Protein AF-A0A7S0D0U4-F1 (afdb_monomer)

Solvent-accessible surface area (backbone atoms only — not comparable to full-atom values): 23416 Å² total; per-residue (Å²): 140,88,83,85,82,88,85,86,78,88,84,83,85,91,86,90,84,88,87,88,87,84,87,89,84,88,89,82,88,86,84,89,89,68,92,71,74,74,78,77,33,57,39,25,65,33,44,42,63,62,54,44,52,50,44,50,58,40,49,66,52,92,46,70,68,70,68,24,52,50,54,42,49,50,53,55,52,50,51,42,49,74,70,50,69,54,56,76,85,41,68,42,65,50,43,37,59,44,47,42,62,77,40,33,72,57,36,67,85,64,65,74,55,84,44,52,70,68,54,38,26,54,24,51,28,50,32,73,67,45,49,79,92,73,32,70,63,35,47,36,42,67,36,20,73,79,67,58,93,59,43,59,44,59,46,49,22,59,48,40,42,73,81,51,66,84,79,65,67,45,81,41,24,32,43,56,51,49,53,51,52,52,53,38,37,75,41,86,52,63,69,66,33,16,58,56,44,25,55,48,57,65,33,36,48,29,69,46,46,26,51,48,51,21,38,66,61,38,55,67,82,39,83,70,53,68,66,60,54,33,42,64,67,21,84,53,33,47,62,50,28,40,57,45,51,37,54,56,58,35,33,67,73,42,24,27,61,82,61,72,82,72,93,72,81,89,55,51,75,57,41,63,59,66,88,79,86,81,89,60,89,49,67,69,50,42,48,52,68,59,43,75,72,82,49,87,83,87,87,77,86,83,78,70,50,49,51,36,33,41,19,28,56,52,97,85,47,69,42,34,27,35,72,86,65,48,73,35,23,95,75,46,53,52,70,49,48,63,59,52,48,71,74,39,68,90,53,93,64,67,39,73,46,80,49,66,46,50,41,44,33,68,85,76,73,40,74,50,67,71,77,52,56,64,61,49,40,50,30,47,73,71,63,67,41,81,47,98,57,59,56,85,107

Structure (mmCIF, N/CA/C/O backbone):
data_AF-A0A7S0D0U4-F1
#
_entry.id   AF-A0A7S0D0U4-F1
#
loop_
_atom_site.group_PDB
_atom_site.id
_atom_site.type_symbol
_atom_site.label_atom_id
_atom_site.label_alt_id
_atom_site.label_comp_id
_atom_site.label_asym_id
_atom_site.label_entity_id
_atom_site.label_seq_id
_atom_site.pdbx_PDB_ins_code
_atom_site.Cartn_x
_atom_site.Cartn_y
_atom_site.Cartn_z
_atom_site.occupancy
_atom_site.B_iso_or_equiv
_atom_site.auth_seq_id
_atom_site.auth_comp_id
_atom_site.auth_asym_id
_atom_site.auth_atom_id
_atom_site.pdbx_PDB_model_num
ATOM 1 N N . ARG A 1 1 ? 61.589 0.164 5.137 1.00 36.38 1 ARG A N 1
ATOM 2 C CA . ARG A 1 1 ? 61.537 -0.157 3.688 1.00 36.38 1 ARG A CA 1
ATOM 3 C C . ARG A 1 1 ? 60.738 -1.458 3.573 1.00 36.38 1 ARG A C 1
ATOM 5 O O . ARG A 1 1 ? 61.287 -2.483 3.917 1.00 36.38 1 ARG A O 1
ATOM 12 N N . GLY A 1 2 ? 59.427 -1.521 3.351 1.00 31.67 2 GLY A N 1
ATOM 13 C CA . GLY A 1 2 ? 58.543 -0.717 2.511 1.00 31.67 2 GLY A CA 1
ATOM 14 C C . GLY A 1 2 ? 58.108 -1.590 1.327 1.00 31.67 2 GLY A C 1
ATOM 15 O O . GLY A 1 2 ? 58.717 -1.487 0.273 1.00 31.67 2 GLY A O 1
ATOM 16 N N . LEU A 1 3 ? 57.124 -2.478 1.521 1.00 32.22 3 LEU A N 1
ATOM 17 C CA . LEU A 1 3 ? 56.504 -3.282 0.457 1.00 32.22 3 LEU A CA 1
ATOM 18 C C . LEU A 1 3 ? 54.999 -2.996 0.447 1.00 32.22 3 LEU A C 1
ATOM 20 O O . LEU A 1 3 ? 54.277 -3.332 1.385 1.00 32.22 3 LEU A O 1
ATOM 24 N N . ALA A 1 4 ? 54.580 -2.292 -0.601 1.00 31.98 4 ALA A N 1
ATOM 25 C CA . ALA A 1 4 ? 53.226 -1.828 -0.848 1.00 31.98 4 ALA A CA 1
ATOM 26 C C . ALA A 1 4 ? 52.358 -2.946 -1.443 1.00 31.98 4 ALA A C 1
ATOM 28 O O . ALA A 1 4 ? 52.788 -3.674 -2.336 1.00 31.98 4 ALA A O 1
ATOM 29 N N . ARG A 1 5 ? 51.119 -3.044 -0.952 1.00 30.80 5 ARG A N 1
ATOM 30 C CA . ARG A 1 5 ? 50.029 -3.821 -1.552 1.00 30.80 5 ARG A CA 1
ATOM 31 C C . ARG A 1 5 ? 49.297 -2.936 -2.563 1.00 30.80 5 ARG A C 1
ATOM 33 O O . ARG A 1 5 ? 48.940 -1.807 -2.234 1.00 30.80 5 ARG A O 1
ATOM 40 N N . SER A 1 6 ? 49.088 -3.443 -3.773 1.00 30.42 6 SER A N 1
ATOM 41 C CA . SER A 1 6 ? 48.310 -2.800 -4.831 1.00 30.42 6 SER A CA 1
ATOM 42 C C . SER A 1 6 ? 46.822 -3.130 -4.684 1.00 30.42 6 SER A C 1
ATOM 44 O O . SER A 1 6 ? 46.397 -4.253 -4.942 1.00 30.42 6 SER A O 1
ATOM 46 N N . ASP A 1 7 ? 46.032 -2.127 -4.300 1.00 28.17 7 ASP A N 1
ATOM 47 C CA . ASP A 1 7 ? 44.571 -2.124 -4.409 1.00 28.17 7 ASP A CA 1
ATOM 48 C C . ASP A 1 7 ? 44.169 -1.566 -5.783 1.00 28.17 7 ASP A C 1
ATOM 50 O O . ASP A 1 7 ? 44.409 -0.396 -6.087 1.00 28.17 7 ASP A O 1
ATOM 54 N N . ALA A 1 8 ? 43.521 -2.387 -6.610 1.00 29.02 8 ALA A N 1
ATOM 55 C CA . ALA A 1 8 ? 42.878 -1.959 -7.848 1.00 29.02 8 ALA A CA 1
ATOM 56 C C . ALA A 1 8 ? 41.352 -1.945 -7.653 1.00 29.02 8 ALA A C 1
ATOM 58 O O . ALA A 1 8 ? 40.722 -2.992 -7.516 1.00 29.02 8 ALA A O 1
ATOM 59 N N . ARG A 1 9 ? 40.752 -0.748 -7.651 1.00 28.88 9 ARG A N 1
ATOM 60 C CA . ARG A 1 9 ? 39.299 -0.531 -7.777 1.00 28.88 9 ARG A CA 1
ATOM 61 C C . ARG A 1 9 ? 38.968 -0.063 -9.202 1.00 28.88 9 ARG A C 1
ATOM 63 O O . ARG A 1 9 ? 39.729 0.742 -9.743 1.00 28.88 9 ARG A O 1
ATOM 70 N N . PRO A 1 10 ? 37.844 -0.489 -9.805 1.00 31.11 10 PRO A N 1
ATOM 71 C CA . PRO A 1 10 ? 37.427 0.003 -11.113 1.00 31.11 10 PRO A CA 1
ATOM 72 C C . PRO A 1 10 ? 36.781 1.397 -11.023 1.00 31.11 10 PRO A C 1
ATOM 74 O O . PRO A 1 10 ? 36.089 1.734 -10.062 1.00 31.11 10 PRO A O 1
ATOM 77 N N . ARG A 1 11 ? 37.056 2.209 -12.051 1.00 29.06 11 ARG A N 1
ATOM 78 C CA . ARG A 1 11 ? 36.649 3.611 -12.236 1.00 29.06 11 ARG A CA 1
ATOM 79 C C . ARG A 1 11 ? 35.170 3.733 -12.626 1.00 29.06 11 ARG A C 1
ATOM 81 O O . ARG A 1 11 ? 34.715 3.034 -13.525 1.00 29.06 11 ARG A O 1
ATOM 88 N N . ALA A 1 12 ? 34.462 4.682 -12.013 1.00 27.52 12 ALA A N 1
ATOM 89 C CA . ALA A 1 12 ? 33.159 5.168 -12.471 1.00 27.52 12 ALA A CA 1
ATOM 90 C C . ALA A 1 12 ? 33.329 6.187 -13.619 1.00 27.52 12 ALA A C 1
ATOM 92 O O . ALA A 1 12 ? 34.280 6.971 -13.620 1.00 27.52 12 ALA A O 1
ATOM 93 N N . SER A 1 13 ? 32.419 6.147 -14.599 1.00 28.47 13 SER A N 1
ATOM 94 C CA . SER A 1 13 ? 32.431 6.979 -15.815 1.00 28.47 13 SER A CA 1
ATOM 95 C C . SER A 1 13 ? 32.011 8.442 -15.568 1.00 28.47 13 SER A C 1
ATOM 97 O O . SER A 1 13 ? 31.210 8.695 -14.668 1.00 28.47 13 SER A O 1
ATOM 99 N N . PRO A 1 14 ? 32.486 9.409 -16.383 1.00 29.56 14 PRO A N 1
ATOM 100 C CA . PRO A 1 14 ? 32.227 10.833 -16.197 1.00 29.56 14 PRO A CA 1
ATOM 101 C C . PRO A 1 14 ? 31.082 11.327 -17.097 1.00 29.56 14 PRO A C 1
ATOM 103 O O . PRO A 1 14 ? 31.200 11.279 -18.316 1.00 29.56 14 PRO A O 1
ATOM 106 N N . ARG A 1 15 ? 29.996 11.855 -16.519 1.00 27.58 15 ARG A N 1
ATOM 107 C CA . ARG A 1 15 ? 29.037 12.747 -17.208 1.00 27.58 15 ARG A CA 1
ATOM 108 C C . ARG A 1 15 ? 28.318 13.653 -16.196 1.00 27.58 15 ARG A C 1
ATOM 110 O O . ARG A 1 15 ? 27.131 13.519 -15.941 1.00 27.58 15 ARG A O 1
ATOM 117 N N . VAL A 1 16 ? 29.070 14.586 -15.617 1.00 28.30 16 VAL A N 1
ATOM 118 C CA . VAL A 1 16 ? 28.547 15.806 -14.978 1.00 28.30 16 VAL A CA 1
ATOM 119 C C . VAL A 1 16 ? 29.428 16.953 -15.461 1.00 28.30 16 VAL A C 1
ATOM 121 O O . VAL A 1 16 ? 30.414 17.285 -14.817 1.00 28.30 16 VAL A O 1
ATOM 124 N N . ALA A 1 17 ? 29.143 17.458 -16.660 1.00 25.20 17 ALA A N 1
ATOM 125 C CA . ALA A 1 17 ? 29.590 18.759 -17.162 1.00 25.20 17 ALA A CA 1
ATOM 126 C C . ALA A 1 17 ? 29.071 18.935 -18.594 1.00 25.20 17 ALA A C 1
ATOM 128 O O . ALA A 1 17 ? 29.582 18.286 -19.502 1.00 25.20 17 ALA A O 1
ATOM 129 N N . ALA A 1 18 ? 28.044 19.772 -18.765 1.00 25.27 18 ALA A N 1
ATOM 130 C CA . ALA A 1 18 ? 27.854 20.701 -19.887 1.00 25.27 18 ALA A CA 1
ATOM 131 C C . ALA A 1 18 ? 26.377 21.116 -19.975 1.00 25.27 18 ALA A C 1
ATOM 133 O O . ALA A 1 18 ? 25.529 20.322 -20.371 1.00 25.27 18 ALA A O 1
ATOM 134 N N . SER A 1 19 ? 26.088 22.372 -19.633 1.00 25.14 19 SER A N 1
ATOM 135 C CA . SER A 1 19 ? 25.610 23.384 -20.593 1.00 25.14 19 SER A CA 1
ATOM 136 C C . SER A 1 19 ? 24.684 24.395 -19.906 1.00 25.14 19 SER A C 1
ATOM 138 O O . SER A 1 19 ? 23.550 24.091 -19.546 1.00 25.14 19 SER A O 1
ATOM 140 N N . LEU A 1 20 ? 25.218 25.604 -19.727 1.00 23.31 20 LEU A N 1
ATOM 141 C CA . LEU A 1 20 ? 24.512 26.861 -19.500 1.00 23.31 20 LEU A CA 1
ATOM 142 C C . LEU A 1 20 ? 24.542 27.610 -20.836 1.00 23.31 20 LEU A C 1
ATOM 144 O O . LEU A 1 20 ? 25.639 27.839 -21.341 1.00 23.31 20 LEU A O 1
ATOM 148 N N . ALA A 1 21 ? 23.370 27.971 -21.362 1.00 24.81 21 ALA A N 1
ATOM 149 C CA . ALA A 1 21 ? 23.049 29.198 -22.109 1.00 24.81 21 ALA A CA 1
ATOM 150 C C . ALA A 1 21 ? 21.811 28.949 -22.989 1.00 24.81 21 ALA A C 1
ATOM 152 O O . ALA A 1 21 ? 21.813 28.006 -23.774 1.00 24.81 21 ALA A O 1
ATOM 153 N N . MET A 1 22 ? 20.770 29.778 -22.861 1.00 27.36 22 MET A N 1
ATOM 154 C CA . MET A 1 22 ? 20.289 30.687 -23.919 1.00 27.36 22 MET A CA 1
ATOM 155 C C . MET A 1 22 ? 18.938 31.331 -23.539 1.00 27.36 22 MET A C 1
ATOM 157 O O . MET A 1 22 ? 17.977 30.654 -23.189 1.00 27.36 22 MET A O 1
ATOM 161 N N . ASP A 1 23 ? 18.985 32.662 -23.588 1.00 25.91 23 ASP A N 1
ATOM 162 C CA . ASP A 1 23 ? 18.016 33.751 -23.770 1.00 25.91 23 ASP A CA 1
ATOM 163 C C . ASP A 1 23 ? 16.485 33.583 -23.770 1.00 25.91 23 ASP A C 1
ATOM 165 O O . ASP A 1 23 ? 15.879 32.619 -24.229 1.00 25.91 23 ASP A O 1
ATOM 169 N N . ALA A 1 24 ? 15.878 34.681 -23.308 1.00 27.80 24 ALA A N 1
ATOM 170 C CA . ALA A 1 24 ? 14.461 34.997 -23.247 1.00 27.80 24 ALA A CA 1
ATOM 171 C C . ALA A 1 24 ? 13.883 35.507 -24.583 1.00 27.80 24 ALA A C 1
ATOM 173 O O . ALA A 1 24 ? 14.498 36.337 -25.250 1.00 27.80 24 ALA A O 1
ATOM 174 N N . ALA A 1 25 ? 12.639 35.119 -24.893 1.00 26.75 25 ALA A N 1
ATOM 175 C CA . ALA A 1 25 ? 11.713 35.877 -25.744 1.00 26.75 25 ALA A CA 1
ATOM 176 C C . ALA A 1 25 ? 10.239 35.511 -25.443 1.00 26.75 25 ALA A C 1
ATOM 178 O O . ALA A 1 25 ? 9.926 34.398 -25.030 1.00 26.75 25 ALA A O 1
ATOM 179 N N . THR A 1 26 ? 9.360 36.499 -25.614 1.00 27.64 26 THR A N 1
ATOM 180 C CA . THR A 1 26 ? 7.961 36.670 -25.161 1.00 27.64 26 THR A CA 1
ATOM 181 C C . THR A 1 26 ? 6.872 35.946 -25.996 1.00 27.64 26 THR A C 1
ATOM 183 O O . THR A 1 26 ? 7.179 35.410 -27.060 1.00 27.64 26 THR A O 1
ATOM 186 N N . PRO A 1 27 ? 5.591 35.904 -25.536 1.00 31.39 27 PRO A N 1
ATOM 187 C CA . PRO A 1 27 ? 4.590 34.915 -25.959 1.00 31.39 27 PRO A CA 1
ATOM 188 C C . PRO A 1 27 ? 3.686 35.383 -27.114 1.00 31.39 27 PRO A C 1
ATOM 190 O O . PRO A 1 27 ? 3.429 36.578 -27.266 1.00 31.39 27 PRO A O 1
ATOM 193 N N . ARG A 1 28 ? 3.128 34.432 -27.881 1.00 28.47 28 ARG A N 1
ATOM 194 C CA . ARG A 1 28 ? 1.991 34.662 -28.792 1.00 28.47 28 ARG A CA 1
ATOM 195 C C . ARG A 1 28 ? 0.956 33.532 -28.712 1.00 28.47 28 ARG A C 1
ATOM 197 O O . ARG A 1 28 ? 1.309 32.368 -28.849 1.00 28.47 28 ARG A O 1
ATOM 204 N N . ASP A 1 29 ? -0.281 33.966 -28.476 1.00 29.11 29 ASP A N 1
ATOM 205 C CA . ASP A 1 29 ? -1.613 33.426 -28.788 1.00 29.11 29 ASP A CA 1
ATOM 206 C C . ASP A 1 29 ? -1.909 31.920 -28.675 1.00 29.11 29 ASP A C 1
ATOM 208 O O . ASP A 1 29 ? -1.426 31.078 -29.428 1.00 29.11 29 ASP A O 1
ATOM 212 N N . ALA A 1 30 ? -2.840 31.617 -27.767 1.00 29.56 30 ALA A N 1
ATOM 213 C CA . ALA A 1 30 ? -3.484 30.321 -27.590 1.00 29.56 30 ALA A CA 1
ATOM 214 C C . ALA A 1 30 ? -4.801 30.224 -28.385 1.00 29.56 30 ALA A C 1
ATOM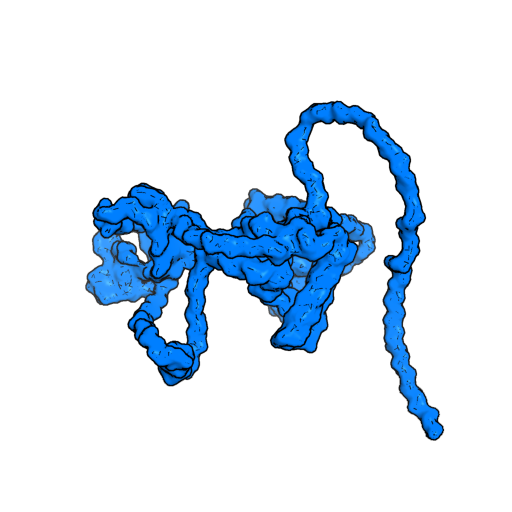 216 O O . ALA A 1 30 ? -5.553 31.200 -28.432 1.00 29.56 30 ALA A O 1
ATOM 217 N N . PRO A 1 31 ? -5.178 29.023 -28.858 1.00 28.39 31 PRO A N 1
ATOM 218 C CA . PRO A 1 31 ? -6.570 28.637 -28.999 1.00 28.39 31 PRO A CA 1
ATOM 219 C C . PRO A 1 31 ? -6.999 27.647 -27.905 1.00 28.39 31 PRO A C 1
ATOM 221 O O . PRO A 1 31 ? -6.243 26.811 -27.414 1.00 28.39 31 PRO A O 1
ATOM 224 N N . VAL A 1 32 ? -8.263 27.800 -27.532 1.00 33.84 32 VAL A N 1
ATOM 225 C CA . VAL A 1 32 ? -9.002 27.145 -26.452 1.00 33.84 32 VAL A CA 1
ATOM 226 C C . VAL A 1 32 ? -9.381 25.699 -26.802 1.00 33.84 32 VAL A C 1
ATOM 228 O O . VAL A 1 32 ? -9.861 25.441 -27.901 1.00 33.84 32 VAL A O 1
ATOM 231 N N . GLY A 1 33 ? -9.312 24.799 -25.809 1.00 32.41 33 GLY A N 1
ATOM 232 C CA . GLY A 1 33 ? -10.343 23.767 -25.628 1.00 32.41 33 GLY A CA 1
ATOM 233 C C . GLY A 1 33 ? -9.972 22.301 -25.874 1.00 32.41 33 GLY A C 1
ATOM 234 O O . GLY A 1 33 ? -10.492 21.683 -26.793 1.00 32.41 33 GLY A O 1
ATOM 235 N N . THR A 1 34 ? -9.224 21.698 -24.951 1.00 29.48 34 THR A N 1
ATOM 236 C CA . THR A 1 34 ? -9.362 20.281 -24.559 1.00 29.48 34 THR A CA 1
ATOM 237 C C . THR A 1 34 ? -9.175 20.228 -23.048 1.00 29.48 34 THR A C 1
ATOM 239 O O . THR A 1 34 ? -8.349 20.984 -22.544 1.00 29.48 34 THR A O 1
ATOM 242 N N . SER A 1 35 ? -9.941 19.409 -22.318 1.00 37.84 35 SER A N 1
ATOM 243 C CA . SER A 1 35 ? -9.812 19.231 -20.861 1.00 37.84 35 SER A CA 1
ATOM 244 C C . SER A 1 35 ? -8.340 19.068 -20.482 1.00 37.84 35 SER A C 1
ATOM 246 O O . SER A 1 35 ? -7.754 18.016 -20.739 1.00 37.84 35 SER A O 1
ATOM 248 N N . ALA A 1 36 ? -7.730 20.137 -19.972 1.00 31.08 36 ALA A N 1
ATOM 249 C CA . ALA A 1 36 ? -6.294 20.190 -19.790 1.00 31.08 36 ALA A CA 1
ATOM 250 C C . ALA A 1 36 ? -5.934 19.242 -18.649 1.00 31.08 36 ALA A C 1
ATOM 252 O O . ALA A 1 36 ? -6.248 19.518 -17.490 1.00 31.08 36 ALA A O 1
ATOM 253 N N . GLU A 1 37 ? -5.300 18.113 -18.978 1.00 45.41 37 GLU A N 1
ATOM 254 C CA . GLU A 1 37 ? -4.476 17.411 -18.001 1.00 45.41 37 GLU A CA 1
ATOM 255 C C . GLU A 1 37 ? -3.571 18.465 -17.363 1.00 45.41 37 GLU A C 1
ATOM 257 O O . GLU A 1 37 ? -2.890 19.218 -18.066 1.00 45.41 37 GLU A O 1
ATOM 262 N N . ALA A 1 38 ? -3.647 18.593 -16.036 1.00 48.62 38 ALA A N 1
ATOM 263 C CA . ALA A 1 38 ? -2.795 19.521 -15.313 1.00 48.62 38 ALA A CA 1
ATOM 264 C C . ALA A 1 38 ? -1.337 19.263 -15.732 1.00 48.62 38 ALA A C 1
ATOM 266 O O . ALA A 1 38 ? -0.951 18.095 -15.864 1.00 48.62 38 ALA A O 1
ATOM 267 N N . PRO A 1 39 ? -0.531 20.313 -15.971 1.00 58.38 39 PRO A N 1
ATOM 268 C CA . PRO A 1 39 ? 0.841 20.131 -16.418 1.00 58.38 39 PRO A CA 1
ATOM 269 C C . PRO A 1 39 ? 1.581 19.193 -15.453 1.00 58.38 39 PRO A C 1
ATOM 271 O O . PRO A 1 39 ? 1.379 19.290 -14.236 1.00 58.38 39 PRO A O 1
ATOM 274 N N . PRO A 1 40 ? 2.416 18.272 -15.969 1.00 73.62 40 PRO A N 1
ATOM 275 C CA . PRO A 1 40 ? 3.074 17.282 -15.137 1.00 73.62 40 PRO A CA 1
ATOM 276 C C . PRO A 1 40 ? 3.908 17.985 -14.064 1.00 73.62 40 PRO A C 1
ATOM 278 O O . PRO A 1 40 ? 4.764 18.823 -14.350 1.00 73.62 40 PRO A O 1
ATOM 281 N N . SER A 1 41 ? 3.645 17.632 -12.808 1.00 85.81 41 SER A N 1
ATOM 282 C CA . SER A 1 41 ? 4.448 18.063 -11.667 1.00 85.81 41 SER A CA 1
ATOM 283 C C . SER A 1 41 ? 5.923 17.676 -11.837 1.00 85.81 41 SER A C 1
ATOM 285 O O . SER A 1 41 ? 6.259 16.718 -12.542 1.00 85.81 41 SER A O 1
ATOM 287 N N . ALA A 1 42 ? 6.811 18.353 -11.102 1.00 87.38 42 ALA A N 1
ATOM 288 C CA . ALA A 1 42 ? 8.225 17.979 -11.042 1.00 87.38 42 ALA A CA 1
ATOM 289 C C . ALA A 1 42 ? 8.418 16.494 -10.675 1.00 87.38 42 ALA A C 1
ATOM 291 O O . ALA A 1 42 ? 9.324 15.852 -11.192 1.00 87.38 42 ALA A O 1
ATOM 292 N N . PHE A 1 43 ? 7.533 15.930 -9.842 1.00 92.50 43 PHE A N 1
ATOM 293 C CA . PHE A 1 43 ? 7.581 14.526 -9.425 1.00 92.50 43 PHE A CA 1
ATOM 294 C C . PHE A 1 43 ? 7.134 1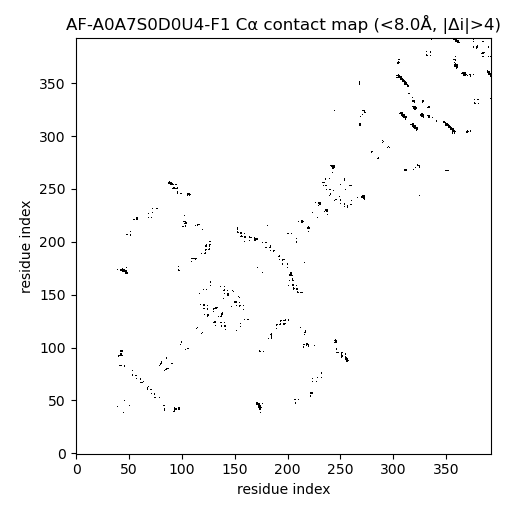3.552 -10.513 1.00 92.50 43 PHE A C 1
ATOM 296 O O . PHE A 1 43 ? 7.760 12.509 -10.673 1.00 92.50 43 PHE A O 1
ATOM 303 N N . SER A 1 44 ? 6.082 13.874 -11.270 1.00 93.94 44 SER A N 1
ATOM 304 C CA . SER A 1 44 ? 5.627 13.025 -12.380 1.00 93.94 44 SER A CA 1
ATOM 305 C C . SER A 1 44 ? 6.628 13.000 -13.530 1.00 93.94 44 SER A C 1
ATOM 307 O O . SER A 1 44 ? 6.710 11.987 -14.215 1.00 93.94 44 SER A O 1
ATOM 309 N N . SER A 1 45 ? 7.404 14.073 -13.706 1.00 93.19 45 SER A N 1
ATOM 310 C CA . SER A 1 45 ? 8.446 14.189 -14.733 1.00 93.19 45 SER A CA 1
ATOM 311 C C . SER A 1 45 ? 9.764 13.495 -14.365 1.00 93.19 45 SER A C 1
ATOM 313 O O . SER A 1 45 ? 10.631 13.360 -15.227 1.00 93.19 45 SER A O 1
ATOM 315 N N . LEU A 1 46 ? 9.935 13.043 -13.113 1.00 93.69 46 LEU A N 1
ATOM 316 C CA . LEU A 1 46 ? 11.112 12.272 -12.698 1.00 93.69 46 LEU A CA 1
ATOM 317 C C . LEU A 1 46 ? 11.228 10.995 -13.523 1.00 93.69 46 LEU A C 1
ATOM 319 O O . LEU A 1 46 ? 10.224 10.334 -13.796 1.00 93.69 46 LEU A O 1
ATOM 323 N N . LEU A 1 47 ? 12.453 10.595 -13.859 1.00 94.25 47 LEU A N 1
ATOM 324 C CA . LEU A 1 47 ? 12.666 9.310 -14.507 1.00 94.25 47 LEU A CA 1
ATOM 325 C C . LEU A 1 47 ? 12.495 8.184 -13.492 1.00 94.25 47 LEU A C 1
ATOM 327 O O . LEU A 1 47 ? 13.015 8.233 -12.376 1.00 94.25 47 LEU A O 1
ATOM 331 N N . PHE A 1 48 ? 11.829 7.108 -13.901 1.00 95.38 48 PHE A N 1
ATOM 332 C CA . PHE A 1 48 ? 11.690 5.930 -13.049 1.00 95.38 48 PHE A CA 1
ATOM 333 C C . PHE A 1 48 ? 13.040 5.253 -12.763 1.00 95.38 48 PHE A C 1
ATOM 335 O O . PHE A 1 48 ? 13.204 4.615 -11.722 1.00 95.38 48 PHE A O 1
ATOM 342 N N . ALA A 1 49 ? 14.019 5.413 -13.659 1.00 93.62 49 ALA A N 1
ATOM 343 C CA . ALA A 1 49 ? 15.391 4.961 -13.442 1.00 93.62 49 ALA A CA 1
ATOM 344 C C . ALA A 1 49 ? 16.006 5.606 -12.187 1.00 93.62 49 ALA A C 1
ATOM 346 O O . ALA A 1 49 ? 16.480 4.883 -11.314 1.00 93.62 49 ALA A O 1
ATOM 347 N N . ASP A 1 50 ? 15.880 6.928 -12.029 1.00 94.19 50 ASP A N 1
ATOM 348 C CA . ASP A 1 50 ? 16.419 7.654 -10.871 1.00 94.19 50 ASP A CA 1
ATOM 349 C C . ASP A 1 50 ? 15.763 7.178 -9.560 1.00 94.19 50 ASP A C 1
ATOM 351 O O . ASP A 1 50 ? 16.417 7.019 -8.527 1.00 94.19 50 ASP A O 1
ATOM 355 N N . VAL A 1 51 ? 14.456 6.886 -9.600 1.00 95.62 51 VAL A N 1
ATOM 356 C CA . VAL A 1 51 ? 13.721 6.314 -8.457 1.00 95.62 51 VAL A CA 1
ATOM 357 C C . VAL A 1 51 ? 14.248 4.920 -8.098 1.00 95.62 51 VAL A C 1
ATOM 359 O O . VAL A 1 51 ? 14.419 4.597 -6.921 1.00 95.62 51 VAL A O 1
ATOM 362 N N . CYS A 1 52 ? 14.535 4.086 -9.098 1.00 95.56 52 CYS A N 1
ATOM 363 C CA . CYS A 1 52 ? 15.104 2.758 -8.886 1.00 95.56 52 CYS A CA 1
ATOM 364 C C . CYS A 1 52 ? 16.534 2.823 -8.331 1.00 95.56 52 CYS A C 1
ATOM 366 O O . CYS A 1 52 ? 16.871 2.041 -7.443 1.00 95.56 52 CYS A O 1
ATOM 368 N N . GLU A 1 53 ? 17.355 3.771 -8.789 1.00 94.69 53 GLU A N 1
ATOM 369 C CA . GLU A 1 53 ? 18.692 4.027 -8.235 1.00 94.69 53 GLU A CA 1
ATOM 370 C C . GLU A 1 53 ? 18.621 4.447 -6.763 1.00 94.69 53 GLU A C 1
ATOM 372 O O . GLU A 1 53 ? 19.374 3.938 -5.928 1.00 94.69 53 GLU A O 1
ATOM 377 N N . LEU A 1 54 ? 17.661 5.305 -6.405 1.00 95.50 54 LEU A N 1
ATOM 378 C CA . LEU A 1 54 ? 17.388 5.647 -5.011 1.00 95.50 54 LEU A CA 1
ATOM 379 C C . LEU A 1 54 ? 17.015 4.404 -4.185 1.00 95.50 54 LEU A C 1
ATOM 381 O O . LEU A 1 54 ? 17.495 4.247 -3.059 1.00 95.50 54 LEU A O 1
ATOM 385 N N . PHE A 1 55 ? 16.174 3.512 -4.715 1.00 96.50 55 PHE A N 1
ATOM 386 C CA . PHE A 1 55 ? 15.796 2.276 -4.023 1.00 96.50 55 PHE A CA 1
ATOM 387 C C . PHE A 1 55 ? 16.988 1.353 -3.776 1.00 96.50 55 PHE A C 1
ATOM 389 O O . PHE A 1 55 ? 17.112 0.808 -2.676 1.00 96.50 55 PHE A O 1
ATOM 396 N N . GLU A 1 56 ? 17.880 1.205 -4.757 1.00 95.50 56 GLU A N 1
ATOM 397 C CA . GLU A 1 56 ? 19.140 0.474 -4.595 1.00 95.50 56 GLU A CA 1
ATOM 398 C C . GLU A 1 56 ? 20.015 1.119 -3.515 1.00 95.50 56 GLU A C 1
ATOM 400 O O . GLU A 1 56 ? 20.386 0.449 -2.550 1.00 95.50 56 GLU A O 1
ATOM 405 N N . ALA A 1 57 ? 20.240 2.434 -3.594 1.00 95.31 57 ALA A N 1
ATOM 406 C CA . ALA A 1 57 ? 21.068 3.162 -2.637 1.00 95.31 57 ALA A CA 1
ATOM 407 C C . ALA A 1 57 ? 20.546 3.043 -1.195 1.00 95.31 57 ALA A C 1
ATOM 409 O O . ALA A 1 57 ? 21.326 2.859 -0.260 1.00 95.31 57 ALA A O 1
ATOM 410 N N . ILE A 1 58 ? 19.225 3.113 -0.990 1.00 95.38 58 ILE A N 1
ATOM 411 C CA . ILE A 1 58 ? 18.598 2.918 0.327 1.00 95.38 58 ILE A CA 1
ATOM 412 C C . ILE A 1 58 ? 18.790 1.475 0.814 1.00 95.38 58 ILE A C 1
ATOM 414 O O . ILE A 1 58 ? 19.083 1.267 2.000 1.00 95.38 58 ILE A O 1
ATOM 418 N N . ARG A 1 59 ? 18.627 0.487 -0.077 1.00 92.94 59 ARG A N 1
ATOM 419 C CA . ARG A 1 59 ? 18.763 -0.940 0.248 1.00 92.94 59 ARG A CA 1
ATOM 420 C C . ARG A 1 59 ? 20.193 -1.302 0.650 1.00 92.94 59 ARG A C 1
ATOM 422 O O . ARG A 1 59 ? 20.371 -2.109 1.557 1.00 92.94 59 ARG A O 1
ATOM 429 N N . GLU A 1 60 ? 21.193 -0.687 0.025 1.00 93.75 60 GLU A N 1
ATOM 430 C CA . GLU A 1 60 ? 22.623 -0.920 0.280 1.00 93.75 60 GLU A CA 1
ATOM 431 C C . GLU A 1 60 ? 23.148 -0.285 1.578 1.00 93.75 60 GLU A C 1
ATOM 433 O O . GLU A 1 60 ? 24.296 -0.512 1.974 1.00 93.75 60 GLU A O 1
ATOM 438 N N . VAL A 1 61 ? 22.330 0.499 2.291 1.00 93.50 61 VAL A N 1
ATOM 439 C CA . VAL A 1 61 ? 22.722 1.044 3.596 1.00 93.50 61 VAL A CA 1
ATOM 440 C C . VAL A 1 61 ? 22.862 -0.090 4.621 1.00 93.50 61 VAL A C 1
ATOM 442 O O . VAL A 1 61 ? 21.912 -0.464 5.312 1.00 93.50 61 VAL A O 1
ATOM 445 N N . ASN A 1 62 ? 24.101 -0.557 4.788 1.00 80.88 62 ASN A N 1
ATOM 446 C CA . ASN A 1 62 ? 24.527 -1.614 5.714 1.00 80.88 62 ASN A CA 1
ATOM 447 C C . ASN A 1 62 ? 24.636 -1.138 7.177 1.00 80.88 62 ASN A C 1
ATOM 449 O O . ASN A 1 62 ? 25.597 -1.433 7.886 1.00 80.88 62 ASN A O 1
ATOM 453 N N . HIS A 1 63 ? 23.657 -0.364 7.646 1.00 82.38 63 HIS A N 1
ATOM 454 C CA . HIS A 1 63 ? 23.530 0.025 9.048 1.00 82.38 63 HIS A CA 1
ATOM 455 C C . HIS A 1 63 ? 22.076 -0.104 9.496 1.00 82.38 63 HIS A C 1
ATOM 457 O O . HIS A 1 63 ? 21.154 0.295 8.782 1.00 82.38 63 HIS A O 1
ATOM 463 N N . SER A 1 64 ? 21.871 -0.614 10.708 1.00 79.81 64 SER A N 1
ATOM 464 C CA . SER A 1 64 ? 20.564 -0.687 11.360 1.00 79.81 64 SER A CA 1
ATOM 465 C C . SER A 1 64 ? 20.381 0.447 12.380 1.00 79.81 64 SER A C 1
ATOM 467 O O . SER A 1 64 ? 21.290 1.245 12.643 1.00 79.81 64 SER A O 1
ATOM 469 N N . GLY A 1 65 ? 19.171 0.556 12.931 1.00 84.25 65 GLY A N 1
ATOM 470 C CA . GLY A 1 65 ? 18.842 1.534 13.966 1.00 84.25 65 GLY A CA 1
ATOM 471 C C . GLY A 1 65 ? 18.952 2.989 13.501 1.00 84.25 65 GLY A C 1
ATOM 472 O O . GLY A 1 65 ? 18.748 3.316 12.330 1.00 84.25 65 GLY A O 1
ATOM 473 N N . TYR A 1 66 ? 19.275 3.878 14.442 1.00 86.69 66 TYR A N 1
ATOM 474 C CA . TYR A 1 66 ? 19.307 5.326 14.214 1.00 86.69 66 TYR A CA 1
ATOM 475 C C . TYR A 1 66 ? 20.266 5.736 13.086 1.00 86.69 66 TYR A C 1
ATOM 477 O O . TYR A 1 66 ? 19.877 6.476 12.184 1.00 86.69 66 TYR A O 1
ATOM 485 N N . LYS A 1 67 ? 21.500 5.208 13.088 1.00 88.50 67 LYS A N 1
ATOM 486 C CA . LYS A 1 67 ? 22.522 5.538 12.077 1.00 88.50 67 LYS A CA 1
ATOM 487 C C . LYS A 1 67 ? 22.087 5.128 10.667 1.00 88.50 67 LYS A C 1
ATOM 489 O O . LYS A 1 67 ? 22.290 5.887 9.721 1.00 88.50 67 LYS A O 1
ATOM 494 N N . GLY A 1 68 ? 21.469 3.953 10.529 1.00 90.81 68 GLY A N 1
ATOM 495 C CA . GLY A 1 68 ? 20.911 3.489 9.258 1.00 90.81 68 GLY A CA 1
ATOM 496 C C . GLY A 1 68 ? 19.789 4.386 8.752 1.00 90.81 68 GLY A C 1
ATOM 497 O O . GLY A 1 68 ? 19.825 4.840 7.610 1.00 90.81 68 GLY A O 1
ATOM 498 N N . ASN A 1 69 ? 18.828 4.702 9.622 1.00 89.69 69 ASN A N 1
ATOM 499 C CA . ASN A 1 69 ? 17.708 5.574 9.273 1.00 89.69 69 ASN A CA 1
ATOM 500 C C . ASN A 1 69 ? 18.163 6.990 8.906 1.00 89.69 69 ASN A C 1
ATOM 502 O O . ASN A 1 69 ? 17.628 7.560 7.961 1.00 89.69 69 ASN A O 1
ATOM 506 N N . TYR A 1 70 ? 19.171 7.537 9.591 1.00 92.12 70 TYR A N 1
ATOM 507 C CA . TYR A 1 70 ? 19.747 8.836 9.250 1.00 92.12 70 TYR A CA 1
ATOM 508 C C . TYR A 1 70 ? 20.329 8.845 7.830 1.00 92.12 70 TYR A C 1
ATOM 510 O O . TYR A 1 70 ? 19.999 9.728 7.046 1.00 92.12 70 TYR A O 1
ATOM 518 N N . LYS A 1 71 ? 21.136 7.837 7.462 1.00 93.62 71 LYS A N 1
ATOM 519 C CA . LYS A 1 71 ? 21.716 7.740 6.110 1.00 93.62 71 LYS A CA 1
ATOM 520 C C . LYS A 1 71 ? 20.639 7.617 5.028 1.00 93.62 71 LYS A C 1
ATOM 522 O O . LYS A 1 71 ? 20.701 8.323 4.027 1.00 93.62 71 LYS A O 1
ATOM 527 N N . LYS A 1 72 ? 19.630 6.769 5.252 1.00 94.88 72 LYS A N 1
ATOM 528 C CA . LYS A 1 72 ? 18.487 6.591 4.334 1.00 94.88 72 LYS A CA 1
ATOM 529 C C . LYS A 1 72 ? 17.694 7.887 4.162 1.00 94.88 72 LYS A C 1
ATOM 531 O O . LYS A 1 72 ? 17.362 8.259 3.041 1.00 94.88 72 LYS A O 1
ATOM 536 N N . ARG A 1 73 ? 17.476 8.615 5.262 1.00 92.44 73 ARG A N 1
ATOM 537 C CA . ARG A 1 73 ? 16.862 9.947 5.260 1.00 92.44 73 ARG A CA 1
ATOM 538 C C . ARG A 1 73 ? 17.656 10.927 4.397 1.00 92.44 73 ARG A C 1
ATOM 540 O O . ARG A 1 73 ? 17.064 11.618 3.581 1.00 92.44 73 ARG A O 1
ATOM 547 N N . THR A 1 74 ? 18.979 10.969 4.560 1.00 92.88 74 THR A N 1
ATOM 548 C CA . THR A 1 74 ? 19.859 11.854 3.783 1.00 92.88 74 THR A CA 1
ATOM 549 C C . THR A 1 74 ? 19.824 11.538 2.289 1.00 92.88 74 THR A C 1
ATOM 551 O O . THR A 1 74 ? 19.757 12.467 1.492 1.00 92.88 74 THR A O 1
ATOM 554 N N . LEU A 1 75 ? 19.823 10.256 1.902 1.00 94.50 75 LEU A N 1
ATOM 555 C CA . LEU A 1 75 ? 19.690 9.854 0.496 1.00 94.50 75 LEU A CA 1
ATOM 556 C C . LEU A 1 75 ? 18.383 10.373 -0.114 1.00 94.50 75 LEU A C 1
ATOM 558 O O . LEU A 1 75 ? 18.402 10.974 -1.183 1.00 94.50 75 LEU A O 1
ATOM 562 N N . LEU A 1 76 ? 17.267 10.196 0.598 1.00 91.88 76 LEU A N 1
ATOM 563 C CA . LEU A 1 76 ? 15.956 10.650 0.141 1.00 91.88 76 LEU A CA 1
ATOM 564 C C . LEU A 1 76 ? 15.852 12.185 0.079 1.00 91.88 76 LEU A C 1
ATOM 566 O O . LEU A 1 76 ? 15.317 12.720 -0.885 1.00 91.88 76 LEU A O 1
ATOM 570 N N . SER A 1 77 ? 16.391 12.911 1.065 1.00 88.88 77 SER A N 1
ATOM 571 C CA . SER A 1 77 ? 16.435 14.382 1.026 1.00 88.88 77 SER A CA 1
ATOM 572 C C . SER A 1 77 ? 17.256 14.897 -0.157 1.00 88.88 77 SER A C 1
ATOM 574 O O . SER A 1 77 ? 16.763 15.717 -0.925 1.00 88.88 77 SER A O 1
ATOM 576 N N . ARG A 1 78 ? 18.454 14.339 -0.369 1.00 89.81 78 ARG A N 1
ATOM 577 C CA . ARG A 1 78 ? 19.319 14.707 -1.493 1.00 89.81 78 ARG A CA 1
ATOM 578 C C . ARG A 1 78 ? 18.664 14.410 -2.843 1.00 89.81 78 ARG A C 1
ATOM 580 O O . ARG A 1 78 ? 18.777 15.220 -3.754 1.00 89.81 78 ARG A O 1
ATOM 587 N N . PHE A 1 79 ? 17.974 13.278 -2.970 1.00 90.19 79 PHE A N 1
ATOM 588 C CA . PHE A 1 79 ? 17.216 12.945 -4.178 1.00 90.19 79 PHE A CA 1
ATOM 589 C C . PHE A 1 79 ? 16.188 14.033 -4.517 1.00 90.19 79 PHE A C 1
ATOM 591 O O . PHE A 1 79 ? 16.114 14.475 -5.662 1.00 90.19 79 PHE A O 1
ATOM 598 N N . PHE A 1 80 ? 15.442 14.519 -3.518 1.00 83.69 80 PHE A N 1
ATOM 599 C CA . PHE A 1 80 ? 14.484 15.603 -3.727 1.00 83.69 80 PHE A CA 1
ATOM 600 C C . PHE A 1 80 ? 15.155 16.903 -4.153 1.00 83.69 80 PHE A C 1
ATOM 602 O O . PHE A 1 80 ? 14.755 17.479 -5.163 1.00 83.69 80 PHE A O 1
ATOM 609 N N . GLU A 1 81 ? 16.169 17.345 -3.414 1.00 82.12 81 GLU A N 1
ATOM 610 C CA . GLU A 1 81 ? 16.882 18.591 -3.706 1.00 82.12 81 GLU A CA 1
ATOM 611 C C . GLU A 1 81 ? 17.457 18.589 -5.127 1.00 82.12 81 GLU A C 1
ATOM 613 O O . GLU A 1 81 ? 17.297 19.565 -5.853 1.00 82.12 81 GLU A O 1
ATOM 618 N N . GLN A 1 82 ? 18.076 17.479 -5.544 1.00 85.94 82 GLN A N 1
ATOM 619 C CA . GLN A 1 82 ? 18.785 17.393 -6.821 1.00 85.94 82 GLN A CA 1
ATOM 620 C C . GLN A 1 82 ? 17.868 17.255 -8.036 1.00 85.94 82 GLN A C 1
ATOM 622 O O . GLN A 1 82 ? 18.196 17.792 -9.090 1.00 85.94 82 GLN A O 1
ATOM 627 N N . LEU A 1 83 ? 16.763 16.513 -7.923 1.00 85.19 83 LEU A N 1
ATOM 628 C CA . LEU A 1 83 ? 15.953 16.162 -9.096 1.00 85.19 83 LEU A CA 1
ATOM 629 C C . LEU A 1 83 ? 14.643 16.935 -9.203 1.00 85.19 83 LEU A C 1
ATOM 631 O O . LEU A 1 83 ? 14.093 17.038 -10.294 1.00 85.19 83 LEU A O 1
ATOM 635 N N . THR A 1 84 ? 14.135 17.486 -8.100 1.00 81.31 84 THR A N 1
ATOM 636 C CA . THR A 1 84 ? 12.902 18.288 -8.142 1.00 81.31 84 THR A CA 1
ATOM 637 C C . THR A 1 84 ? 13.177 19.786 -8.178 1.00 81.31 84 THR A C 1
ATOM 639 O O . THR A 1 84 ? 12.297 20.540 -8.580 1.00 81.31 84 THR A O 1
ATOM 642 N N . ASN A 1 85 ? 14.379 20.227 -7.777 1.00 80.19 85 ASN A N 1
ATOM 643 C CA . ASN A 1 85 ? 14.719 21.638 -7.559 1.00 80.19 85 ASN A CA 1
ATOM 644 C C . ASN A 1 85 ? 13.722 22.372 -6.637 1.00 80.19 85 ASN A C 1
ATOM 646 O O . ASN A 1 85 ? 13.599 23.592 -6.716 1.00 80.19 85 ASN A O 1
ATOM 650 N N . ILE A 1 86 ? 12.994 21.646 -5.776 1.00 79.06 86 ILE A N 1
ATOM 651 C CA . ILE A 1 86 ? 12.044 22.217 -4.814 1.00 79.06 86 ILE A CA 1
ATOM 652 C C . ILE A 1 86 ? 12.781 22.437 -3.486 1.00 79.06 86 ILE A C 1
ATOM 654 O O . ILE A 1 86 ? 13.172 21.453 -2.848 1.00 79.06 86 ILE A O 1
ATOM 658 N N . PRO A 1 87 ? 12.968 23.695 -3.045 1.00 78.81 87 PRO A N 1
ATOM 659 C CA . PRO A 1 87 ? 13.515 23.997 -1.727 1.00 78.81 87 PRO A CA 1
ATOM 660 C C . PRO A 1 87 ? 12.644 23.437 -0.597 1.00 78.81 87 PRO A C 1
ATOM 662 O O . PRO A 1 87 ? 11.435 23.261 -0.748 1.00 78.81 87 PRO A O 1
ATOM 665 N N . ASP A 1 88 ? 13.243 23.189 0.567 1.00 74.88 88 ASP A N 1
ATOM 666 C CA . ASP A 1 88 ? 12.549 22.567 1.703 1.00 74.88 88 ASP A CA 1
ATOM 667 C C . ASP A 1 88 ? 11.380 23.399 2.270 1.00 74.88 88 ASP A C 1
ATOM 669 O O . ASP A 1 88 ? 10.459 22.830 2.861 1.00 74.88 88 ASP A O 1
ATOM 673 N N . ASP A 1 89 ? 11.401 24.721 2.084 1.00 80.56 89 ASP A N 1
ATOM 674 C CA . ASP A 1 89 ? 10.361 25.668 2.502 1.00 80.56 89 ASP A CA 1
ATOM 675 C C . ASP A 1 89 ? 9.229 25.831 1.474 1.00 80.56 89 ASP A C 1
ATOM 677 O O . ASP A 1 89 ? 8.264 26.552 1.734 1.00 80.56 89 ASP A O 1
ATOM 681 N N . LYS A 1 90 ? 9.324 25.179 0.307 1.00 86.12 90 LYS A N 1
ATOM 682 C CA . LYS A 1 90 ? 8.321 25.274 -0.758 1.00 86.12 90 LYS A CA 1
ATOM 683 C C . LYS A 1 90 ? 7.370 24.071 -0.777 1.00 86.12 90 LYS A C 1
ATOM 685 O O . LYS A 1 90 ? 7.771 22.959 -0.423 1.00 86.12 90 LYS A O 1
ATOM 690 N N . PRO A 1 91 ? 6.115 24.267 -1.229 1.00 87.94 91 PRO A N 1
ATOM 691 C CA . PRO A 1 91 ? 5.155 23.179 -1.360 1.00 87.94 91 PRO A CA 1
ATOM 692 C C . PRO A 1 91 ? 5.637 22.102 -2.342 1.00 87.94 91 PRO A C 1
ATOM 694 O O . PRO A 1 91 ? 5.922 22.376 -3.508 1.00 87.94 91 PRO A O 1
ATOM 697 N N . ARG A 1 92 ? 5.663 20.846 -1.897 1.00 89.69 92 ARG A N 1
ATOM 698 C CA . ARG A 1 92 ? 6.005 19.662 -2.699 1.00 89.69 92 ARG A CA 1
ATOM 699 C C . ARG A 1 92 ? 4.781 19.148 -3.472 1.00 89.69 92 ARG A C 1
ATOM 701 O O . ARG A 1 92 ? 4.387 17.990 -3.332 1.00 89.69 92 ARG A O 1
ATOM 708 N N . VAL A 1 93 ? 4.160 20.019 -4.269 1.00 89.62 93 VAL A N 1
ATOM 709 C CA . VAL A 1 93 ? 2.946 19.704 -5.049 1.00 89.62 93 VAL A CA 1
ATOM 710 C C . VAL A 1 93 ? 3.218 18.561 -6.029 1.00 89.62 93 VAL A C 1
ATOM 712 O O . VAL A 1 93 ? 4.218 18.570 -6.743 1.00 89.62 93 VAL A O 1
ATOM 715 N N . GLY A 1 94 ? 2.327 17.569 -6.059 1.00 91.94 94 GLY A N 1
ATOM 716 C CA . GLY A 1 94 ? 2.469 16.372 -6.895 1.00 91.94 94 GLY A CA 1
ATOM 717 C C . GLY A 1 94 ? 3.365 15.278 -6.303 1.00 91.94 94 GLY A C 1
ATOM 718 O O . GLY A 1 94 ? 3.532 14.233 -6.925 1.00 91.94 94 GLY A O 1
ATOM 719 N N . SER A 1 95 ? 3.901 15.456 -5.088 1.00 94.12 95 SER A N 1
ATOM 720 C CA . SER A 1 95 ? 4.749 14.452 -4.423 1.00 94.12 95 SER A CA 1
ATOM 721 C C . SER A 1 95 ? 4.078 13.083 -4.267 1.00 94.12 95 SER A C 1
ATOM 723 O O . SER A 1 95 ? 4.772 12.063 -4.273 1.00 94.12 95 SER A O 1
ATOM 725 N N . PHE A 1 96 ? 2.742 13.042 -4.203 1.00 96.38 96 PHE A N 1
ATOM 726 C CA . PHE A 1 96 ? 1.953 11.810 -4.179 1.00 96.38 96 PHE A CA 1
ATOM 727 C C . PHE A 1 96 ? 2.349 10.825 -5.291 1.00 96.38 96 PHE A C 1
ATOM 729 O O . PHE A 1 96 ? 2.466 9.628 -5.027 1.00 96.38 96 PHE A O 1
ATOM 736 N N . GLU A 1 97 ? 2.638 11.322 -6.499 1.00 95.50 97 GLU A N 1
ATOM 737 C CA . GLU A 1 97 ? 3.009 10.504 -7.660 1.00 95.50 97 GLU A CA 1
ATOM 738 C C . GLU A 1 97 ? 4.257 9.648 -7.404 1.00 95.50 97 GLU A C 1
ATOM 740 O O . GLU A 1 97 ? 4.316 8.488 -7.814 1.00 95.50 97 GLU A O 1
ATOM 745 N N . LEU A 1 98 ? 5.233 10.179 -6.663 1.00 95.75 98 LEU A N 1
ATOM 746 C CA . LEU A 1 98 ? 6.407 9.419 -6.241 1.00 95.75 98 LEU A CA 1
ATOM 747 C C . LEU A 1 98 ? 6.104 8.566 -5.005 1.00 95.75 98 LEU A C 1
ATOM 749 O O . LEU A 1 98 ? 6.446 7.382 -4.958 1.00 95.75 98 LEU A O 1
ATOM 753 N N . TYR A 1 99 ? 5.473 9.154 -3.984 1.00 96.12 99 TYR A N 1
ATOM 754 C CA . TYR A 1 99 ? 5.276 8.485 -2.696 1.00 96.12 99 TYR A CA 1
ATOM 755 C C . TYR A 1 99 ? 4.392 7.245 -2.806 1.00 96.12 99 TYR A C 1
ATOM 757 O O . TYR A 1 99 ? 4.646 6.272 -2.099 1.00 96.12 99 TYR A O 1
ATOM 765 N N . ARG A 1 100 ? 3.433 7.206 -3.735 1.00 96.94 100 ARG A N 1
ATOM 766 C CA . ARG A 1 100 ? 2.638 5.999 -4.003 1.00 96.94 100 ARG A CA 1
ATOM 767 C C . ARG A 1 100 ? 3.457 4.833 -4.572 1.00 96.94 100 ARG A C 1
ATOM 769 O O . ARG A 1 100 ? 3.101 3.678 -4.351 1.00 96.94 100 ARG A O 1
ATOM 776 N N . LEU A 1 101 ? 4.577 5.108 -5.252 1.00 97.31 101 LEU A N 1
ATOM 777 C CA . LEU A 1 101 ? 5.529 4.082 -5.703 1.00 97.31 101 LEU A CA 1
ATOM 778 C C . LEU A 1 101 ? 6.480 3.650 -4.579 1.00 97.31 101 LEU A C 1
ATOM 780 O O . LEU A 1 101 ? 6.842 2.478 -4.501 1.00 97.31 101 LEU A O 1
ATOM 784 N N . MET A 1 102 ? 6.870 4.577 -3.697 1.00 96.25 102 MET A N 1
ATOM 785 C CA . MET A 1 102 ? 7.719 4.282 -2.532 1.00 96.25 102 MET A CA 1
ATOM 786 C C . MET A 1 102 ? 6.976 3.529 -1.423 1.00 96.25 102 MET A C 1
ATOM 788 O O . MET A 1 102 ? 7.571 2.736 -0.693 1.00 96.25 102 MET A O 1
ATOM 792 N N . LEU A 1 103 ? 5.677 3.791 -1.288 1.00 96.31 103 LEU A N 1
ATOM 793 C CA . LEU A 1 103 ? 4.807 3.281 -0.235 1.00 96.31 103 LEU A CA 1
ATOM 794 C C . LEU A 1 103 ? 3.563 2.570 -0.819 1.00 96.31 103 LEU A C 1
ATOM 796 O O . LEU A 1 103 ? 2.424 2.896 -0.474 1.00 96.31 103 LEU A O 1
ATOM 800 N N . PRO A 1 104 ? 3.737 1.563 -1.697 1.00 95.69 104 PRO A N 1
ATOM 801 C CA . PRO A 1 104 ? 2.629 0.976 -2.453 1.00 95.69 104 PRO A CA 1
ATOM 802 C C . PRO A 1 104 ? 1.626 0.210 -1.575 1.00 95.69 104 PRO A C 1
ATOM 804 O O . PRO A 1 104 ? 0.483 -0.005 -1.975 1.00 95.69 104 PRO A O 1
ATOM 807 N N . ASN A 1 105 ? 2.030 -0.209 -0.370 1.00 91.12 105 ASN A N 1
ATOM 808 C CA . ASN A 1 105 ? 1.184 -0.907 0.602 1.00 91.12 105 ASN A CA 1
ATOM 809 C C . ASN A 1 105 ? 0.169 0.011 1.307 1.00 91.12 105 ASN A C 1
ATOM 811 O O . ASN A 1 105 ? -0.850 -0.485 1.796 1.00 91.12 105 ASN A O 1
ATOM 815 N N . VAL A 1 106 ? 0.436 1.319 1.352 1.00 91.12 106 VAL A N 1
ATOM 816 C CA . VAL A 1 106 ? -0.450 2.337 1.944 1.00 91.12 106 VAL A CA 1
ATOM 817 C C . VAL A 1 106 ? -1.185 3.184 0.912 1.00 91.12 106 VAL A C 1
ATOM 819 O O . VAL A 1 106 ? -2.102 3.907 1.283 1.00 91.12 106 VAL A O 1
ATOM 822 N N . ASP A 1 107 ? -0.869 3.050 -0.378 1.00 93.06 107 ASP A N 1
ATOM 823 C CA . ASP A 1 107 ? -1.727 3.573 -1.444 1.00 93.06 107 ASP A CA 1
ATOM 824 C C . ASP A 1 107 ? -3.052 2.780 -1.487 1.00 93.06 107 ASP A C 1
ATOM 826 O O . ASP A 1 107 ? -3.091 1.596 -1.869 1.00 93.06 107 ASP A O 1
ATOM 830 N N . LYS A 1 108 ? -4.127 3.450 -1.048 1.00 88.00 108 LYS A N 1
ATOM 831 C CA . LYS A 1 108 ? -5.520 2.976 -1.078 1.00 88.00 108 LYS A CA 1
ATOM 832 C C . LYS A 1 108 ? -6.283 3.424 -2.322 1.00 88.00 108 LYS A C 1
ATOM 834 O O . LYS A 1 108 ? -7.278 2.788 -2.653 1.00 88.00 108 LYS A O 1
ATOM 839 N N . GLU A 1 109 ? -5.811 4.458 -3.013 1.00 90.31 109 GLU A N 1
ATOM 840 C CA . GLU A 1 109 ? -6.421 4.958 -4.246 1.00 90.31 109 GLU A CA 1
ATOM 841 C C . GLU A 1 109 ? -6.207 3.953 -5.380 1.00 90.31 109 GLU A C 1
ATOM 843 O O . GLU A 1 109 ? -7.130 3.631 -6.132 1.00 90.31 109 GLU A O 1
ATOM 848 N N . ARG A 1 110 ? -5.006 3.363 -5.460 1.00 91.50 110 ARG A N 1
ATOM 849 C CA . ARG A 1 110 ? -4.754 2.276 -6.407 1.00 91.50 110 ARG A CA 1
ATOM 850 C C . ARG A 1 110 ? -5.313 0.948 -5.906 1.00 91.50 110 ARG A C 1
ATOM 852 O O . ARG A 1 110 ? -4.772 0.314 -4.986 1.00 91.50 110 ARG A O 1
ATOM 859 N N . GLY A 1 111 ? -6.358 0.492 -6.594 1.00 87.25 111 GLY A N 1
ATOM 860 C CA . GLY A 1 111 ? -7.007 -0.798 -6.368 1.00 87.25 111 GLY A CA 1
ATOM 861 C C . GLY A 1 111 ? -6.085 -2.015 -6.534 1.00 87.25 111 GLY A C 1
ATOM 862 O O . GLY A 1 111 ? -4.906 -1.922 -6.877 1.00 87.25 111 GLY A O 1
ATOM 863 N N . SER A 1 112 ? -6.627 -3.207 -6.284 1.00 88.31 112 SER A N 1
ATOM 864 C CA . SER A 1 112 ? -5.871 -4.458 -6.428 1.00 88.31 112 SER A CA 1
ATOM 865 C C . SER A 1 112 ? -5.502 -4.723 -7.888 1.00 88.31 112 SER A C 1
ATOM 867 O O . SER A 1 112 ? -6.374 -4.806 -8.749 1.00 88.31 112 SER A O 1
ATOM 869 N N . TYR A 1 113 ? -4.220 -4.982 -8.154 1.00 92.19 113 TYR A N 1
ATOM 870 C CA . TYR A 1 113 ? -3.777 -5.461 -9.464 1.00 92.19 113 TYR A CA 1
ATOM 871 C C . TYR A 1 113 ? -4.276 -6.877 -9.776 1.00 92.19 113 TYR A C 1
ATOM 873 O O . TYR A 1 113 ? -4.257 -7.284 -10.932 1.00 92.19 113 TYR A O 1
ATOM 881 N N . ASN A 1 114 ? -4.677 -7.663 -8.767 1.00 90.50 114 ASN A N 1
ATOM 882 C CA . ASN A 1 114 ? -4.972 -9.099 -8.897 1.00 90.50 114 ASN A CA 1
ATOM 883 C C . ASN A 1 114 ? -3.818 -9.896 -9.549 1.00 90.50 114 ASN A C 1
ATOM 885 O O . ASN A 1 114 ? -4.037 -10.882 -10.247 1.00 90.50 114 ASN A O 1
ATOM 889 N N . LEU A 1 115 ? -2.576 -9.455 -9.316 1.00 92.12 115 LEU A N 1
ATOM 890 C CA . LEU A 1 115 ? -1.341 -10.047 -9.834 1.00 92.12 115 LEU A CA 1
ATOM 891 C C . LEU A 1 115 ? -0.452 -10.504 -8.672 1.00 92.12 115 LEU A C 1
ATOM 893 O O . LEU A 1 115 ? 0.501 -9.829 -8.293 1.00 92.12 115 LEU A O 1
ATOM 897 N N . LYS A 1 116 ? -0.781 -11.657 -8.083 1.00 92.94 116 LYS A N 1
ATOM 898 C CA . LYS A 1 116 ? 0.152 -12.386 -7.204 1.00 92.94 116 LYS A CA 1
ATOM 899 C C . LYS A 1 116 ? 1.225 -13.082 -8.036 1.00 92.94 116 LYS A C 1
ATOM 901 O O . LYS A 1 116 ? 1.086 -13.183 -9.250 1.00 92.94 116 LYS A O 1
ATOM 906 N N . GLU A 1 117 ? 2.265 -13.597 -7.396 1.00 94.94 117 GLU A N 1
ATOM 907 C CA . GLU A 1 117 ? 3.492 -14.100 -8.023 1.00 94.94 117 GLU A CA 1
ATOM 908 C C . GLU A 1 117 ? 3.216 -15.074 -9.174 1.00 94.94 117 GLU A C 1
ATOM 910 O O . GLU A 1 117 ? 3.765 -14.907 -10.253 1.00 94.94 117 GLU A O 1
ATOM 915 N N . ALA A 1 118 ? 2.295 -16.029 -9.007 1.00 92.50 118 ALA A N 1
ATOM 916 C CA . ALA A 1 118 ? 1.945 -16.972 -10.074 1.00 92.50 118 ALA A CA 1
ATOM 917 C C . ALA A 1 118 ? 1.278 -16.297 -11.291 1.00 92.50 118 ALA A C 1
ATOM 919 O O . ALA A 1 118 ? 1.560 -16.647 -12.435 1.00 92.50 118 ALA A O 1
ATOM 920 N N . ALA A 1 119 ? 0.382 -15.332 -11.066 1.00 92.81 119 ALA A N 1
ATOM 921 C CA . ALA A 1 119 ? -0.259 -14.584 -12.149 1.00 92.81 119 ALA A CA 1
ATOM 922 C C . ALA A 1 119 ? 0.717 -13.597 -12.804 1.00 92.81 119 ALA A C 1
ATOM 924 O O . ALA A 1 119 ? 0.705 -13.430 -14.021 1.00 92.81 119 ALA A O 1
ATOM 925 N N . LEU A 1 120 ? 1.590 -12.986 -12.003 1.00 94.38 120 LEU A N 1
ATOM 926 C CA . LEU A 1 120 ? 2.617 -12.063 -12.458 1.00 94.38 120 LEU A CA 1
ATOM 927 C C . LEU A 1 120 ? 3.696 -12.790 -13.272 1.00 94.38 120 LEU A C 1
ATOM 929 O O . LEU A 1 120 ? 4.074 -12.290 -14.323 1.00 94.38 120 LEU A O 1
ATOM 933 N N . ALA A 1 121 ? 4.100 -14.001 -12.872 1.00 94.44 121 ALA A N 1
ATOM 934 C CA . ALA A 1 121 ? 4.983 -14.883 -13.639 1.00 94.44 121 ALA A CA 1
ATOM 935 C C . ALA A 1 121 ? 4.439 -15.143 -15.049 1.00 94.44 121 ALA A C 1
ATOM 937 O O . ALA A 1 121 ? 5.142 -14.926 -16.033 1.00 94.44 121 ALA A O 1
ATOM 938 N N . ARG A 1 122 ? 3.158 -15.530 -15.154 1.00 93.06 122 ARG A N 1
ATOM 939 C CA . ARG A 1 122 ? 2.493 -15.738 -16.451 1.00 93.06 122 ARG A CA 1
ATOM 940 C C . ARG A 1 122 ? 2.431 -14.458 -17.279 1.00 93.06 122 ARG A C 1
ATOM 942 O O . ARG A 1 122 ? 2.702 -14.495 -18.476 1.00 93.06 122 ARG A O 1
ATOM 949 N N . CYS A 1 123 ? 2.099 -13.335 -16.643 1.00 94.06 123 CYS A N 1
ATOM 950 C CA . CYS A 1 123 ? 2.006 -12.032 -17.297 1.00 94.06 123 CYS A CA 1
ATOM 951 C C . CYS A 1 123 ? 3.366 -11.586 -17.866 1.00 94.06 123 CYS A C 1
ATOM 953 O O . CYS A 1 123 ? 3.450 -11.229 -19.037 1.00 94.06 123 CYS A O 1
ATOM 955 N N . VAL A 1 124 ? 4.439 -11.684 -17.073 1.00 94.50 124 VAL A N 1
ATOM 956 C CA . VAL A 1 124 ? 5.811 -11.333 -17.480 1.00 94.50 124 VAL A CA 1
ATOM 957 C C . VAL A 1 124 ? 6.339 -12.288 -18.551 1.00 94.50 124 VAL A C 1
ATOM 959 O O . VAL A 1 124 ? 6.863 -11.829 -19.562 1.00 94.50 124 VAL A O 1
ATOM 962 N N . GLY A 1 125 ? 6.158 -13.603 -18.388 1.00 94.69 125 GLY A N 1
ATOM 963 C CA . GLY A 1 125 ? 6.580 -14.587 -19.390 1.00 94.69 125 GLY A CA 1
ATOM 964 C C . GLY A 1 125 ? 5.907 -14.357 -20.747 1.00 94.69 125 GLY A C 1
ATOM 965 O O . GLY A 1 125 ? 6.575 -14.330 -21.779 1.00 94.69 125 GLY A O 1
ATOM 966 N N . THR A 1 126 ? 4.600 -14.081 -20.740 1.00 93.56 126 THR A N 1
ATOM 967 C CA . THR A 1 126 ? 3.835 -13.750 -21.956 1.00 93.56 126 THR A CA 1
ATOM 968 C C . THR A 1 126 ? 4.260 -12.403 -22.548 1.00 93.56 126 THR A C 1
ATOM 970 O O . THR A 1 126 ? 4.392 -12.268 -23.768 1.00 93.56 126 THR A O 1
ATOM 973 N N . ALA A 1 127 ? 4.517 -11.397 -21.707 1.00 93.06 127 ALA A N 1
ATOM 974 C CA . ALA A 1 127 ? 5.008 -10.090 -22.138 1.00 93.06 127 ALA A CA 1
ATOM 975 C C . ALA A 1 127 ? 6.352 -10.200 -22.875 1.00 93.06 127 ALA A C 1
ATOM 977 O O . ALA A 1 127 ? 6.505 -9.595 -23.935 1.00 93.06 127 ALA A O 1
ATOM 978 N N . LEU A 1 128 ? 7.257 -11.051 -22.382 1.00 92.94 128 LEU A N 1
ATOM 979 C CA . LEU A 1 128 ? 8.550 -11.364 -23.001 1.00 92.94 128 LEU A CA 1
ATOM 980 C C . LEU A 1 128 ? 8.448 -12.227 -24.273 1.00 92.94 128 LEU A C 1
ATOM 982 O O . LEU A 1 128 ? 9.451 -12.415 -24.956 1.00 92.94 128 LEU A O 1
ATOM 986 N N . GLY A 1 129 ? 7.259 -12.738 -24.609 1.00 92.75 129 GLY A N 1
ATOM 987 C CA . GLY A 1 129 ? 7.053 -13.621 -25.762 1.00 92.75 129 GLY A CA 1
ATOM 988 C C . GLY A 1 129 ? 7.535 -15.056 -25.532 1.00 92.75 129 GLY A C 1
ATOM 989 O O . GLY A 1 129 ? 7.754 -15.792 -26.491 1.00 92.75 129 GLY A O 1
ATOM 990 N N . LEU A 1 130 ? 7.711 -15.467 -24.274 1.00 94.44 130 LEU A N 1
ATOM 991 C CA . LEU A 1 130 ? 8.137 -16.818 -23.929 1.00 94.44 130 LEU A CA 1
ATOM 992 C C . LEU A 1 130 ? 6.967 -17.794 -24.057 1.00 94.44 130 LEU A C 1
ATOM 994 O O . LEU A 1 130 ? 5.868 -17.545 -23.556 1.00 94.44 130 LEU A O 1
ATOM 998 N N . LYS A 1 131 ? 7.219 -18.947 -24.676 1.00 93.25 131 LYS A N 1
ATOM 999 C CA . LYS A 1 131 ? 6.238 -20.028 -24.740 1.00 93.25 131 LYS A CA 1
ATOM 1000 C C . LYS A 1 131 ? 6.100 -20.713 -23.385 1.00 93.25 131 LYS A C 1
ATOM 1002 O O . LYS A 1 131 ? 7.075 -21.226 -22.828 1.00 93.25 131 LYS A O 1
ATOM 1007 N N . ARG A 1 132 ? 4.869 -20.748 -22.879 1.00 90.94 132 ARG A N 1
ATOM 1008 C CA . ARG A 1 132 ? 4.517 -21.460 -21.650 1.00 90.94 132 ARG A CA 1
ATOM 1009 C C . ARG A 1 132 ? 4.799 -22.958 -21.817 1.00 90.94 132 ARG A C 1
ATOM 1011 O O . ARG A 1 132 ? 4.518 -23.512 -22.870 1.00 90.94 132 ARG A O 1
ATOM 1018 N N . HIS A 1 133 ? 5.352 -23.596 -20.788 1.00 90.38 133 HIS A N 1
ATOM 1019 C CA . HIS A 1 133 ? 5.747 -25.018 -20.748 1.00 90.38 133 HIS A CA 1
ATOM 1020 C C . HIS A 1 133 ? 6.948 -25.442 -21.615 1.00 90.38 133 HIS A C 1
ATOM 1022 O O . HIS A 1 133 ? 7.572 -26.444 -21.285 1.00 90.38 133 HIS A O 1
ATOM 1028 N N . GLU A 1 134 ? 7.322 -24.689 -22.652 1.00 92.94 134 GLU A N 1
ATOM 1029 C CA . GLU A 1 134 ? 8.510 -24.984 -23.475 1.00 92.94 134 GLU A CA 1
ATOM 1030 C C . GLU A 1 134 ? 9.759 -24.224 -23.001 1.00 92.94 134 GLU A C 1
ATOM 1032 O O . GLU A 1 134 ? 10.859 -24.771 -22.974 1.00 92.94 134 GLU A O 1
ATOM 1037 N N . SER A 1 135 ? 9.611 -22.947 -22.633 1.00 95.25 135 SER A N 1
ATOM 1038 C CA . SER A 1 135 ? 10.752 -22.096 -22.284 1.00 95.25 135 SER A CA 1
ATOM 1039 C C . SER A 1 135 ? 11.281 -22.401 -20.872 1.00 95.25 135 SER A C 1
ATOM 1041 O O . SER A 1 135 ? 10.520 -22.265 -19.906 1.00 95.25 135 SER A O 1
ATOM 1043 N N . PRO A 1 136 ? 12.588 -22.703 -20.706 1.00 94.19 136 PRO A N 1
ATOM 1044 C CA . PRO A 1 136 ? 13.200 -22.878 -19.387 1.00 94.19 136 PRO A CA 1
ATOM 1045 C C . PRO A 1 136 ? 13.043 -21.646 -18.488 1.00 94.19 136 PRO A C 1
ATOM 1047 O O . PRO A 1 136 ? 12.805 -21.780 -17.291 1.00 94.19 136 PRO A O 1
ATOM 1050 N N . ASP A 1 137 ? 13.112 -20.442 -19.063 1.00 94.81 137 ASP A N 1
ATOM 1051 C CA . ASP A 1 137 ? 12.943 -19.196 -18.313 1.00 94.81 137 ASP A CA 1
ATOM 1052 C C . ASP A 1 137 ? 11.479 -18.972 -17.891 1.00 94.81 137 ASP A C 1
ATOM 1054 O O . ASP A 1 137 ? 11.229 -18.470 -16.796 1.00 94.81 137 ASP A O 1
ATOM 1058 N N . PHE A 1 138 ? 10.493 -19.402 -18.694 1.00 95.38 138 PHE A N 1
ATOM 1059 C CA . PHE A 1 138 ? 9.085 -19.385 -18.267 1.00 95.38 138 PHE A CA 1
ATOM 1060 C C . PHE A 1 138 ? 8.869 -20.341 -17.088 1.00 95.38 138 PHE A C 1
ATOM 1062 O O . PHE A 1 138 ? 8.255 -19.971 -16.084 1.00 95.38 138 PHE A O 1
ATOM 1069 N N . LEU A 1 139 ? 9.408 -21.560 -17.183 1.00 93.81 139 LEU A N 1
ATOM 1070 C CA . LEU A 1 139 ? 9.345 -22.546 -16.103 1.00 93.81 139 LEU A CA 1
ATOM 1071 C C . LEU A 1 139 ? 10.046 -22.041 -14.834 1.00 93.81 139 LEU A C 1
ATOM 1073 O O . LEU A 1 139 ? 9.539 -22.263 -13.736 1.00 93.81 139 LEU A O 1
ATOM 1077 N N . ALA A 1 140 ? 11.153 -21.304 -14.966 1.00 94.00 140 ALA A N 1
ATOM 1078 C CA . ALA A 1 140 ? 11.824 -20.658 -13.841 1.00 94.00 140 ALA A CA 1
ATOM 1079 C C . ALA A 1 140 ? 10.952 -19.573 -13.185 1.00 94.00 140 ALA A C 1
ATOM 1081 O O . ALA A 1 140 ? 10.901 -19.508 -11.957 1.00 94.00 140 ALA A O 1
ATOM 1082 N N . LEU A 1 141 ? 10.220 -18.765 -13.967 1.00 94.00 141 LEU A N 1
ATOM 1083 C CA . LEU A 1 141 ? 9.284 -17.763 -13.437 1.00 94.00 141 LEU A CA 1
ATOM 1084 C C . LEU A 1 141 ? 8.132 -18.400 -12.648 1.00 94.00 141 LEU A C 1
ATOM 1086 O O . LEU A 1 141 ? 7.818 -17.931 -11.556 1.00 94.00 141 LEU A O 1
ATOM 1090 N N . GLU A 1 142 ? 7.492 -19.456 -13.163 1.00 93.19 142 GLU A N 1
ATOM 1091 C CA . GLU A 1 142 ? 6.422 -20.163 -12.431 1.00 93.19 142 GLU A CA 1
ATOM 1092 C C . GLU A 1 142 ? 6.988 -20.955 -11.237 1.00 93.19 142 GLU A C 1
ATOM 1094 O O . GLU A 1 142 ? 6.391 -20.995 -10.158 1.00 93.19 142 GLU A O 1
ATOM 1099 N N . GLY A 1 143 ? 8.173 -21.540 -11.409 1.00 92.06 143 GLY A N 1
ATOM 1100 C CA . GLY A 1 143 ? 8.899 -22.348 -10.435 1.00 92.06 143 GLY A CA 1
ATOM 1101 C C . GLY A 1 143 ? 9.895 -21.573 -9.571 1.00 92.06 143 GLY A C 1
ATOM 1102 O O . GLY A 1 143 ? 10.829 -22.186 -9.052 1.00 92.06 143 GLY A O 1
ATOM 1103 N N . TRP A 1 144 ? 9.721 -20.260 -9.390 1.00 92.50 144 TRP A N 1
ATOM 1104 C CA . TRP A 1 144 ? 10.694 -19.366 -8.736 1.00 92.50 144 TRP A CA 1
ATOM 1105 C C . TRP A 1 144 ? 11.079 -19.782 -7.308 1.00 92.50 144 TRP A C 1
ATOM 1107 O O . TRP A 1 144 ? 12.177 -19.492 -6.840 1.00 92.50 144 TRP A O 1
ATOM 1117 N N . ARG A 1 145 ? 10.194 -20.506 -6.608 1.00 90.50 145 ARG A N 1
ATOM 1118 C CA . ARG A 1 145 ? 10.470 -21.062 -5.270 1.00 90.50 145 ARG A CA 1
ATOM 1119 C C . ARG A 1 145 ? 11.467 -22.221 -5.291 1.00 90.50 145 ARG A C 1
ATOM 1121 O O . ARG A 1 145 ? 12.136 -22.448 -4.294 1.00 90.50 145 ARG A O 1
ATOM 1128 N N . LYS A 1 146 ? 11.513 -22.977 -6.391 1.00 83.12 146 LYS A N 1
ATOM 1129 C CA . LYS A 1 146 ? 12.369 -24.161 -6.568 1.00 83.12 146 LYS A CA 1
ATOM 1130 C C . LYS A 1 146 ? 13.650 -23.840 -7.339 1.00 83.12 146 LYS A C 1
ATOM 1132 O O . LYS A 1 146 ? 14.655 -24.505 -7.142 1.00 83.12 146 LYS A O 1
ATOM 1137 N N . SER A 1 147 ? 13.597 -22.837 -8.213 1.00 62.47 147 SER A N 1
ATOM 1138 C CA . SER A 1 147 ? 14.626 -22.577 -9.229 1.00 62.47 147 SER A CA 1
ATOM 1139 C C . SER A 1 147 ? 15.602 -21.446 -8.858 1.00 62.47 147 SER A C 1
ATOM 1141 O O . SER A 1 147 ? 16.287 -20.937 -9.739 1.00 62.47 147 SER A O 1
ATOM 1143 N N . GLY A 1 148 ? 15.676 -21.012 -7.590 1.00 60.00 148 GLY A N 1
ATOM 1144 C CA . GLY A 1 148 ? 16.516 -19.870 -7.200 1.00 60.00 148 GLY A CA 1
ATOM 1145 C C . GLY A 1 148 ? 16.575 -19.574 -5.696 1.00 60.00 148 GLY A C 1
ATOM 1146 O O . GLY A 1 148 ? 16.311 -20.439 -4.867 1.00 60.00 148 GLY A O 1
ATOM 1147 N N . SER A 1 149 ? 16.897 -18.321 -5.348 1.00 62.84 149 SER A N 1
ATOM 1148 C CA . SER A 1 149 ? 17.076 -17.808 -3.972 1.00 62.84 149 SER A CA 1
ATOM 1149 C C . SER A 1 149 ? 15.800 -17.751 -3.116 1.00 62.84 149 SER A C 1
ATOM 1151 O O . SER A 1 149 ? 15.839 -17.274 -1.982 1.00 62.84 149 SER A O 1
ATOM 1153 N N . GLY A 1 150 ? 14.652 -18.170 -3.659 1.00 82.06 150 GLY A N 1
ATOM 1154 C CA . GLY A 1 150 ? 13.348 -17.947 -3.038 1.00 82.06 150 GLY A CA 1
ATOM 1155 C C . GLY A 1 150 ? 12.881 -16.485 -3.093 1.00 82.06 150 GLY A C 1
ATOM 1156 O O . GLY A 1 150 ? 12.013 -16.109 -2.308 1.00 82.06 150 GLY A O 1
ATOM 1157 N N . ASP A 1 151 ? 13.422 -15.660 -4.003 1.00 89.69 151 ASP A N 1
ATOM 1158 C CA . ASP A 1 151 ? 12.934 -14.303 -4.305 1.00 89.69 151 ASP A CA 1
ATOM 1159 C C . ASP A 1 151 ? 12.401 -14.224 -5.748 1.00 89.69 151 ASP A C 1
ATOM 1161 O O . ASP A 1 151 ? 13.149 -14.285 -6.732 1.00 89.69 151 ASP A O 1
ATOM 1165 N N . PHE A 1 152 ? 11.083 -14.054 -5.873 1.00 94.94 152 PHE A N 1
ATOM 1166 C CA . PHE A 1 152 ? 10.405 -13.893 -7.159 1.00 94.94 152 PHE A CA 1
ATOM 1167 C C . PHE A 1 152 ? 10.940 -12.695 -7.959 1.00 94.94 152 PHE A C 1
ATOM 1169 O O . PHE A 1 152 ? 11.167 -12.810 -9.162 1.00 94.94 152 PHE A O 1
ATOM 1176 N N . ALA A 1 153 ? 11.192 -11.556 -7.308 1.00 95.12 153 ALA A N 1
ATOM 1177 C CA . ALA A 1 153 ? 11.636 -10.346 -7.995 1.00 95.12 153 ALA A CA 1
ATOM 1178 C C . ALA A 1 153 ? 13.053 -10.502 -8.568 1.00 95.12 153 ALA A C 1
ATOM 1180 O O . ALA A 1 153 ? 13.353 -9.971 -9.636 1.00 95.12 153 ALA A O 1
ATOM 1181 N N . HIS A 1 154 ? 13.916 -11.264 -7.890 1.00 93.94 154 HIS A N 1
ATOM 1182 C CA . HIS A 1 154 ? 15.234 -11.610 -8.421 1.00 93.94 154 HIS A CA 1
ATOM 1183 C C . HIS A 1 154 ? 15.138 -12.567 -9.618 1.00 93.94 154 HIS A C 1
ATOM 1185 O O . HIS A 1 154 ? 15.847 -12.388 -10.602 1.00 93.94 154 HIS A O 1
ATOM 1191 N N . THR A 1 155 ? 14.210 -13.525 -9.583 1.00 95.62 155 THR A N 1
ATOM 1192 C CA . THR A 1 155 ? 13.959 -14.415 -10.730 1.00 95.62 155 THR A CA 1
ATOM 1193 C C . THR A 1 155 ? 13.501 -13.618 -11.958 1.00 95.62 155 THR A C 1
ATOM 1195 O O . THR A 1 155 ? 14.004 -13.833 -13.058 1.00 95.62 155 THR A O 1
ATOM 1198 N N . VAL A 1 156 ? 12.601 -12.643 -11.769 1.00 95.50 156 VAL A N 1
ATOM 1199 C CA . VAL A 1 156 ? 12.177 -11.720 -12.837 1.00 95.50 156 VAL A CA 1
ATOM 1200 C C . VAL A 1 156 ? 13.362 -10.931 -13.392 1.00 95.50 156 VAL A C 1
ATOM 1202 O O . VAL A 1 156 ? 13.506 -10.857 -14.607 1.00 95.50 156 VAL A O 1
ATOM 1205 N N . PHE A 1 157 ? 14.225 -10.386 -12.528 1.00 94.62 157 PHE A N 1
ATOM 1206 C CA . PHE A 1 157 ? 15.437 -9.676 -12.949 1.00 94.62 157 PHE A CA 1
ATOM 1207 C C . PHE A 1 157 ? 16.309 -10.530 -13.880 1.00 94.62 157 PHE A C 1
ATOM 1209 O O . PHE A 1 157 ? 16.652 -10.088 -14.974 1.00 94.62 157 PHE A O 1
ATOM 1216 N N . GLU A 1 158 ? 16.633 -11.762 -13.472 1.00 94.00 158 GLU A N 1
ATOM 1217 C CA . GLU A 1 158 ? 17.500 -12.648 -14.256 1.00 94.00 158 GLU A CA 1
ATOM 1218 C C . GLU A 1 158 ? 16.896 -12.991 -15.617 1.00 94.00 158 GLU A C 1
ATOM 1220 O O . GLU A 1 158 ? 17.594 -12.962 -16.630 1.00 94.00 158 GLU A O 1
ATOM 1225 N N . VAL A 1 159 ? 15.594 -13.278 -15.660 1.00 94.25 159 VAL A N 1
ATOM 1226 C CA . VAL A 1 159 ? 14.903 -13.603 -16.911 1.00 94.25 159 VAL A CA 1
ATOM 1227 C C . VAL A 1 159 ? 14.830 -12.381 -17.828 1.00 94.25 159 VAL A C 1
ATOM 1229 O O . VAL A 1 159 ? 15.206 -12.471 -18.994 1.00 94.25 159 VAL A O 1
ATOM 1232 N N . VAL A 1 160 ? 14.418 -11.216 -17.322 1.00 93.00 160 VAL A N 1
ATOM 1233 C CA . VAL A 1 160 ? 14.310 -9.993 -18.137 1.00 93.00 160 VAL A CA 1
ATOM 1234 C C . VAL A 1 160 ? 15.673 -9.594 -18.702 1.00 93.00 160 VAL A C 1
ATOM 1236 O O . VAL A 1 160 ? 15.774 -9.317 -19.895 1.00 93.00 160 VAL A O 1
ATOM 1239 N N . ARG A 1 161 ? 16.740 -9.666 -17.896 1.00 92.19 161 ARG A N 1
ATOM 1240 C CA . ARG A 1 161 ? 18.112 -9.348 -18.325 1.00 92.19 161 ARG A CA 1
ATOM 1241 C C . ARG A 1 161 ? 18.581 -10.188 -19.518 1.00 92.19 161 ARG A C 1
ATOM 1243 O O . ARG A 1 161 ? 19.284 -9.667 -20.379 1.00 92.19 161 ARG A O 1
ATOM 1250 N N . LYS A 1 162 ? 18.196 -11.469 -19.595 1.00 91.88 162 LYS A N 1
ATOM 1251 C CA . LYS A 1 162 ? 18.543 -12.356 -20.724 1.00 91.88 162 LYS A CA 1
ATOM 1252 C C . LYS A 1 162 ? 17.811 -11.989 -22.017 1.00 91.88 162 LYS A C 1
ATOM 1254 O O . LYS A 1 162 ? 18.389 -12.089 -23.094 1.00 91.88 162 LYS A O 1
ATOM 1259 N N . HIS A 1 163 ? 16.543 -11.592 -21.912 1.00 89.81 163 HIS A N 1
ATOM 1260 C CA . HIS A 1 163 ? 15.643 -11.395 -23.061 1.00 89.81 163 HIS A CA 1
ATOM 1261 C C . HIS A 1 163 ? 15.540 -9.938 -23.532 1.00 89.81 163 HIS A C 1
ATOM 1263 O O . HIS A 1 163 ? 15.003 -9.669 -24.611 1.00 89.81 163 HIS A O 1
ATOM 1269 N N . ARG A 1 164 ? 16.035 -8.989 -22.732 1.00 81.38 164 ARG A N 1
ATOM 1270 C CA . ARG A 1 164 ? 16.052 -7.546 -23.017 1.00 81.38 164 ARG A CA 1
ATOM 1271 C C . ARG A 1 164 ? 17.389 -6.908 -22.596 1.00 81.38 164 ARG A C 1
ATOM 1273 O O . ARG A 1 164 ? 17.418 -6.113 -21.662 1.00 81.38 164 ARG A O 1
ATOM 1280 N N . PRO A 1 165 ? 18.511 -7.243 -23.257 1.00 67.00 165 PRO A N 1
ATOM 1281 C CA . PRO A 1 165 ? 19.797 -6.619 -22.956 1.00 67.00 165 PRO A CA 1
ATOM 1282 C C . PRO A 1 165 ? 19.830 -5.172 -23.477 1.00 67.00 165 PRO A C 1
ATOM 1284 O O . PRO A 1 165 ? 19.825 -5.001 -24.692 1.00 67.00 165 PRO A O 1
ATOM 1287 N N . ASP A 1 166 ? 19.834 -4.180 -22.571 1.00 65.56 166 ASP A N 1
ATOM 1288 C CA . ASP A 1 166 ? 20.137 -2.721 -22.630 1.00 65.56 166 ASP A CA 1
ATOM 1289 C C . ASP A 1 166 ? 20.061 -1.936 -23.966 1.00 65.56 166 ASP A C 1
ATOM 1291 O O . ASP A 1 166 ? 20.581 -0.824 -24.090 1.00 65.56 166 ASP A O 1
ATOM 1295 N N . ARG A 1 167 ? 19.385 -2.445 -24.995 1.00 53.03 167 ARG A N 1
ATOM 1296 C CA . ARG A 1 167 ? 19.154 -1.745 -26.256 1.00 53.03 167 ARG A CA 1
ATOM 1297 C C . ARG A 1 167 ? 17.912 -0.881 -26.114 1.00 53.03 167 ARG A C 1
ATOM 1299 O O . ARG A 1 167 ? 16.806 -1.316 -26.405 1.00 53.03 167 ARG A O 1
ATOM 1306 N N . GLY A 1 168 ? 18.136 0.367 -25.713 1.00 52.78 168 GLY A N 1
ATOM 1307 C CA . GLY A 1 168 ? 17.154 1.438 -25.867 1.00 52.78 168 GLY A CA 1
ATOM 1308 C C . GLY A 1 168 ? 16.153 1.550 -24.726 1.00 52.78 168 GLY A C 1
ATOM 1309 O O . GLY A 1 168 ? 14.954 1.585 -24.984 1.00 52.78 168 GLY A O 1
ATOM 1310 N N . VAL A 1 169 ? 16.641 1.672 -23.484 1.00 58.72 169 VAL A N 1
ATOM 1311 C CA . VAL A 1 169 ? 15.812 2.085 -22.341 1.00 58.72 169 VAL A CA 1
ATOM 1312 C C . VAL A 1 169 ? 15.128 3.408 -22.694 1.00 58.72 169 VAL A C 1
ATOM 1314 O O . VAL A 1 169 ? 15.741 4.479 -22.650 1.00 58.72 169 VAL A O 1
ATOM 1317 N N . ARG A 1 170 ? 13.847 3.343 -23.072 1.00 57.88 170 ARG A N 1
ATOM 1318 C CA . ARG A 1 170 ? 12.974 4.513 -23.023 1.00 57.88 170 ARG A CA 1
ATOM 1319 C C . ARG A 1 170 ? 12.944 4.932 -21.563 1.00 57.88 170 ARG A C 1
ATOM 1321 O O . ARG A 1 170 ? 12.553 4.157 -20.701 1.00 57.88 170 ARG A O 1
ATOM 1328 N N . ARG A 1 171 ? 13.423 6.139 -21.278 1.00 73.44 171 ARG A N 1
ATOM 1329 C CA . ARG A 1 171 ? 13.431 6.702 -19.929 1.00 73.44 171 ARG A CA 1
ATOM 1330 C C . ARG A 1 171 ? 11.994 7.052 -19.560 1.00 73.44 171 ARG A C 1
ATOM 1332 O O . ARG A 1 171 ? 11.580 8.189 -19.748 1.00 73.44 171 ARG A O 1
ATOM 1339 N N . CYS A 1 172 ? 11.233 6.051 -19.126 1.00 90.69 172 CYS A N 1
ATOM 1340 C CA . CYS A 1 172 ? 9.870 6.270 -18.684 1.00 90.69 172 CYS A CA 1
ATOM 1341 C C . CYS A 1 172 ? 9.862 7.136 -17.426 1.00 90.69 172 CYS A C 1
ATOM 1343 O O . CYS A 1 172 ? 10.727 7.018 -16.547 1.00 90.69 172 CYS A O 1
ATOM 1345 N N . THR A 1 173 ? 8.887 8.026 -17.360 1.00 95.56 173 THR A N 1
ATOM 1346 C CA . THR A 1 173 ? 8.690 8.915 -16.223 1.00 95.56 173 THR A CA 1
ATOM 1347 C C . THR A 1 173 ? 7.860 8.237 -15.136 1.00 95.56 173 THR A C 1
ATOM 1349 O O . THR A 1 173 ? 7.173 7.237 -15.366 1.00 95.56 173 THR A O 1
ATOM 1352 N N . VAL A 1 174 ? 7.893 8.787 -13.924 1.00 96.69 174 VAL A N 1
ATOM 1353 C CA . VAL A 1 174 ? 7.022 8.369 -12.818 1.00 96.69 174 VAL A CA 1
ATOM 1354 C C . VAL A 1 174 ? 5.547 8.456 -13.220 1.00 96.69 174 VAL A C 1
ATOM 1356 O O . VAL A 1 174 ? 4.786 7.538 -12.916 1.00 96.69 174 VAL A O 1
ATOM 1359 N N . GLY A 1 175 ? 5.153 9.505 -13.951 1.00 96.50 175 GLY A N 1
ATOM 1360 C CA . GLY A 1 175 ? 3.790 9.665 -14.460 1.00 96.50 175 GLY A CA 1
ATOM 1361 C C . GLY A 1 175 ? 3.381 8.545 -15.420 1.00 96.50 175 GLY A C 1
ATOM 1362 O O . GLY A 1 175 ? 2.322 7.944 -15.251 1.00 96.50 175 GLY A O 1
ATOM 1363 N N . GLU A 1 176 ? 4.245 8.190 -16.375 1.00 95.81 176 GLU A N 1
ATOM 1364 C CA . GLU A 1 176 ? 3.989 7.089 -17.316 1.00 95.81 176 GLU A CA 1
ATOM 1365 C C . GLU A 1 176 ? 3.892 5.732 -16.604 1.00 95.81 176 GLU A C 1
ATOM 1367 O O . GLU A 1 176 ? 3.009 4.926 -16.912 1.00 95.81 176 GLU A O 1
ATOM 1372 N N . ILE A 1 177 ? 4.750 5.487 -15.606 1.00 97.00 177 ILE A N 1
ATOM 1373 C CA . ILE A 1 177 ? 4.669 4.288 -14.764 1.00 97.00 177 ILE A CA 1
ATOM 1374 C C . ILE A 1 177 ? 3.354 4.260 -13.984 1.00 97.00 177 ILE A C 1
ATOM 1376 O O . ILE A 1 177 ? 2.689 3.223 -13.954 1.00 97.00 177 ILE A O 1
ATOM 1380 N N . ASN A 1 178 ? 2.938 5.375 -13.382 1.00 97.69 178 ASN A N 1
ATOM 1381 C CA . ASN A 1 178 ? 1.665 5.447 -12.669 1.00 97.69 178 ASN A CA 1
ATOM 1382 C C . ASN A 1 178 ? 0.475 5.190 -13.598 1.00 97.69 178 ASN A C 1
ATOM 1384 O O . ASN A 1 178 ? -0.367 4.357 -13.262 1.00 97.69 178 ASN A O 1
ATOM 1388 N N . ALA A 1 179 ? 0.455 5.794 -14.787 1.00 96.44 179 ALA A N 1
ATOM 1389 C CA . ALA A 1 179 ? -0.585 5.564 -15.785 1.00 96.44 179 ALA A CA 1
ATOM 1390 C C . ALA A 1 179 ? -0.654 4.088 -16.221 1.00 96.44 179 ALA A C 1
ATOM 1392 O O . ALA A 1 179 ? -1.737 3.501 -16.302 1.00 96.44 179 ALA A O 1
ATOM 1393 N N . ALA A 1 180 ? 0.496 3.446 -16.445 1.00 95.81 180 ALA A N 1
ATOM 1394 C CA . ALA A 1 180 ? 0.559 2.029 -16.792 1.00 95.81 180 ALA A CA 1
ATOM 1395 C C . ALA A 1 180 ? 0.088 1.119 -15.641 1.00 95.81 180 ALA A C 1
ATOM 1397 O O . ALA A 1 180 ? -0.629 0.141 -15.873 1.00 95.81 180 ALA A O 1
ATOM 1398 N N . LEU A 1 181 ? 0.442 1.443 -14.394 1.00 97.00 181 LEU A N 1
ATOM 1399 C CA . LEU A 1 181 ? -0.017 0.719 -13.206 1.00 97.00 181 LEU A CA 1
ATOM 1400 C C . LEU A 1 181 ? -1.532 0.888 -12.989 1.00 97.00 181 LEU A C 1
ATOM 1402 O O . LEU A 1 181 ? -2.215 -0.094 -12.692 1.00 97.00 181 LEU A O 1
ATOM 1406 N N . ASP A 1 182 ? -2.082 2.079 -13.218 1.00 96.06 182 ASP A N 1
ATOM 1407 C CA . ASP A 1 182 ? -3.528 2.321 -13.167 1.00 96.06 182 ASP A CA 1
ATOM 1408 C C . ASP A 1 182 ? -4.261 1.541 -14.274 1.00 96.06 182 ASP A C 1
ATOM 1410 O O . ASP A 1 182 ? -5.299 0.917 -14.026 1.00 96.06 182 ASP A O 1
ATOM 1414 N N . ALA A 1 183 ? -3.689 1.475 -15.482 1.00 94.81 183 ALA A N 1
ATOM 1415 C CA . ALA A 1 183 ? -4.210 0.650 -16.570 1.00 94.81 183 ALA A CA 1
ATOM 1416 C C . ALA A 1 183 ? -4.199 -0.853 -16.228 1.00 94.81 183 ALA A C 1
ATOM 1418 O O . ALA A 1 183 ? -5.149 -1.565 -16.564 1.00 94.81 183 ALA A O 1
ATOM 1419 N N . LEU A 1 184 ? -3.175 -1.349 -15.519 1.00 94.75 184 LEU A N 1
ATOM 1420 C CA . LEU A 1 184 ? -3.145 -2.733 -15.027 1.00 94.75 184 LEU A CA 1
ATOM 1421 C C . LEU A 1 184 ? -4.270 -3.021 -14.023 1.00 94.75 184 LEU A C 1
ATOM 1423 O O . LEU A 1 184 ? -4.835 -4.114 -14.061 1.00 94.75 184 LEU A O 1
ATOM 1427 N N . CYS A 1 185 ? -4.616 -2.074 -13.145 1.00 92.19 185 CYS A N 1
ATOM 1428 C CA . CYS A 1 185 ? -5.715 -2.233 -12.184 1.00 92.19 185 CYS A CA 1
ATOM 1429 C C . CYS A 1 185 ? -7.093 -2.289 -12.856 1.00 92.19 185 CYS A C 1
ATOM 1431 O O . CYS A 1 185 ? -7.963 -3.028 -12.398 1.00 92.19 185 CYS A O 1
ATOM 1433 N N . ARG A 1 186 ? -7.296 -1.533 -13.944 1.00 91.31 186 ARG A N 1
ATOM 1434 C CA . ARG A 1 186 ? -8.577 -1.484 -14.676 1.00 91.31 186 ARG A CA 1
ATOM 1435 C C . ARG A 1 186 ? -8.876 -2.770 -15.454 1.00 91.31 186 ARG A C 1
ATOM 1437 O O . ARG A 1 186 ? -10.039 -3.097 -15.678 1.00 91.31 186 ARG A O 1
ATOM 1444 N N . LYS A 1 187 ? -7.839 -3.504 -15.861 1.00 90.38 187 LYS A N 1
ATOM 1445 C CA . LYS A 1 187 ? -7.956 -4.738 -16.652 1.00 90.38 187 LYS A CA 1
ATOM 1446 C C . LYS A 1 187 ? -8.338 -5.937 -15.785 1.00 90.38 187 LYS A C 1
ATOM 1448 O O . LYS A 1 187 ? -7.879 -6.069 -14.646 1.00 90.38 187 LYS A O 1
ATOM 1453 N N . LYS A 1 188 ? -9.153 -6.850 -16.322 1.00 82.56 188 LYS A N 1
ATOM 1454 C CA . LYS A 1 188 ? -9.673 -8.000 -15.555 1.00 82.56 188 LYS A CA 1
ATOM 1455 C C . LYS A 1 188 ? -8.877 -9.275 -15.816 1.00 82.56 188 LYS A C 1
ATOM 1457 O O . LYS A 1 188 ? -8.473 -9.933 -14.855 1.00 82.56 188 LYS A O 1
ATOM 1462 N N . SER A 1 189 ? -8.608 -9.596 -17.081 1.00 78.88 189 SER A N 1
ATOM 1463 C CA . SER A 1 189 ? -7.910 -10.827 -17.470 1.00 78.88 189 SER A CA 1
ATOM 1464 C C . SER A 1 189 ? -6.382 -10.683 -17.423 1.00 78.88 189 SER A C 1
ATOM 1466 O O . SER A 1 189 ? -5.829 -9.582 -17.481 1.00 78.88 189 SER A O 1
ATOM 1468 N N . ALA A 1 190 ? -5.677 -11.811 -17.285 1.00 73.62 190 ALA A N 1
ATOM 1469 C CA . ALA A 1 190 ? -4.214 -11.834 -17.348 1.00 73.62 190 ALA A CA 1
ATOM 1470 C C . ALA A 1 190 ? -3.701 -11.481 -18.756 1.00 73.62 190 ALA A C 1
ATOM 1472 O O . ALA A 1 190 ? -2.678 -10.810 -18.875 1.00 73.62 190 ALA A O 1
ATOM 1473 N N . ASP A 1 191 ? -4.443 -11.861 -19.797 1.00 75.38 191 ASP A N 1
ATOM 1474 C CA . ASP A 1 191 ? -4.073 -11.627 -21.195 1.00 75.38 191 ASP A CA 1
ATOM 1475 C C . ASP A 1 191 ? -4.190 -10.145 -21.571 1.00 75.38 191 ASP A C 1
ATOM 1477 O O . ASP A 1 191 ? -3.268 -9.577 -22.156 1.00 75.38 191 ASP A O 1
ATOM 1481 N N . GLU A 1 192 ? -5.252 -9.456 -21.129 1.00 82.31 192 GLU A N 1
ATOM 1482 C CA . GLU A 1 192 ? -5.352 -7.995 -21.265 1.00 82.31 192 GLU A CA 1
ATOM 1483 C C . GLU A 1 192 ? -4.179 -7.290 -20.575 1.00 82.31 192 GLU A C 1
ATOM 1485 O O . GLU A 1 192 ? -3.639 -6.301 -21.089 1.00 82.31 192 GLU A O 1
ATOM 1490 N N . LYS A 1 193 ? -3.784 -7.782 -19.393 1.00 90.56 193 LYS A N 1
ATOM 1491 C CA . LYS A 1 193 ? -2.664 -7.237 -18.615 1.00 90.56 193 LYS A CA 1
ATOM 1492 C C . LYS A 1 193 ? -1.322 -7.500 -19.282 1.00 90.56 193 LYS A C 1
ATOM 1494 O O . LYS A 1 193 ? -0.449 -6.645 -19.165 1.00 90.56 193 LYS A O 1
ATOM 1499 N N . ALA A 1 194 ? -1.172 -8.599 -20.022 1.00 88.69 194 ALA A N 1
ATOM 1500 C CA . ALA A 1 194 ? 0.065 -8.940 -20.718 1.00 88.69 194 ALA A CA 1
ATOM 1501 C C . ALA A 1 194 ? 0.474 -7.867 -21.739 1.00 88.69 194 ALA A C 1
ATOM 1503 O O . ALA A 1 194 ? 1.658 -7.569 -21.853 1.00 88.69 194 ALA A O 1
ATOM 1504 N N . ALA A 1 195 ? -0.479 -7.219 -22.420 1.00 90.25 195 ALA A N 1
ATOM 1505 C CA . ALA A 1 195 ? -0.177 -6.121 -23.345 1.00 90.25 195 ALA A CA 1
ATOM 1506 C C . ALA A 1 195 ? 0.396 -4.881 -22.629 1.00 90.25 195 ALA A C 1
ATOM 1508 O O . ALA A 1 195 ? 1.393 -4.316 -23.070 1.00 90.25 195 ALA A O 1
ATOM 1509 N N . THR A 1 196 ? -0.188 -4.483 -21.491 1.00 94.12 196 THR A N 1
ATOM 1510 C CA . THR A 1 196 ? 0.353 -3.373 -20.679 1.00 94.12 196 THR A CA 1
ATOM 1511 C C . THR A 1 196 ? 1.681 -3.760 -20.034 1.00 94.12 196 THR A C 1
ATOM 1513 O O . THR A 1 196 ? 2.601 -2.952 -19.988 1.00 94.12 196 THR A O 1
ATOM 1516 N N . MET A 1 197 ? 1.812 -5.008 -19.582 1.00 94.88 197 MET A N 1
ATOM 1517 C CA . MET A 1 197 ? 3.066 -5.539 -19.054 1.00 94.88 197 MET A CA 1
ATOM 1518 C C . MET A 1 197 ? 4.165 -5.558 -20.117 1.00 94.88 197 MET A C 1
ATOM 1520 O O . MET A 1 197 ? 5.305 -5.245 -19.807 1.00 94.88 197 MET A O 1
ATOM 1524 N N . ARG A 1 198 ? 3.836 -5.867 -21.376 1.00 92.62 198 ARG A N 1
ATOM 1525 C CA . ARG A 1 198 ? 4.778 -5.786 -22.497 1.00 92.62 198 ARG A CA 1
ATOM 1526 C C . ARG A 1 198 ? 5.263 -4.360 -22.715 1.00 92.62 198 ARG A C 1
ATOM 1528 O O . ARG A 1 198 ? 6.466 -4.157 -22.761 1.00 92.62 198 ARG A O 1
ATOM 1535 N N . ALA A 1 199 ? 4.357 -3.381 -22.733 1.00 91.25 199 ALA A N 1
ATOM 1536 C CA . ALA A 1 199 ? 4.744 -1.973 -22.826 1.00 91.25 199 ALA A CA 1
ATOM 1537 C C . ALA A 1 199 ? 5.679 -1.543 -21.678 1.00 91.25 199 ALA A C 1
ATOM 1539 O O . ALA A 1 199 ? 6.644 -0.825 -21.913 1.00 91.25 199 ALA A O 1
ATOM 1540 N N . LEU A 1 200 ? 5.433 -2.024 -20.453 1.00 93.06 200 LEU A N 1
ATOM 1541 C CA . LEU A 1 200 ? 6.309 -1.791 -19.299 1.00 93.06 200 LEU A CA 1
ATOM 1542 C C . LEU A 1 200 ? 7.681 -2.454 -19.471 1.00 93.06 200 LEU A C 1
ATOM 1544 O O . LEU A 1 200 ? 8.699 -1.803 -19.260 1.00 93.06 200 LEU A O 1
ATOM 1548 N N . VAL A 1 201 ? 7.720 -3.721 -19.888 1.00 92.00 201 VAL A N 1
ATOM 1549 C CA . VAL A 1 201 ? 8.963 -4.463 -20.157 1.00 92.00 201 VAL A CA 1
ATOM 1550 C C . VAL A 1 201 ? 9.781 -3.806 -21.270 1.00 92.00 201 VAL A C 1
ATOM 1552 O O . VAL A 1 201 ? 10.999 -3.759 -21.175 1.00 92.00 201 VAL A O 1
ATOM 1555 N N . ASP A 1 202 ? 9.136 -3.267 -22.303 1.00 88.75 202 ASP A N 1
ATOM 1556 C CA . ASP A 1 202 ? 9.826 -2.587 -23.403 1.00 88.75 202 ASP A CA 1
ATOM 1557 C C . ASP A 1 202 ? 10.279 -1.158 -23.024 1.00 88.75 202 ASP A C 1
ATOM 1559 O O . ASP A 1 202 ? 11.144 -0.584 -23.685 1.00 88.75 202 ASP A O 1
ATOM 1563 N N . ALA A 1 203 ? 9.720 -0.577 -21.956 1.00 89.44 203 ALA A N 1
ATOM 1564 C CA . ALA A 1 203 ? 10.055 0.757 -21.447 1.00 89.44 203 ALA A CA 1
ATOM 1565 C C . ALA A 1 203 ? 10.958 0.748 -20.198 1.00 89.44 203 ALA A C 1
ATOM 1567 O O . ALA A 1 203 ? 11.231 1.810 -19.640 1.00 89.44 203 ALA A O 1
ATOM 1568 N N . THR A 1 204 ? 11.399 -0.418 -19.722 1.00 91.25 204 THR A N 1
ATOM 1569 C CA . THR A 1 204 ? 12.208 -0.547 -18.500 1.00 91.25 204 THR A CA 1
ATOM 1570 C C . THR A 1 204 ? 13.343 -1.547 -18.672 1.00 91.25 204 THR A C 1
ATOM 1572 O O . THR A 1 204 ? 13.235 -2.505 -19.433 1.00 91.25 204 THR A O 1
ATOM 1575 N N . ASP A 1 205 ? 14.444 -1.339 -17.952 1.00 91.25 205 ASP A N 1
ATOM 1576 C CA . ASP A 1 205 ? 15.504 -2.339 -17.837 1.00 91.25 205 ASP A CA 1
ATOM 1577 C C . ASP A 1 205 ? 15.170 -3.431 -16.797 1.00 91.25 205 ASP A C 1
ATOM 1579 O O . ASP A 1 205 ? 14.154 -3.392 -16.093 1.00 91.25 205 ASP A O 1
ATOM 1583 N N . ALA A 1 206 ? 16.045 -4.432 -16.670 1.00 92.69 206 ALA A N 1
ATOM 1584 C CA . ALA A 1 206 ? 15.850 -5.530 -15.723 1.00 92.69 206 ALA A CA 1
ATOM 1585 C C . ALA A 1 206 ? 15.782 -5.065 -14.253 1.00 92.69 206 ALA A C 1
ATOM 1587 O O . ALA A 1 206 ? 15.022 -5.631 -13.459 1.00 92.69 206 ALA A O 1
ATOM 1588 N N . THR A 1 207 ? 16.550 -4.038 -13.876 1.00 92.88 207 THR A N 1
ATOM 1589 C CA . THR A 1 207 ? 16.575 -3.471 -12.518 1.00 92.88 207 THR A CA 1
ATOM 1590 C C . THR A 1 207 ? 15.274 -2.739 -12.213 1.00 92.88 207 THR A C 1
ATOM 1592 O O . THR A 1 207 ? 14.663 -2.967 -11.167 1.00 92.88 207 THR A O 1
ATOM 1595 N N . GLN A 1 208 ? 14.813 -1.905 -13.137 1.00 94.38 208 GLN A N 1
ATOM 1596 C CA . GLN A 1 208 ? 13.537 -1.210 -13.067 1.00 94.38 208 GLN A CA 1
ATOM 1597 C C . GLN A 1 208 ? 12.381 -2.212 -13.010 1.00 94.38 208 GLN A C 1
ATOM 1599 O O . GLN A 1 208 ? 11.501 -2.088 -12.157 1.00 94.38 208 GLN A O 1
ATOM 1604 N N . MET A 1 209 ? 12.418 -3.268 -13.827 1.00 95.00 209 MET A N 1
ATOM 1605 C CA . MET A 1 209 ? 11.393 -4.310 -13.827 1.00 95.00 209 MET A CA 1
ATOM 1606 C C . MET A 1 209 ? 11.357 -5.091 -12.503 1.00 95.00 209 MET A C 1
ATOM 1608 O O . MET A 1 209 ? 10.277 -5.406 -11.994 1.00 95.00 209 MET A O 1
ATOM 1612 N N . ARG A 1 210 ? 12.517 -5.337 -11.872 1.00 95.62 210 ARG A N 1
ATOM 1613 C CA . ARG A 1 210 ? 12.604 -5.907 -10.514 1.00 95.62 210 ARG A CA 1
ATOM 1614 C C . ARG A 1 210 ? 11.888 -5.041 -9.479 1.00 95.62 210 ARG A C 1
ATOM 1616 O O . ARG A 1 210 ? 11.196 -5.572 -8.608 1.00 95.62 210 ARG A O 1
ATOM 1623 N N . TRP A 1 211 ? 12.060 -3.725 -9.540 1.00 97.00 211 TRP A N 1
ATOM 1624 C CA . TRP A 1 211 ? 11.369 -2.810 -8.632 1.00 97.00 211 TRP A CA 1
ATOM 1625 C C . TRP A 1 211 ? 9.883 -2.711 -8.946 1.00 97.00 211 TRP A C 1
ATOM 1627 O O . TRP A 1 211 ? 9.062 -2.755 -8.031 1.00 97.00 211 TRP A O 1
ATOM 1637 N N . LEU A 1 212 ? 9.522 -2.690 -10.226 1.00 96.88 212 LEU A N 1
ATOM 1638 C CA . LEU A 1 212 ? 8.139 -2.637 -10.670 1.00 96.88 212 LEU A CA 1
ATOM 1639 C C . LEU A 1 212 ? 7.327 -3.834 -10.164 1.00 96.88 212 LEU A C 1
ATOM 1641 O O . LEU A 1 212 ? 6.233 -3.649 -9.632 1.00 96.88 212 LEU A O 1
ATOM 1645 N N . VAL A 1 213 ? 7.867 -5.058 -10.229 1.00 97.12 213 VAL A N 1
ATOM 1646 C CA . VAL A 1 213 ? 7.165 -6.226 -9.668 1.00 97.12 213 VAL A CA 1
ATOM 1647 C C . VAL A 1 213 ? 7.008 -6.137 -8.151 1.00 97.12 213 VAL A C 1
ATOM 1649 O O . VAL A 1 213 ? 5.968 -6.533 -7.631 1.00 97.12 213 VAL A O 1
ATOM 1652 N N . LYS A 1 214 ? 7.976 -5.558 -7.428 1.00 97.25 214 LYS A N 1
ATOM 1653 C CA . LYS A 1 214 ? 7.853 -5.314 -5.981 1.00 97.25 214 LYS A CA 1
ATOM 1654 C C . LYS A 1 214 ? 6.786 -4.255 -5.664 1.00 97.25 214 LYS A C 1
ATOM 1656 O O . LYS A 1 214 ? 6.044 -4.420 -4.695 1.00 97.25 214 LYS A O 1
ATOM 1661 N N . ILE A 1 215 ? 6.646 -3.224 -6.502 1.00 97.56 215 ILE A N 1
ATOM 1662 C CA . ILE A 1 215 ? 5.570 -2.219 -6.418 1.00 97.56 215 ILE A CA 1
ATOM 1663 C C . ILE A 1 215 ? 4.201 -2.869 -6.666 1.00 97.56 215 ILE A C 1
ATOM 1665 O O . ILE A 1 215 ? 3.278 -2.672 -5.876 1.00 97.56 215 ILE A O 1
ATOM 1669 N N . ILE A 1 216 ? 4.069 -3.693 -7.712 1.00 96.88 216 ILE A N 1
ATOM 1670 C CA . ILE A 1 216 ? 2.824 -4.410 -8.047 1.00 96.88 216 ILE A CA 1
ATOM 1671 C C . ILE A 1 216 ? 2.415 -5.366 -6.920 1.00 96.88 216 ILE A C 1
ATOM 1673 O O . ILE A 1 216 ? 1.245 -5.433 -6.541 1.00 96.88 216 ILE A O 1
ATOM 1677 N N . LEU A 1 217 ? 3.379 -6.081 -6.337 1.00 95.75 217 LEU A N 1
ATOM 1678 C CA . LEU A 1 217 ? 3.142 -6.959 -5.189 1.00 95.75 217 LEU A CA 1
ATOM 1679 C C . LEU A 1 217 ? 2.848 -6.188 -3.891 1.00 95.75 217 LEU A C 1
ATOM 1681 O O . LEU A 1 217 ? 2.428 -6.806 -2.911 1.00 95.75 217 LEU A O 1
ATOM 1685 N N . LYS A 1 218 ? 3.022 -4.857 -3.896 1.00 95.25 218 LYS A N 1
ATOM 1686 C CA . LYS A 1 218 ? 2.943 -3.965 -2.732 1.00 95.25 218 LYS A CA 1
ATOM 1687 C C . LYS A 1 218 ? 3.904 -4.388 -1.606 1.00 95.25 218 LYS A C 1
ATOM 1689 O O . LYS A 1 218 ? 3.588 -4.249 -0.429 1.00 95.25 218 LYS A O 1
ATOM 1694 N N . ASP A 1 219 ? 5.081 -4.901 -1.973 1.00 92.88 219 ASP A N 1
ATOM 1695 C CA . ASP A 1 219 ? 6.100 -5.441 -1.062 1.00 92.88 219 ASP A CA 1
ATOM 1696 C C . ASP A 1 219 ? 7.505 -4.965 -1.473 1.00 92.88 219 ASP A C 1
ATOM 1698 O O . ASP A 1 219 ? 8.335 -5.718 -1.989 1.00 92.88 219 ASP A O 1
ATOM 1702 N N . LEU A 1 220 ? 7.753 -3.662 -1.287 1.00 92.94 220 LEU A N 1
ATOM 1703 C CA . LEU A 1 220 ? 8.939 -2.992 -1.824 1.00 92.94 220 LEU A CA 1
ATOM 1704 C C . LEU A 1 220 ? 10.247 -3.462 -1.165 1.00 92.94 220 LEU A C 1
ATOM 1706 O O . LEU A 1 220 ? 11.257 -3.619 -1.841 1.00 92.94 220 LEU A O 1
ATOM 1710 N N . LYS A 1 221 ? 10.245 -3.723 0.150 1.00 89.38 221 LYS A N 1
ATOM 1711 C CA . LYS A 1 221 ? 11.409 -4.244 0.904 1.00 89.38 221 LYS A CA 1
ATOM 1712 C C . LYS A 1 221 ? 12.731 -3.487 0.668 1.00 89.38 221 LYS A C 1
ATOM 1714 O O . LYS A 1 221 ? 13.804 -4.076 0.739 1.00 89.38 221 LYS A O 1
ATOM 1719 N N . ILE A 1 222 ? 12.683 -2.165 0.490 1.00 92.00 222 ILE A N 1
ATOM 1720 C CA . ILE A 1 222 ? 13.886 -1.303 0.409 1.00 92.00 222 ILE A CA 1
ATOM 1721 C C . ILE A 1 222 ? 14.623 -1.153 1.749 1.00 92.00 222 ILE A C 1
ATOM 1723 O O . ILE A 1 222 ? 15.643 -0.483 1.834 1.00 92.00 222 ILE A O 1
ATOM 1727 N N . GLY A 1 223 ? 14.113 -1.749 2.831 1.00 90.31 223 GLY A N 1
ATOM 1728 C CA . GLY A 1 223 ? 14.728 -1.654 4.154 1.00 90.31 223 GLY A CA 1
ATOM 1729 C C . GLY A 1 223 ? 14.560 -0.284 4.817 1.00 90.31 223 GLY A C 1
ATOM 1730 O O . GLY A 1 223 ? 15.260 0.004 5.787 1.00 90.31 223 GLY A O 1
ATOM 1731 N N . TYR A 1 224 ? 13.648 0.560 4.332 1.00 92.12 224 TYR A N 1
ATOM 1732 C CA . TYR A 1 224 ? 13.279 1.833 4.949 1.00 92.12 224 TYR A CA 1
ATOM 1733 C C . TYR A 1 224 ? 11.784 1.813 5.274 1.00 92.12 224 TYR A C 1
ATOM 1735 O O . TYR A 1 224 ? 10.958 1.629 4.387 1.00 92.12 224 TYR A O 1
ATOM 1743 N N . GLY A 1 225 ? 11.446 1.874 6.563 1.00 90.94 225 GLY A N 1
ATOM 1744 C CA . GLY A 1 225 ? 10.076 1.635 7.023 1.00 90.94 225 GLY A CA 1
ATOM 1745 C C . GLY A 1 225 ? 9.111 2.765 6.658 1.00 90.94 225 GLY A C 1
ATOM 1746 O O . GLY A 1 225 ? 9.502 3.928 6.663 1.00 90.94 225 GLY A O 1
ATOM 1747 N N . GLU A 1 226 ? 7.838 2.420 6.447 1.00 93.19 226 GLU A N 1
ATOM 1748 C CA . GLU A 1 226 ? 6.730 3.342 6.129 1.00 93.19 226 GLU A CA 1
ATOM 1749 C C . GLU A 1 226 ? 6.723 4.588 7.021 1.00 93.19 226 GLU A C 1
ATOM 1751 O O . GLU A 1 226 ? 6.873 5.702 6.532 1.00 93.19 226 GLU A O 1
ATOM 1756 N N . ASN A 1 227 ? 6.660 4.407 8.345 1.00 93.88 227 ASN A N 1
ATOM 1757 C CA . ASN A 1 227 ? 6.665 5.528 9.289 1.00 93.88 227 ASN A CA 1
ATOM 1758 C C . ASN A 1 227 ? 7.941 6.375 9.200 1.00 93.88 227 ASN A C 1
ATOM 1760 O O . ASN A 1 227 ? 7.904 7.563 9.499 1.00 93.88 227 ASN A O 1
ATOM 1764 N N . ALA A 1 228 ? 9.080 5.783 8.834 1.00 93.44 228 ALA A N 1
ATOM 1765 C CA . ALA A 1 228 ? 10.334 6.516 8.708 1.00 93.44 228 ALA A CA 1
ATOM 1766 C C . ALA A 1 228 ? 10.373 7.354 7.421 1.00 93.44 228 ALA A C 1
ATOM 1768 O O . ALA A 1 228 ? 10.881 8.471 7.458 1.00 93.44 228 ALA A O 1
ATOM 1769 N N . ILE A 1 229 ? 9.798 6.842 6.328 1.00 94.94 229 ILE A N 1
ATOM 1770 C CA . ILE A 1 229 ? 9.596 7.574 5.072 1.00 94.94 229 ILE A CA 1
ATOM 1771 C C . ILE A 1 229 ? 8.578 8.704 5.281 1.00 94.94 229 ILE A C 1
ATOM 1773 O O . ILE A 1 229 ? 8.874 9.848 4.960 1.00 94.94 229 ILE A O 1
ATOM 1777 N N . LEU A 1 230 ? 7.428 8.428 5.909 1.00 95.50 230 LEU A N 1
ATOM 1778 C CA . LEU A 1 230 ? 6.420 9.450 6.220 1.00 95.50 230 LEU A CA 1
ATOM 1779 C C . LEU A 1 230 ? 6.985 10.552 7.128 1.00 95.50 230 LEU A C 1
ATOM 1781 O O . LEU A 1 230 ? 6.842 11.725 6.815 1.00 95.50 230 LEU A O 1
ATOM 1785 N N . ARG A 1 231 ? 7.708 10.204 8.203 1.00 93.94 231 ARG A N 1
ATOM 1786 C CA . ARG A 1 231 ? 8.378 11.203 9.066 1.00 93.94 231 ARG A CA 1
ATOM 1787 C C . ARG A 1 231 ? 9.449 12.006 8.335 1.00 93.94 231 ARG A C 1
ATOM 1789 O O . ARG A 1 231 ? 9.731 13.134 8.728 1.00 93.94 231 ARG A O 1
ATOM 1796 N N . GLN A 1 232 ? 10.088 11.419 7.321 1.00 91.12 232 GLN A N 1
ATOM 1797 C CA . GLN A 1 232 ? 11.025 12.147 6.471 1.00 91.12 232 GLN A CA 1
ATOM 1798 C C . GLN A 1 232 ? 10.287 13.122 5.556 1.00 91.12 232 GLN A C 1
ATOM 1800 O O . GLN A 1 232 ? 10.790 14.228 5.370 1.00 91.12 232 GLN A O 1
ATOM 1805 N N . TYR A 1 233 ? 9.110 12.758 5.041 1.00 92.44 233 TYR A N 1
ATOM 1806 C CA . TYR A 1 233 ? 8.260 13.668 4.277 1.00 92.44 233 TYR A CA 1
ATOM 1807 C C . TYR A 1 233 ? 7.827 14.859 5.134 1.00 92.44 233 TYR A C 1
ATOM 1809 O O . TYR A 1 233 ? 8.145 16.000 4.809 1.00 92.44 233 TYR A O 1
ATOM 1817 N N . HIS A 1 234 ? 7.195 14.587 6.277 1.00 93.25 234 HIS A N 1
ATOM 1818 C CA . HIS A 1 234 ? 6.695 15.605 7.193 1.00 93.25 234 HIS A CA 1
ATOM 1819 C C . HIS A 1 234 ? 6.626 15.075 8.635 1.00 93.25 234 HIS A C 1
ATOM 1821 O O . HIS A 1 234 ? 6.305 13.906 8.851 1.00 93.25 234 HIS A O 1
ATOM 1827 N N . THR A 1 235 ? 6.872 15.920 9.645 1.00 93.19 235 THR A N 1
ATOM 1828 C CA . THR A 1 235 ? 6.838 15.495 11.063 1.00 93.19 235 THR A CA 1
ATOM 1829 C C . THR A 1 235 ? 5.476 14.944 11.473 1.00 93.19 235 THR A C 1
ATOM 1831 O O . THR A 1 235 ? 5.405 13.935 12.168 1.00 93.19 235 THR A O 1
ATOM 1834 N N . ASP A 1 236 ? 4.416 15.578 10.973 1.00 94.25 236 ASP A N 1
ATOM 1835 C CA . ASP A 1 236 ? 3.019 15.256 11.280 1.00 94.25 236 ASP A CA 1
ATOM 1836 C C . ASP A 1 236 ? 2.399 14.238 10.286 1.00 94.25 236 ASP A C 1
ATOM 1838 O O . ASP A 1 236 ? 1.230 13.881 10.416 1.00 94.25 236 ASP A O 1
ATOM 1842 N N . ALA A 1 237 ? 3.153 13.741 9.289 1.00 94.88 237 ALA A N 1
ATOM 1843 C CA . ALA A 1 237 ? 2.609 12.856 8.242 1.00 94.88 237 ALA A CA 1
ATOM 1844 C C . ALA A 1 237 ? 2.082 11.526 8.781 1.00 94.88 237 ALA A C 1
ATOM 1846 O O . ALA A 1 237 ? 1.075 11.021 8.294 1.00 94.88 237 ALA A O 1
ATOM 1847 N N . VAL A 1 238 ? 2.769 10.940 9.767 1.00 94.75 238 VAL A N 1
ATOM 1848 C CA . VAL A 1 238 ? 2.327 9.676 10.375 1.00 94.75 238 VAL A CA 1
ATOM 1849 C C . VAL A 1 238 ? 1.009 9.875 11.110 1.00 94.75 238 VAL A C 1
ATOM 1851 O O . VAL A 1 238 ? 0.121 9.037 10.988 1.00 94.75 238 VAL A O 1
ATOM 1854 N N . ASP A 1 239 ? 0.871 10.982 11.836 1.00 91.75 239 ASP A N 1
ATOM 1855 C CA . ASP A 1 239 ? -0.337 11.276 12.601 1.00 91.75 239 ASP A CA 1
ATOM 1856 C C . ASP A 1 239 ? -1.514 11.534 11.658 1.00 91.75 239 ASP A C 1
ATOM 1858 O O . ASP A 1 239 ? -2.557 10.903 11.811 1.00 91.75 239 ASP A O 1
ATOM 1862 N N . LEU A 1 240 ? -1.320 12.351 10.615 1.00 91.94 240 LEU A N 1
ATOM 1863 C CA . LEU A 1 240 ? -2.350 12.574 9.601 1.00 91.94 240 LEU A CA 1
ATOM 1864 C C . LEU A 1 240 ? -2.731 11.271 8.884 1.00 91.94 240 LEU A C 1
ATOM 1866 O O . LEU A 1 240 ? -3.916 10.965 8.776 1.00 91.94 240 LEU A O 1
ATOM 1870 N N . TYR A 1 241 ? -1.755 10.462 8.457 1.00 92.69 241 TYR A N 1
ATOM 1871 C CA . TYR A 1 241 ? -2.044 9.182 7.805 1.00 92.69 241 TYR A CA 1
ATOM 1872 C C . TYR A 1 241 ? -2.822 8.231 8.723 1.00 92.69 241 TYR A C 1
ATOM 1874 O O . TYR A 1 241 ? -3.715 7.530 8.263 1.00 92.69 241 TYR A O 1
ATOM 1882 N N . ASN A 1 242 ? -2.526 8.200 10.024 1.00 90.38 242 ASN A N 1
ATOM 1883 C CA . ASN A 1 242 ? -3.262 7.350 10.960 1.00 90.38 242 ASN A CA 1
ATOM 1884 C C . ASN A 1 242 ? -4.729 7.789 11.135 1.00 90.38 242 ASN A C 1
ATOM 1886 O O . ASN A 1 242 ? -5.566 6.940 11.440 1.00 90.38 242 ASN A O 1
ATOM 1890 N N . LEU A 1 243 ? -5.035 9.075 10.921 1.00 87.31 243 LEU A N 1
ATOM 1891 C CA . LEU A 1 243 ? -6.384 9.642 11.033 1.00 87.31 243 LEU A CA 1
ATOM 1892 C C . LEU A 1 243 ? -7.243 9.473 9.774 1.00 87.31 243 LEU A C 1
ATOM 1894 O O . LEU A 1 243 ? -8.463 9.463 9.895 1.00 87.31 243 LEU A O 1
ATOM 1898 N N . CYS A 1 244 ? -6.636 9.399 8.584 1.00 86.88 244 CYS A N 1
ATOM 1899 C CA . CYS A 1 244 ? -7.381 9.357 7.317 1.00 86.88 244 CYS A CA 1
ATOM 1900 C C . CYS A 1 244 ? -7.077 8.150 6.423 1.00 86.88 244 CYS A C 1
ATOM 1902 O O . CYS A 1 244 ? -7.829 7.879 5.491 1.00 86.88 244 CYS A O 1
ATOM 1904 N N . CYS A 1 245 ? -5.964 7.451 6.661 1.00 90.62 245 CYS A N 1
ATOM 1905 C CA . CYS A 1 245 ? -5.435 6.366 5.829 1.00 90.62 245 CYS A CA 1
ATOM 1906 C C . CYS A 1 245 ? -5.358 6.702 4.331 1.00 90.62 245 CYS A C 1
ATOM 1908 O O . CYS A 1 245 ? -5.500 5.820 3.483 1.00 90.62 245 CYS A O 1
ATOM 1910 N N . ASP A 1 246 ? -5.112 7.975 4.027 1.00 91.12 246 ASP A N 1
ATOM 1911 C CA . ASP A 1 246 ? -5.083 8.536 2.685 1.00 91.12 246 ASP A CA 1
ATOM 1912 C C . ASP A 1 246 ? -3.719 9.192 2.441 1.00 91.12 246 ASP A C 1
ATOM 1914 O O . ASP A 1 246 ? -3.391 10.251 2.985 1.00 91.12 246 ASP A O 1
ATOM 1918 N N . LEU A 1 247 ? -2.899 8.524 1.628 1.00 95.12 247 LEU A N 1
ATOM 1919 C CA . LEU A 1 247 ? -1.561 8.997 1.289 1.00 95.12 247 LEU A CA 1
ATOM 1920 C C . LEU A 1 247 ? -1.598 10.282 0.448 1.00 95.12 247 LEU A C 1
ATOM 1922 O O . LEU A 1 247 ? -0.729 11.135 0.625 1.00 95.12 247 LEU A O 1
ATOM 1926 N N . ARG A 1 248 ? -2.595 10.451 -0.431 1.00 95.12 248 ARG A N 1
ATOM 1927 C CA . ARG A 1 248 ? -2.749 11.666 -1.241 1.00 95.12 248 ARG A CA 1
ATOM 1928 C C . ARG A 1 248 ? -3.049 12.848 -0.341 1.00 95.12 248 ARG A C 1
ATOM 1930 O O . ARG A 1 248 ? -2.338 13.848 -0.408 1.00 95.12 248 ARG A O 1
ATOM 1937 N N . ARG A 1 249 ? -4.017 12.700 0.567 1.00 92.69 249 ARG A N 1
ATOM 1938 C CA . ARG A 1 249 ? -4.356 13.744 1.541 1.00 92.69 249 ARG A CA 1
ATOM 1939 C C . ARG A 1 249 ? -3.146 14.143 2.378 1.00 92.69 249 ARG A C 1
ATOM 1941 O O . ARG A 1 249 ? -2.964 15.330 2.628 1.00 92.69 249 ARG A O 1
ATOM 1948 N N . VAL A 1 250 ? -2.300 13.191 2.781 1.00 94.00 250 VAL A N 1
ATOM 1949 C CA . VAL A 1 250 ? -1.040 13.490 3.485 1.00 94.00 250 VAL A CA 1
ATOM 1950 C C . VAL A 1 250 ? -0.109 14.333 2.617 1.00 94.00 250 VAL A C 1
ATOM 1952 O O . VAL A 1 250 ? 0.398 15.350 3.086 1.00 94.00 250 VAL A O 1
ATOM 1955 N N . CYS A 1 251 ? 0.102 13.940 1.361 1.00 94.69 251 CYS A N 1
ATOM 1956 C CA . CYS A 1 251 ? 0.963 14.667 0.435 1.00 94.69 251 CYS A CA 1
ATOM 1957 C C . CYS A 1 251 ? 0.445 16.081 0.124 1.00 94.69 251 CYS A C 1
ATOM 1959 O O . CYS A 1 251 ? 1.245 17.010 0.064 1.00 94.69 251 CYS A O 1
ATOM 1961 N N . GLU A 1 252 ? -0.866 16.255 -0.038 1.00 93.25 252 GLU A N 1
ATOM 1962 C CA . GLU A 1 252 ? -1.492 17.531 -0.404 1.00 93.25 252 GLU A CA 1
ATOM 1963 C C . GLU A 1 252 ? -1.668 18.475 0.798 1.00 93.25 252 GLU A C 1
ATOM 1965 O O . GLU A 1 252 ? -1.428 19.671 0.669 1.00 93.25 252 GLU A O 1
ATOM 1970 N N . THR A 1 253 ? -2.030 17.950 1.977 1.00 92.00 253 THR A N 1
ATOM 1971 C CA . THR A 1 253 ? -2.252 18.755 3.202 1.00 92.00 253 THR A CA 1
ATOM 1972 C C . THR A 1 253 ? -0.946 19.177 3.872 1.00 92.00 253 THR A C 1
ATOM 1974 O O . THR A 1 253 ? -0.916 20.198 4.547 1.00 92.00 253 THR A O 1
ATOM 1977 N N . LEU A 1 254 ? 0.105 18.359 3.750 1.00 93.50 254 LEU A N 1
ATOM 1978 C CA . LEU A 1 254 ? 1.425 18.598 4.343 1.00 93.50 254 LEU A CA 1
ATOM 1979 C C . LEU A 1 254 ? 2.472 18.786 3.241 1.00 93.50 254 LEU A C 1
ATOM 1981 O O . LEU A 1 254 ? 3.584 18.254 3.316 1.00 93.50 254 LEU A O 1
ATOM 1985 N N . ALA A 1 255 ? 2.083 19.486 2.172 1.00 92.06 255 ALA A N 1
ATOM 1986 C CA . ALA A 1 255 ? 2.944 19.744 1.025 1.00 92.06 255 ALA A CA 1
ATOM 1987 C C . ALA A 1 255 ? 4.155 20.597 1.424 1.00 92.06 255 ALA A C 1
ATOM 1989 O O . ALA A 1 255 ? 5.242 20.413 0.870 1.00 92.06 255 ALA A O 1
ATOM 1990 N N . THR A 1 256 ? 3.988 21.495 2.397 1.00 91.25 256 THR A N 1
ATOM 1991 C CA . THR A 1 256 ? 5.058 22.346 2.923 1.00 91.25 256 THR A CA 1
ATOM 1992 C C . THR A 1 256 ? 5.535 21.824 4.278 1.00 91.25 256 THR A C 1
ATOM 1994 O O . THR A 1 256 ? 4.733 21.617 5.180 1.00 91.25 256 THR A O 1
ATOM 1997 N N . ARG A 1 257 ? 6.853 21.686 4.491 1.00 87.31 257 ARG A N 1
ATOM 1998 C CA . ARG A 1 257 ? 7.417 21.177 5.765 1.00 87.31 257 ARG A CA 1
ATOM 1999 C C . ARG A 1 257 ? 7.091 22.014 7.008 1.00 87.31 257 ARG A C 1
ATOM 2001 O O . ARG A 1 257 ? 7.220 21.518 8.124 1.00 87.31 257 ARG A O 1
ATOM 2008 N N . GLY A 1 258 ? 6.777 23.294 6.818 1.00 87.75 258 GLY A N 1
ATOM 2009 C CA . GLY A 1 258 ? 6.424 24.213 7.899 1.00 87.75 258 GLY A CA 1
ATOM 2010 C C . GLY A 1 258 ? 4.948 24.160 8.300 1.00 87.75 258 GLY A C 1
ATOM 2011 O O . GLY A 1 258 ? 4.594 24.688 9.354 1.00 87.75 258 GLY A O 1
ATOM 2012 N N . GLU A 1 259 ? 4.083 23.544 7.488 1.00 87.81 259 GLU A N 1
ATOM 2013 C CA . GLU A 1 259 ? 2.661 23.414 7.802 1.00 87.81 259 GLU A CA 1
ATOM 2014 C C . GLU A 1 259 ? 2.482 22.462 8.980 1.00 87.81 259 GLU A C 1
ATOM 2016 O O . GLU A 1 259 ? 3.108 21.417 9.063 1.00 87.81 259 GLU A O 1
ATOM 2021 N N . ARG A 1 260 ? 1.632 22.812 9.940 1.00 90.06 260 ARG A N 1
ATOM 2022 C CA . ARG A 1 260 ? 1.366 21.941 11.089 1.00 90.06 260 ARG A CA 1
ATOM 2023 C C . ARG A 1 260 ? -0.044 21.409 11.010 1.00 90.06 260 ARG A C 1
ATOM 2025 O O . ARG A 1 260 ? -0.980 22.159 10.723 1.00 90.06 260 ARG A O 1
ATOM 2032 N N . LEU A 1 261 ? -0.194 20.121 11.307 1.00 85.31 261 LEU A N 1
ATOM 2033 C CA . LEU A 1 261 ? -1.500 19.493 11.386 1.00 85.31 261 LEU A CA 1
ATOM 2034 C C . LEU A 1 261 ? -2.296 20.163 12.510 1.00 85.31 261 LEU A C 1
ATOM 2036 O O . LEU A 1 261 ? -1.977 20.032 13.693 1.00 85.31 261 LEU A O 1
ATOM 2040 N N . LYS A 1 262 ? -3.358 20.880 12.141 1.00 81.38 262 LYS A N 1
ATOM 2041 C CA . LYS A 1 262 ? -4.362 21.314 13.112 1.00 81.38 262 LYS A CA 1
ATOM 2042 C C . LYS A 1 262 ? -5.088 20.067 13.604 1.00 81.38 262 LYS A C 1
ATOM 2044 O O . LYS A 1 262 ? -5.439 19.213 12.792 1.00 81.38 262 LYS A O 1
ATOM 2049 N N . ARG A 1 263 ? -5.306 19.958 14.918 1.00 72.69 263 ARG A N 1
ATOM 2050 C CA . ARG A 1 263 ? -6.131 18.878 15.475 1.00 72.69 263 ARG A CA 1
ATOM 2051 C C . ARG A 1 263 ? -7.487 18.895 14.771 1.00 72.69 263 ARG A C 1
ATOM 2053 O O . ARG A 1 263 ? -8.150 19.927 14.753 1.00 72.69 263 ARG A O 1
ATOM 2060 N N . GLN A 1 264 ? -7.835 17.769 14.166 1.00 71.75 264 GLN A N 1
ATOM 2061 C CA . GLN A 1 264 ? -9.138 17.524 13.567 1.00 71.75 264 GLN A CA 1
ATOM 2062 C C . GLN A 1 264 ? -9.769 16.365 14.318 1.00 71.75 264 GLN A C 1
ATOM 2064 O O . GLN A 1 264 ? -9.082 15.385 14.626 1.00 71.75 264 GLN A O 1
ATOM 2069 N N . ASP A 1 265 ? -11.056 16.501 14.611 1.00 68.25 265 ASP A N 1
ATOM 2070 C CA . ASP A 1 265 ? -11.835 15.409 15.166 1.00 68.25 265 ASP A CA 1
ATOM 2071 C C . ASP A 1 265 ? -12.049 14.329 14.100 1.00 68.25 265 ASP A C 1
ATOM 2073 O O . ASP A 1 265 ? -12.067 14.589 12.892 1.00 68.25 265 ASP A O 1
ATOM 2077 N N . LEU A 1 266 ? -12.157 13.085 14.561 1.00 72.50 266 LEU A N 1
ATOM 2078 C CA . LEU A 1 266 ? -12.482 11.955 13.704 1.00 72.50 266 LEU A CA 1
ATOM 2079 C C . LEU A 1 266 ? -13.954 12.041 13.302 1.00 72.50 266 LEU A C 1
ATOM 2081 O O . LEU A 1 266 ? -14.841 11.791 14.114 1.00 72.50 266 LEU A O 1
ATOM 2085 N N . GLU A 1 267 ? -14.207 12.340 12.032 1.00 81.31 267 GLU A N 1
ATOM 2086 C CA . GLU A 1 267 ? -15.553 12.285 11.468 1.00 81.31 267 GLU A CA 1
ATOM 2087 C C . GLU A 1 267 ? -15.903 10.843 11.066 1.00 81.31 267 GLU A C 1
ATOM 2089 O O . GLU A 1 267 ? -15.142 10.222 10.307 1.00 81.31 267 GLU A O 1
ATOM 2094 N N . PRO A 1 268 ? -17.049 10.287 11.508 1.00 83.56 268 PRO A N 1
ATOM 2095 C CA . PRO A 1 268 ? -17.512 8.987 11.033 1.00 83.56 268 PRO A CA 1
ATOM 2096 C C . PRO A 1 268 ? -17.587 8.927 9.505 1.00 83.56 268 PRO A C 1
ATOM 2098 O O . PRO A 1 268 ? -17.939 9.900 8.845 1.00 83.56 268 PRO A O 1
ATOM 2101 N N . GLY A 1 269 ? -17.226 7.772 8.946 1.00 81.81 269 GLY A N 1
ATOM 2102 C CA . GLY A 1 269 ? -16.962 7.591 7.516 1.00 81.81 269 GLY A CA 1
ATOM 2103 C C . GLY A 1 269 ? -15.490 7.781 7.123 1.00 81.81 269 GLY A C 1
ATOM 2104 O O . GLY A 1 269 ? -15.066 7.225 6.114 1.00 81.81 269 GLY A O 1
ATOM 2105 N N . SER A 1 270 ? -14.680 8.479 7.929 1.00 82.50 270 SER A N 1
ATOM 2106 C CA . SER A 1 270 ? -13.231 8.586 7.691 1.00 82.50 270 SER A CA 1
ATOM 2107 C C . SER A 1 270 ? -12.503 7.301 8.085 1.00 82.50 270 SER A C 1
ATOM 2109 O O . SER A 1 270 ? -12.785 6.728 9.134 1.00 82.50 270 SER A O 1
ATOM 2111 N N . LEU A 1 271 ? -11.533 6.859 7.281 1.00 83.88 271 LEU A N 1
ATOM 2112 C CA . LEU A 1 271 ? -10.732 5.672 7.587 1.00 83.88 271 LEU A CA 1
ATOM 2113 C C . LEU A 1 271 ? -9.720 5.955 8.701 1.00 83.88 271 LEU A C 1
ATOM 2115 O O . LEU A 1 271 ? -8.884 6.845 8.566 1.00 83.88 271 LEU A O 1
ATOM 2119 N N . VAL A 1 272 ? -9.706 5.120 9.739 1.00 84.88 272 VAL A N 1
ATOM 2120 C CA . VAL A 1 272 ? -8.756 5.232 10.855 1.00 84.88 272 VAL A CA 1
ATOM 2121 C C . VAL A 1 272 ? -7.875 3.993 10.925 1.00 84.88 272 VAL A C 1
ATOM 2123 O O . VAL A 1 272 ? -8.332 2.863 10.733 1.00 84.88 272 VAL A O 1
ATOM 2126 N N . LYS A 1 273 ? -6.578 4.182 11.185 1.00 87.12 273 LYS A N 1
ATOM 2127 C CA . LYS A 1 273 ? -5.650 3.061 11.354 1.00 87.12 273 LYS A CA 1
ATOM 2128 C C . LYS A 1 273 ? -5.916 2.392 12.700 1.00 87.12 273 LYS A C 1
ATOM 2130 O O . LYS A 1 273 ? -5.709 3.000 13.746 1.00 87.12 273 LYS A O 1
ATOM 2135 N N . ALA A 1 274 ? -6.326 1.125 12.662 1.00 87.75 274 ALA A N 1
ATOM 2136 C CA . ALA A 1 274 ? -6.589 0.348 13.867 1.00 87.75 274 ALA A CA 1
ATOM 2137 C C . ALA A 1 274 ? -5.351 0.276 14.780 1.00 87.75 274 ALA A C 1
ATOM 2139 O O . ALA A 1 274 ? -4.224 0.040 14.318 1.00 87.75 274 ALA A O 1
ATOM 2140 N N . MET A 1 275 ? -5.572 0.443 16.085 1.00 90.56 275 MET A N 1
ATOM 2141 C CA . MET A 1 275 ? -4.524 0.282 17.087 1.00 90.56 275 MET A CA 1
ATOM 2142 C C . MET A 1 275 ? -4.056 -1.179 17.141 1.00 90.56 275 MET A C 1
ATOM 2144 O O . MET A 1 275 ? -4.842 -2.119 17.049 1.00 90.56 275 MET A O 1
ATOM 2148 N N . MET A 1 276 ? -2.746 -1.373 17.294 1.00 89.44 276 MET A N 1
ATOM 2149 C CA . MET A 1 276 ? -2.114 -2.690 17.344 1.00 89.44 276 MET A CA 1
ATOM 2150 C C . MET A 1 276 ? -1.628 -3.015 18.755 1.00 89.44 276 MET A C 1
ATOM 2152 O O . MET A 1 276 ? -1.066 -2.157 19.433 1.00 89.44 276 MET A O 1
ATOM 2156 N N . ALA A 1 277 ? -1.764 -4.278 19.163 1.00 90.00 277 ALA A N 1
ATOM 2157 C CA . ALA A 1 277 ? -1.183 -4.775 20.406 1.00 90.00 277 ALA A CA 1
ATOM 2158 C C . ALA A 1 277 ? 0.295 -5.158 20.219 1.00 90.00 277 ALA A C 1
ATOM 2160 O O . ALA A 1 277 ? 0.665 -5.822 19.245 1.00 90.00 277 ALA A O 1
ATOM 2161 N N . SER A 1 278 ? 1.145 -4.772 21.173 1.00 88.56 278 SER A N 1
ATOM 2162 C CA . SER A 1 278 ? 2.507 -5.296 21.286 1.00 88.56 278 SER A CA 1
ATOM 2163 C C . SER A 1 278 ? 2.489 -6.653 21.998 1.00 88.56 278 SER A C 1
ATOM 2165 O O . SER A 1 278 ? 1.669 -6.910 22.878 1.00 88.56 278 SER A O 1
ATOM 2167 N N . ARG A 1 279 ? 3.387 -7.563 21.607 1.00 90.00 279 ARG A N 1
ATOM 2168 C CA . ARG A 1 279 ? 3.481 -8.886 22.237 1.00 90.00 279 ARG A CA 1
ATOM 2169 C C . ARG A 1 279 ? 4.307 -8.800 23.519 1.00 90.00 279 ARG A C 1
ATOM 2171 O O . ARG A 1 279 ? 5.473 -8.417 23.459 1.00 90.00 279 ARG A O 1
ATOM 2178 N N . ALA A 1 280 ? 3.738 -9.248 24.634 1.00 89.38 280 ALA A N 1
ATOM 2179 C CA . ALA A 1 280 ? 4.462 -9.481 25.880 1.00 89.38 280 ALA A CA 1
ATOM 2180 C C . ALA A 1 280 ? 4.867 -10.961 26.019 1.00 89.38 280 ALA A C 1
ATOM 2182 O O . ALA A 1 280 ? 4.143 -11.871 25.609 1.00 89.38 280 ALA A O 1
ATOM 2183 N N . ARG A 1 281 ? 6.032 -11.214 26.614 1.00 91.00 281 ARG A N 1
ATOM 2184 C CA . ARG A 1 281 ? 6.550 -12.536 26.990 1.00 91.00 281 ARG A CA 1
ATOM 2185 C C . ARG A 1 281 ? 6.052 -12.910 28.390 1.00 91.00 281 ARG A C 1
ATOM 2187 O O . ARG A 1 281 ? 6.839 -13.071 29.315 1.00 91.00 281 ARG A O 1
ATOM 2194 N N . GLY A 1 282 ? 4.734 -13.016 28.531 1.00 89.31 282 GLY A N 1
ATOM 2195 C CA . GLY A 1 282 ? 4.069 -13.387 29.782 1.00 89.31 282 GLY A CA 1
ATOM 2196 C C . GLY A 1 282 ? 3.600 -12.204 30.633 1.00 89.31 282 GLY A C 1
ATOM 2197 O O . GLY A 1 282 ? 3.867 -11.037 30.331 1.00 89.31 282 GLY A O 1
ATOM 2198 N N . CYS A 1 283 ? 2.873 -12.531 31.704 1.00 88.12 283 CYS A N 1
ATOM 2199 C CA . CYS A 1 283 ? 2.135 -11.564 32.517 1.00 88.12 283 CYS A CA 1
ATOM 2200 C C . CYS A 1 283 ? 3.041 -10.549 33.224 1.00 88.12 283 CYS A C 1
ATOM 2202 O O . CYS A 1 283 ? 2.700 -9.374 33.262 1.00 88.12 283 CYS A O 1
ATOM 2204 N N . ALA A 1 284 ? 4.211 -10.967 33.722 1.00 88.69 284 ALA A N 1
ATOM 2205 C CA . ALA A 1 284 ? 5.136 -10.071 34.421 1.00 88.69 284 ALA A CA 1
ATOM 2206 C C . ALA A 1 284 ? 5.626 -8.929 33.518 1.00 88.69 284 ALA A C 1
ATOM 2208 O O . ALA A 1 284 ? 5.574 -7.767 33.908 1.00 88.69 284 ALA A O 1
ATOM 2209 N N . GLN A 1 285 ? 6.019 -9.243 32.277 1.00 89.31 285 GLN A N 1
ATOM 2210 C CA . GLN A 1 285 ? 6.442 -8.219 31.320 1.00 89.31 285 GLN A CA 1
ATOM 2211 C C . GLN A 1 285 ? 5.279 -7.305 30.920 1.00 89.31 285 GLN A C 1
ATOM 2213 O O . GLN A 1 285 ? 5.482 -6.103 30.765 1.00 89.31 285 GLN A O 1
ATOM 2218 N N . ALA A 1 286 ? 4.072 -7.853 30.742 1.00 87.50 286 ALA A N 1
ATOM 2219 C CA . ALA A 1 286 ? 2.892 -7.044 30.448 1.00 87.50 286 ALA A CA 1
ATOM 2220 C C . ALA A 1 286 ? 2.595 -6.067 31.597 1.00 87.50 286 ALA A C 1
ATOM 2222 O O . ALA A 1 286 ? 2.422 -4.875 31.357 1.00 87.50 286 ALA A O 1
ATOM 2223 N N . PHE A 1 287 ? 2.621 -6.555 32.840 1.00 87.00 287 PHE A N 1
ATOM 2224 C CA . PHE A 1 287 ? 2.404 -5.742 34.032 1.00 87.00 287 PHE A CA 1
ATOM 2225 C C . PHE A 1 287 ? 3.480 -4.665 34.187 1.00 87.00 287 PHE A C 1
ATOM 2227 O O . PHE A 1 287 ? 3.155 -3.509 34.426 1.00 87.00 287 PHE A O 1
ATOM 2234 N N . GLU A 1 288 ? 4.754 -5.001 33.981 1.00 86.88 288 GLU A N 1
ATOM 2235 C CA . GLU A 1 288 ? 5.850 -4.031 34.022 1.00 86.88 288 GLU A CA 1
ATOM 2236 C C . GLU A 1 288 ? 5.706 -2.972 32.915 1.00 86.88 288 GLU A C 1
ATOM 2238 O O . GLU A 1 288 ? 5.906 -1.783 33.153 1.00 86.88 288 GLU A O 1
ATOM 2243 N N . ALA A 1 289 ? 5.329 -3.377 31.698 1.00 85.00 289 ALA A N 1
ATOM 2244 C CA . ALA A 1 289 ? 5.146 -2.464 30.574 1.00 85.00 289 ALA A CA 1
ATOM 2245 C C . ALA A 1 289 ? 3.981 -1.486 30.795 1.00 85.00 289 ALA A C 1
ATOM 2247 O O . ALA A 1 289 ? 4.120 -0.304 30.480 1.00 85.00 289 ALA A O 1
ATOM 2248 N N . MET A 1 290 ? 2.864 -1.960 31.353 1.00 85.00 290 MET A N 1
ATOM 2249 C CA . MET A 1 290 ? 1.679 -1.139 31.629 1.00 85.00 290 MET A CA 1
ATOM 2250 C C . MET A 1 290 ? 1.820 -0.322 32.923 1.00 85.00 290 MET A C 1
ATOM 2252 O O . MET A 1 290 ? 1.381 0.824 32.991 1.00 85.00 290 MET A O 1
ATOM 2256 N N . GLY A 1 291 ? 2.479 -0.889 33.936 1.00 74.25 291 GLY A N 1
ATOM 2257 C CA . GLY A 1 291 ? 2.646 -0.322 35.275 1.00 74.25 291 GLY A CA 1
ATOM 2258 C C . GLY A 1 291 ? 3.759 0.719 35.402 1.00 74.25 291 GLY A C 1
ATOM 2259 O O . GLY A 1 291 ? 3.837 1.393 36.428 1.00 74.25 291 GLY A O 1
ATOM 2260 N N . LYS A 1 292 ? 4.578 0.923 34.358 1.00 66.75 292 LYS A N 1
ATOM 2261 C CA . LYS A 1 292 ? 5.732 1.851 34.323 1.00 66.75 292 LYS A CA 1
ATOM 2262 C C . LYS A 1 292 ? 5.437 3.326 34.634 1.00 66.75 292 LYS A C 1
ATOM 2264 O O . LYS A 1 292 ? 6.362 4.128 34.670 1.00 66.75 292 LYS A O 1
ATOM 2269 N N . ALA A 1 293 ? 4.183 3.695 34.876 1.00 62.12 293 ALA A N 1
ATOM 2270 C CA . ALA A 1 293 ? 3.782 5.057 35.213 1.00 62.12 293 ALA A CA 1
ATOM 2271 C C . ALA A 1 293 ? 2.761 5.142 36.365 1.00 62.12 293 ALA A C 1
ATOM 2273 O O . ALA A 1 293 ? 2.076 6.155 36.471 1.00 62.12 293 ALA A O 1
ATOM 2274 N N . GLY A 1 294 ? 2.596 4.085 37.177 1.00 73.31 294 GLY A N 1
ATOM 2275 C CA . GLY A 1 294 ? 1.579 4.063 38.243 1.00 73.31 294 GLY A CA 1
ATOM 2276 C C . GLY A 1 294 ? 0.142 4.206 37.721 1.00 73.31 294 GLY A C 1
ATOM 2277 O O . GLY A 1 294 ? -0.748 4.636 38.449 1.00 73.31 294 GLY A O 1
ATOM 2278 N N . LYS A 1 295 ? -0.077 3.894 36.438 1.00 81.50 295 LYS A N 1
ATOM 2279 C CA . LYS A 1 295 ? -1.374 4.010 35.770 1.00 81.50 295 LYS A CA 1
ATOM 2280 C C . LYS A 1 295 ? -2.175 2.730 35.961 1.00 81.50 295 LYS A C 1
ATOM 2282 O O . LYS A 1 295 ? -1.634 1.630 35.852 1.00 81.50 295 LYS A O 1
ATOM 2287 N N . THR A 1 296 ? -3.471 2.882 36.196 1.00 87.44 296 THR A N 1
ATOM 2288 C CA . THR A 1 296 ? -4.429 1.780 36.121 1.00 87.44 296 THR A CA 1
ATOM 2289 C C . THR A 1 296 ? -4.608 1.345 34.666 1.00 87.44 296 THR A C 1
ATOM 2291 O O . THR A 1 296 ? -4.503 2.153 33.741 1.00 87.44 296 THR A O 1
ATOM 2294 N N . PHE A 1 297 ? -4.854 0.055 34.450 1.00 89.62 297 PHE A N 1
ATOM 2295 C CA . PHE A 1 297 ? -5.131 -0.508 33.130 1.00 89.62 297 PHE A CA 1
ATOM 2296 C C . PHE A 1 297 ? -6.213 -1.587 33.232 1.00 89.62 297 PHE A C 1
ATOM 2298 O O . PHE A 1 297 ? -6.384 -2.199 34.286 1.00 89.62 297 PHE A O 1
ATOM 2305 N N . ALA A 1 298 ? -6.943 -1.802 32.137 1.00 91.00 298 ALA A N 1
ATOM 2306 C CA . ALA A 1 298 ? -7.947 -2.854 32.027 1.00 91.00 298 ALA A CA 1
ATOM 2307 C C . ALA A 1 298 ? -7.336 -4.136 31.443 1.00 91.00 298 ALA A C 1
ATOM 2309 O O . ALA A 1 298 ? -6.373 -4.090 30.673 1.00 91.00 298 ALA A O 1
ATOM 2310 N N . ILE A 1 299 ? -7.912 -5.279 31.812 1.00 90.31 299 ILE A N 1
ATOM 2311 C CA . ILE A 1 299 ? -7.624 -6.579 31.206 1.00 90.31 299 ILE A CA 1
ATOM 2312 C C . ILE A 1 299 ? -8.895 -7.010 30.485 1.00 90.31 299 ILE A C 1
ATOM 2314 O O . ILE A 1 299 ? -9.938 -7.168 31.113 1.00 90.31 299 ILE A O 1
ATOM 2318 N N . GLU A 1 300 ? -8.797 -7.191 29.173 1.00 93.38 300 GLU A N 1
ATOM 2319 C CA . GLU A 1 300 ? -9.912 -7.589 28.317 1.00 93.38 300 GLU A CA 1
ATOM 2320 C C . GLU A 1 300 ? -9.618 -8.928 27.640 1.00 93.38 300 GLU A C 1
ATOM 2322 O O . GLU A 1 300 ? -8.470 -9.254 27.316 1.00 93.38 300 GLU A O 1
ATOM 2327 N N . THR A 1 301 ? -10.673 -9.706 27.407 1.00 94.06 301 THR A N 1
ATOM 2328 C CA . THR A 1 301 ? -10.592 -10.961 26.660 1.00 94.06 301 THR A CA 1
ATOM 2329 C C . THR A 1 301 ? -10.220 -10.679 25.210 1.00 94.06 301 THR A C 1
ATOM 2331 O O . THR A 1 301 ? -10.895 -9.921 24.514 1.00 94.06 301 THR A O 1
ATOM 2334 N N . LYS A 1 302 ? -9.162 -11.329 24.714 1.00 93.56 302 LYS A N 1
ATOM 2335 C CA . LYS A 1 302 ? -8.824 -11.273 23.292 1.00 93.56 302 LYS A CA 1
ATOM 2336 C C . LYS A 1 302 ? -9.683 -12.273 22.517 1.00 93.56 302 LYS A C 1
ATOM 2338 O O . LYS A 1 302 ? -9.372 -13.461 22.493 1.00 93.56 302 LYS A O 1
ATOM 2343 N N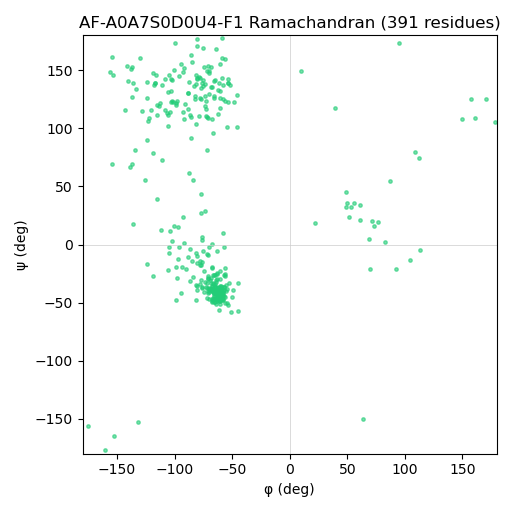 . PHE A 1 303 ? -10.697 -11.774 21.825 1.00 93.62 303 PHE A N 1
ATOM 2344 C CA . PHE A 1 303 ? -11.498 -12.576 20.904 1.00 93.62 303 PHE A CA 1
ATOM 2345 C C . PHE A 1 303 ? -10.697 -13.008 19.658 1.00 93.62 303 PHE A C 1
ATOM 2347 O O . PHE A 1 303 ? -9.707 -12.367 19.268 1.00 93.62 303 PHE A O 1
ATOM 2354 N N . ASP A 1 304 ? -11.094 -14.139 19.070 1.00 91.38 304 ASP A N 1
ATOM 2355 C CA . ASP A 1 304 ? -10.507 -14.714 17.853 1.00 91.38 304 ASP A CA 1
ATOM 2356 C C . ASP A 1 304 ? -11.499 -14.616 16.689 1.00 91.38 304 ASP A C 1
ATOM 2358 O O . ASP A 1 304 ? -12.147 -15.586 16.298 1.00 91.38 304 ASP A O 1
ATOM 2362 N N . GLY A 1 305 ? -11.671 -13.393 16.189 1.00 92.88 305 GLY A N 1
ATOM 2363 C CA . GLY A 1 305 ? -12.651 -13.059 15.165 1.00 92.88 305 GLY A CA 1
ATOM 2364 C C . GLY A 1 305 ? -12.051 -12.227 14.038 1.00 92.88 305 GLY A C 1
ATOM 2365 O O . GLY A 1 305 ? -10.864 -12.321 13.719 1.00 92.88 305 GLY A O 1
ATOM 2366 N N . GLU A 1 306 ? -12.893 -11.421 13.397 1.00 92.31 306 GLU A N 1
ATOM 2367 C CA . GLU A 1 306 ? -12.451 -10.424 12.426 1.00 92.31 306 GLU A CA 1
ATOM 2368 C C . GLU A 1 306 ? -12.596 -9.017 13.013 1.00 92.31 306 GLU A C 1
ATOM 2370 O O . GLU A 1 306 ? -13.706 -8.545 13.252 1.00 92.31 306 GLU A O 1
ATOM 2375 N N . ARG A 1 307 ? -11.472 -8.313 13.2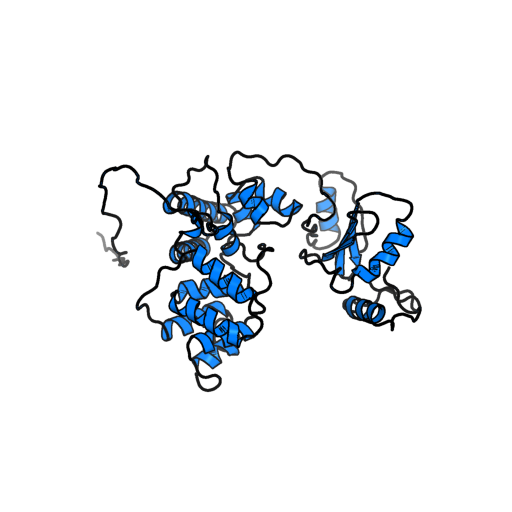00 1.00 93.56 307 ARG A N 1
ATOM 2376 C CA . ARG A 1 307 ? -11.479 -6.893 13.582 1.00 93.56 307 ARG A CA 1
ATOM 2377 C C . ARG A 1 307 ? -12.276 -6.060 12.580 1.00 93.56 307 ARG A C 1
ATOM 2379 O O . ARG A 1 307 ? -11.919 -6.011 11.392 1.00 93.56 307 ARG A O 1
ATOM 2386 N N . ILE A 1 308 ? -13.276 -5.346 13.081 1.00 93.94 308 ILE A N 1
ATOM 2387 C CA . ILE A 1 308 ? -14.145 -4.478 12.296 1.00 93.94 308 ILE A CA 1
ATOM 2388 C C . ILE A 1 308 ? -14.318 -3.124 12.990 1.00 93.94 308 ILE A C 1
ATOM 2390 O O . ILE A 1 308 ? -14.555 -3.045 14.194 1.00 93.94 308 ILE A O 1
ATOM 2394 N N . GLN A 1 309 ? -14.194 -2.053 12.211 1.00 94.38 309 GLN A N 1
ATOM 2395 C CA . GLN A 1 309 ? -14.595 -0.710 12.606 1.00 94.38 309 GLN A CA 1
ATOM 2396 C C . GLN A 1 309 ? -15.940 -0.395 11.956 1.00 94.38 309 GLN A C 1
ATOM 2398 O O . GLN A 1 309 ? -16.064 -0.458 10.730 1.00 94.38 309 GLN A O 1
ATOM 2403 N N . VAL A 1 310 ? -16.943 -0.066 12.767 1.00 93.50 310 VAL A N 1
ATOM 2404 C CA . VAL A 1 310 ? -18.295 0.266 12.299 1.00 93.50 310 VAL A CA 1
ATOM 2405 C C . VAL A 1 310 ? -18.504 1.762 12.441 1.00 93.50 310 VAL A C 1
ATOM 2407 O O . VAL A 1 310 ? -18.539 2.288 13.552 1.00 93.50 310 VAL A O 1
ATOM 2410 N N . HIS A 1 311 ? -18.632 2.457 11.317 1.00 93.06 311 HIS A N 1
ATOM 2411 C CA . HIS A 1 311 ? -18.836 3.901 11.291 1.00 93.06 311 HIS A CA 1
ATOM 2412 C C . HIS A 1 311 ? -20.296 4.180 10.979 1.00 93.06 311 HIS A C 1
ATOM 2414 O O . HIS A 1 311 ? -20.749 3.915 9.869 1.00 93.06 311 HIS A O 1
ATOM 2420 N N . ARG A 1 312 ? -21.014 4.755 11.941 1.00 90.75 312 ARG A N 1
ATOM 2421 C CA . ARG A 1 312 ? -22.358 5.282 11.732 1.00 90.75 312 ARG A CA 1
ATOM 2422 C C . ARG A 1 312 ? -22.253 6.753 11.350 1.00 90.75 312 ARG A C 1
ATOM 2424 O O . ARG A 1 312 ? -21.921 7.592 12.192 1.00 90.75 312 ARG A O 1
ATOM 2431 N N . VAL A 1 313 ? -22.519 7.052 10.083 1.00 89.88 313 VAL A N 1
ATOM 2432 C CA . VAL A 1 313 ? -22.389 8.409 9.523 1.00 89.88 313 VAL A CA 1
ATOM 2433 C C . VAL A 1 313 ? -23.665 9.222 9.731 1.00 89.88 313 VAL A C 1
ATOM 2435 O O . VAL A 1 313 ? -23.599 10.433 9.940 1.00 89.88 313 VAL A O 1
ATOM 2438 N N . ASP A 1 314 ? -24.817 8.552 9.742 1.00 86.69 314 ASP A N 1
ATOM 2439 C CA . ASP A 1 314 ? -26.130 9.141 10.012 1.00 86.69 314 ASP A CA 1
ATOM 2440 C C . ASP A 1 314 ? -27.105 8.096 10.601 1.00 86.69 314 ASP A C 1
ATOM 2442 O O . ASP A 1 314 ? -26.697 7.045 11.102 1.00 86.69 314 ASP A O 1
ATOM 2446 N N . GLU A 1 315 ? -28.409 8.385 10.615 1.00 81.12 315 GLU A N 1
ATOM 2447 C CA . GLU A 1 315 ? -29.418 7.475 11.171 1.00 81.12 315 GLU A CA 1
ATOM 2448 C C . GLU A 1 315 ? -29.518 6.136 10.415 1.00 81.12 315 GLU A C 1
ATOM 2450 O O . GLU A 1 315 ? -29.892 5.123 11.010 1.00 81.12 315 GLU A O 1
ATOM 2455 N N . THR A 1 316 ? -29.145 6.118 9.137 1.00 82.94 316 THR A N 1
ATOM 2456 C CA . THR A 1 316 ? -29.342 5.007 8.202 1.00 82.94 316 THR A CA 1
ATOM 2457 C C . THR A 1 316 ? -28.045 4.424 7.650 1.00 82.94 316 THR A C 1
ATOM 2459 O O . THR A 1 316 ? -28.017 3.233 7.341 1.00 82.94 316 THR A O 1
ATOM 2462 N N . THR A 1 317 ? -26.975 5.211 7.564 1.00 88.88 317 THR A N 1
ATOM 2463 C CA . THR A 1 317 ? -25.751 4.841 6.848 1.00 88.88 317 THR A CA 1
ATOM 2464 C C . THR A 1 317 ? -24.677 4.298 7.783 1.00 88.88 317 THR A C 1
ATOM 2466 O O . THR A 1 317 ? -24.219 4.988 8.704 1.00 88.88 317 THR A O 1
ATOM 2469 N N . PHE A 1 318 ? -24.229 3.075 7.489 1.00 92.06 318 PHE A N 1
ATOM 2470 C CA . PHE A 1 318 ? -23.142 2.389 8.179 1.00 92.06 318 PHE A CA 1
ATOM 2471 C C . PHE A 1 318 ? -22.048 1.973 7.190 1.00 92.06 318 PHE A C 1
ATOM 2473 O O . PHE A 1 318 ? -22.336 1.484 6.099 1.00 92.06 318 PHE A O 1
ATOM 2480 N N . HIS A 1 319 ? -20.789 2.122 7.597 1.00 93.81 319 HIS A N 1
ATOM 2481 C CA . HIS A 1 319 ? -19.633 1.550 6.906 1.00 93.81 319 HIS A CA 1
ATOM 2482 C C . HIS A 1 319 ? -18.924 0.537 7.795 1.00 93.81 319 HIS A C 1
ATOM 2484 O O . HIS A 1 319 ? -18.829 0.733 9.009 1.00 93.81 319 HIS A O 1
ATOM 2490 N N . TYR A 1 320 ? -18.383 -0.513 7.178 1.00 94.06 320 TYR A N 1
ATOM 2491 C CA . TYR A 1 320 ? -17.767 -1.641 7.876 1.00 94.06 320 TYR A CA 1
ATOM 2492 C C . TYR A 1 320 ? -16.334 -1.814 7.392 1.00 94.06 320 TYR A C 1
ATOM 2494 O O . TYR A 1 320 ? -16.060 -2.536 6.431 1.00 94.06 320 TYR A O 1
ATOM 2502 N N . PHE A 1 321 ? -15.397 -1.144 8.054 1.00 93.50 321 PHE A N 1
ATOM 2503 C CA . PHE A 1 321 ? -13.996 -1.176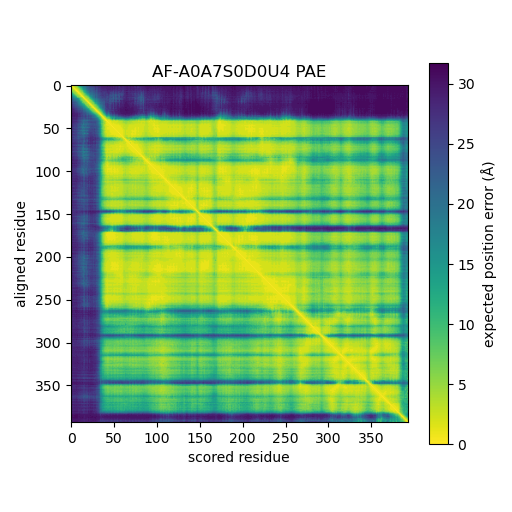 7.666 1.00 93.50 321 PHE A CA 1
ATOM 2504 C C . PHE A 1 321 ? -13.255 -2.294 8.390 1.00 93.50 321 PHE A C 1
ATOM 2506 O O . PHE A 1 321 ? -13.161 -2.334 9.613 1.00 93.50 321 PHE A O 1
ATOM 2513 N N . THR A 1 322 ? -12.676 -3.209 7.620 1.00 92.00 322 THR A N 1
ATOM 2514 C CA . THR A 1 322 ? -11.755 -4.223 8.166 1.00 92.00 322 THR A CA 1
ATOM 2515 C C . THR A 1 322 ? -10.493 -3.576 8.737 1.00 92.00 322 THR A C 1
ATOM 2517 O O . THR A 1 322 ? -10.164 -2.442 8.402 1.00 92.00 322 THR A O 1
ATOM 2520 N N . ARG A 1 323 ? -9.680 -4.338 9.481 1.00 89.62 323 ARG A N 1
ATOM 2521 C CA . ARG A 1 323 ? -8.339 -3.910 9.944 1.00 89.62 323 ARG A CA 1
ATOM 2522 C C . ARG A 1 323 ? -7.462 -3.222 8.884 1.00 89.62 323 ARG A C 1
ATOM 2524 O O . ARG A 1 323 ? -6.643 -2.374 9.218 1.00 89.62 323 ARG A O 1
ATOM 2531 N N . ASN A 1 324 ? -7.588 -3.623 7.617 1.00 86.19 324 ASN A N 1
ATOM 2532 C CA . ASN A 1 324 ? -6.811 -3.067 6.503 1.00 86.19 324 ASN A CA 1
ATOM 2533 C C . ASN A 1 324 ? -7.560 -1.969 5.727 1.00 86.19 324 AS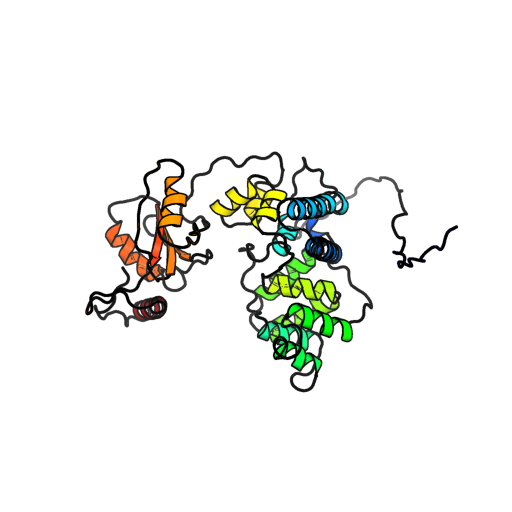N A C 1
ATOM 2535 O O . ASN A 1 324 ? -7.134 -1.612 4.623 1.00 86.19 324 ASN A O 1
ATOM 2539 N N . ASN A 1 325 ? -8.644 -1.445 6.303 1.00 87.88 325 ASN A N 1
ATOM 2540 C CA . ASN A 1 325 ? -9.478 -0.359 5.793 1.00 87.88 325 ASN A CA 1
ATOM 2541 C C . ASN A 1 325 ? -10.144 -0.657 4.448 1.00 87.88 325 ASN A C 1
ATOM 2543 O O . ASN A 1 325 ? -10.318 0.225 3.616 1.00 87.88 325 ASN A O 1
ATOM 2547 N N . ASN A 1 326 ? -10.507 -1.921 4.222 1.00 87.88 326 ASN A N 1
ATOM 2548 C CA . ASN A 1 326 ? -11.426 -2.270 3.141 1.00 87.88 326 ASN A CA 1
ATOM 2549 C C . ASN A 1 326 ? -12.857 -2.191 3.672 1.00 87.88 326 ASN A C 1
ATOM 2551 O O . ASN A 1 326 ? -13.121 -2.821 4.701 1.00 87.88 326 ASN A O 1
ATOM 2555 N N . ASP A 1 327 ? -13.741 -1.498 2.953 1.00 90.62 327 ASP A N 1
ATOM 2556 C CA . ASP A 1 327 ? -15.177 -1.486 3.243 1.00 90.62 327 ASP A CA 1
ATOM 2557 C C . ASP A 1 327 ? -15.817 -2.817 2.822 1.00 90.62 327 ASP A C 1
ATOM 2559 O O . ASP A 1 327 ? -15.739 -3.240 1.662 1.00 90.62 327 ASP A O 1
ATOM 2563 N N . PHE A 1 328 ? -16.395 -3.508 3.798 1.00 91.69 328 PHE A N 1
ATOM 2564 C CA . PHE A 1 328 ? -17.093 -4.777 3.637 1.00 91.69 328 PHE A CA 1
ATOM 2565 C C . PHE A 1 328 ? -18.615 -4.630 3.702 1.00 91.69 328 PHE A C 1
ATOM 2567 O O . PHE A 1 328 ? -19.300 -5.622 3.451 1.00 91.69 328 PHE A O 1
ATOM 2574 N N . GLY A 1 329 ? -19.145 -3.423 3.940 1.00 90.62 329 GLY A N 1
ATOM 2575 C CA . GLY A 1 329 ? -20.584 -3.150 3.897 1.00 90.62 329 GLY A CA 1
ATOM 2576 C C . GLY A 1 329 ? -21.208 -3.660 2.594 1.00 90.62 329 GLY A C 1
ATOM 2577 O O . GLY A 1 329 ? -21.978 -4.618 2.643 1.00 90.62 329 GLY A O 1
ATOM 2578 N N . PRO A 1 330 ? -20.743 -3.197 1.413 1.00 89.75 330 PRO A N 1
ATOM 2579 C CA . PRO A 1 330 ? -21.224 -3.673 0.107 1.00 89.75 330 PRO A CA 1
ATOM 2580 C C . PRO A 1 330 ? -20.955 -5.159 -0.194 1.00 89.75 330 PRO A C 1
ATOM 2582 O O . PRO A 1 330 ? -21.341 -5.668 -1.244 1.00 89.75 330 PRO A O 1
ATOM 2585 N N . ARG A 1 331 ? -20.220 -5.858 0.679 1.00 86.75 331 ARG A N 1
ATOM 2586 C CA . ARG A 1 331 ? -19.876 -7.282 0.550 1.00 86.75 331 ARG A CA 1
ATOM 2587 C C . ARG A 1 331 ? -20.714 -8.168 1.477 1.00 86.75 331 ARG A C 1
ATOM 2589 O O . ARG A 1 331 ? -20.398 -9.349 1.606 1.00 86.75 331 ARG A O 1
ATOM 2596 N N . GLY A 1 332 ? -21.766 -7.616 2.082 1.00 86.94 332 GLY A N 1
ATOM 2597 C CA . GLY A 1 332 ? -22.747 -8.330 2.898 1.00 86.94 332 GLY A CA 1
ATOM 2598 C C . GLY A 1 332 ? -22.732 -7.960 4.381 1.00 86.94 332 GLY A C 1
ATOM 2599 O O . GLY A 1 332 ? -23.567 -8.464 5.125 1.00 86.94 332 GLY A O 1
ATOM 2600 N N . TYR A 1 333 ? -21.798 -7.120 4.843 1.00 91.00 333 TYR A N 1
ATOM 2601 C CA . TYR A 1 333 ? -21.750 -6.735 6.264 1.00 91.00 333 TYR A CA 1
ATOM 2602 C C . TYR A 1 333 ? -22.835 -5.704 6.605 1.00 91.00 333 TYR A C 1
ATOM 2604 O O . TYR A 1 333 ? -23.181 -5.554 7.770 1.00 91.00 333 TYR A O 1
ATOM 2612 N N . ASP A 1 334 ? -23.443 -5.080 5.596 1.00 90.06 334 ASP A N 1
ATOM 2613 C CA . ASP A 1 334 ? -24.687 -4.308 5.701 1.00 90.06 334 ASP A CA 1
ATOM 2614 C C . ASP A 1 334 ? -25.865 -5.113 6.288 1.00 90.06 334 ASP A C 1
ATOM 2616 O O . ASP A 1 334 ? -26.793 -4.540 6.860 1.00 90.06 334 ASP A O 1
ATOM 2620 N N . ALA A 1 335 ? -25.812 -6.450 6.260 1.00 86.69 335 ALA A N 1
ATOM 2621 C CA . ALA A 1 335 ? -26.750 -7.300 6.996 1.00 86.69 335 ALA A CA 1
ATOM 2622 C C . ALA A 1 335 ? -26.773 -7.005 8.513 1.00 86.69 335 ALA A C 1
ATOM 2624 O O . ALA A 1 335 ? -27.791 -7.239 9.171 1.00 86.69 335 ALA A O 1
ATOM 2625 N N . LEU A 1 336 ? -25.678 -6.466 9.065 1.00 87.69 336 LEU A N 1
ATOM 2626 C CA . LEU A 1 336 ? -25.550 -6.089 10.475 1.00 87.69 336 LEU A CA 1
ATOM 2627 C C . LEU A 1 336 ? -26.256 -4.766 10.808 1.00 87.69 336 LEU A C 1
ATOM 2629 O O . LEU A 1 336 ? -26.517 -4.506 11.983 1.00 87.69 336 LEU A O 1
ATOM 2633 N N . ASP A 1 337 ? -26.651 -3.960 9.814 1.00 88.88 337 ASP A N 1
ATOM 2634 C CA . ASP A 1 337 ? -27.318 -2.667 10.031 1.00 88.88 337 ASP A CA 1
ATOM 2635 C C . ASP A 1 337 ? -28.553 -2.814 10.918 1.00 88.88 337 ASP A C 1
ATOM 2637 O O . ASP A 1 337 ? -28.825 -1.970 11.771 1.00 88.88 337 ASP A O 1
ATOM 2641 N N . ARG A 1 338 ? -29.303 -3.910 10.742 1.00 84.50 338 ARG A N 1
ATOM 2642 C CA . ARG A 1 338 ? -30.504 -4.201 11.536 1.00 84.50 338 ARG A CA 1
ATOM 2643 C C . ARG A 1 338 ? -30.187 -4.314 13.028 1.00 84.50 338 ARG A C 1
ATOM 2645 O O . ARG A 1 338 ? -30.953 -3.800 13.840 1.00 84.50 338 ARG A O 1
ATOM 2652 N N . LEU A 1 339 ? -29.060 -4.936 13.378 1.00 82.94 339 LEU A N 1
ATOM 2653 C CA . LEU A 1 339 ? -28.618 -5.111 14.765 1.00 82.94 339 LEU A CA 1
ATOM 2654 C C . LEU A 1 339 ? -28.256 -3.760 15.384 1.00 82.94 339 LEU A C 1
ATOM 2656 O O . LEU A 1 339 ? -28.771 -3.403 16.445 1.00 82.94 339 LEU A O 1
ATOM 2660 N N . PHE A 1 340 ? -27.437 -2.972 14.684 1.00 85.94 340 PHE A N 1
ATOM 2661 C CA . PHE A 1 340 ? -27.029 -1.651 15.158 1.00 85.94 340 PHE A CA 1
ATOM 2662 C C . PHE A 1 340 ? -28.214 -0.689 15.262 1.00 85.94 340 PHE A C 1
ATOM 2664 O O . PHE A 1 340 ? -28.353 -0.005 16.273 1.00 85.94 340 PHE A O 1
ATOM 2671 N N . ARG A 1 341 ? -29.121 -0.667 14.279 1.00 84.69 341 ARG A N 1
ATOM 2672 C CA . ARG A 1 341 ? -30.323 0.185 14.320 1.00 84.69 341 ARG A CA 1
ATOM 2673 C C . ARG A 1 341 ? -31.254 -0.180 15.474 1.00 84.69 341 ARG A C 1
ATOM 2675 O O . ARG A 1 341 ? -31.765 0.723 16.129 1.00 84.69 341 ARG A O 1
ATOM 2682 N N . ALA A 1 342 ? -31.442 -1.469 15.758 1.00 83.88 342 ALA A N 1
ATOM 2683 C CA . ALA A 1 342 ? -32.284 -1.912 16.869 1.00 83.88 342 ALA A CA 1
ATOM 2684 C C . ALA A 1 342 ? -31.721 -1.499 18.240 1.00 83.88 342 ALA A C 1
ATOM 2686 O O . ALA A 1 342 ? -32.486 -1.170 19.142 1.00 83.88 342 ALA A O 1
ATOM 2687 N N . ARG A 1 343 ? -30.390 -1.499 18.402 1.00 83.50 343 ARG A N 1
ATOM 2688 C CA . ARG A 1 343 ? -29.717 -1.180 19.675 1.00 83.50 343 ARG A CA 1
ATOM 2689 C C . ARG A 1 343 ? -29.376 0.300 19.855 1.00 83.50 343 ARG A C 1
ATOM 2691 O O . ARG A 1 343 ? -29.169 0.738 20.982 1.00 83.50 343 ARG A O 1
ATOM 2698 N N . LEU A 1 344 ? -29.291 1.063 18.767 1.00 81.44 344 LEU A N 1
ATOM 2699 C CA . LEU A 1 344 ? -28.886 2.475 18.769 1.00 81.44 344 LEU A CA 1
ATOM 2700 C C . LEU A 1 344 ? -30.027 3.431 18.394 1.00 81.44 344 LEU A C 1
ATOM 2702 O O . LEU A 1 344 ? -29.770 4.606 18.124 1.00 81.44 344 LEU A O 1
ATOM 2706 N N . SER A 1 345 ? -31.269 2.945 18.373 1.00 70.38 345 SER A N 1
ATOM 2707 C CA . SER A 1 345 ? -32.473 3.697 17.994 1.00 70.38 345 SER A CA 1
ATOM 2708 C C . SER A 1 345 ? -32.664 4.985 18.805 1.00 70.38 345 SER A C 1
ATOM 2710 O O . SER A 1 345 ? -33.073 6.003 18.254 1.00 70.38 345 SER A O 1
ATOM 2712 N N . GLU A 1 346 ? -32.293 4.977 20.086 1.00 67.94 346 GLU A N 1
ATOM 2713 C CA . GLU A 1 346 ? -32.414 6.134 20.986 1.00 67.94 346 GLU A CA 1
ATOM 2714 C C . GLU A 1 346 ? -31.283 7.163 20.825 1.00 67.94 346 GLU A C 1
ATOM 2716 O O . GLU A 1 346 ? -31.392 8.302 21.279 1.00 67.94 346 GLU A O 1
ATOM 2721 N N . ARG A 1 347 ? -30.178 6.789 20.169 1.00 65.75 347 ARG A N 1
ATOM 2722 C CA . ARG A 1 347 ? -29.003 7.649 20.004 1.00 65.75 347 ARG A CA 1
ATOM 2723 C C . ARG A 1 347 ? -28.948 8.149 18.568 1.00 65.75 347 ARG A C 1
ATOM 2725 O O . ARG A 1 347 ? -28.500 7.430 17.681 1.00 65.75 347 ARG A O 1
ATOM 2732 N N . LYS A 1 348 ? -29.344 9.401 18.326 1.00 62.47 348 LYS A N 1
ATOM 2733 C CA . LYS A 1 348 ? -29.212 10.084 17.018 1.00 62.47 348 LYS A CA 1
ATOM 2734 C C . LYS A 1 348 ? -27.784 10.566 16.722 1.00 62.47 348 LYS A C 1
ATOM 2736 O O . LYS A 1 348 ? -27.584 11.565 16.037 1.00 62.47 348 LYS A O 1
ATOM 2741 N N . THR A 1 349 ? -26.777 9.910 17.290 1.00 73.06 349 THR A N 1
ATOM 2742 C CA . THR A 1 349 ? -25.398 10.388 17.239 1.00 73.06 349 THR A CA 1
ATOM 2743 C C . THR A 1 349 ? -24.561 9.574 16.266 1.00 73.06 349 THR A C 1
ATOM 2745 O O . THR A 1 349 ? -24.521 8.343 16.304 1.00 73.06 349 THR A O 1
ATOM 2748 N N . LYS A 1 350 ? -23.858 10.319 15.416 1.00 88.00 350 LYS A N 1
ATOM 2749 C CA . LYS A 1 350 ? -22.653 9.907 14.704 1.00 88.00 350 LYS A CA 1
ATOM 2750 C C . LYS A 1 350 ? -21.690 9.199 15.661 1.00 88.00 350 LYS A C 1
ATOM 2752 O O . LYS A 1 350 ? -21.396 9.733 16.731 1.00 88.00 350 LYS A O 1
ATOM 2757 N N . CYS A 1 351 ? -21.211 8.011 15.301 1.00 88.50 351 CYS A N 1
ATOM 2758 C CA . CYS A 1 351 ? -20.265 7.270 16.135 1.00 88.50 351 CYS A CA 1
ATOM 2759 C C . CYS A 1 351 ? -19.388 6.308 15.330 1.00 88.50 351 CYS A C 1
ATOM 2761 O O . CYS A 1 351 ? -19.702 5.932 14.200 1.00 88.50 351 CYS A O 1
ATOM 2763 N N . VAL A 1 352 ? -18.278 5.909 15.950 1.00 90.19 352 VAL A N 1
ATOM 2764 C CA . VAL A 1 352 ? -17.374 4.871 15.455 1.00 90.19 352 VAL A CA 1
ATOM 2765 C C . VAL A 1 352 ? -17.237 3.812 16.540 1.00 90.19 352 VAL A C 1
ATOM 2767 O O . VAL A 1 352 ? -16.908 4.136 17.681 1.00 90.19 352 VAL A O 1
ATOM 2770 N N . PHE A 1 353 ? -17.497 2.559 16.186 1.00 91.88 353 PHE A N 1
ATOM 2771 C CA . PHE A 1 353 ? -17.204 1.396 17.015 1.00 91.88 353 PHE A CA 1
ATOM 2772 C C . PHE A 1 353 ? -15.948 0.714 16.492 1.00 91.88 353 PHE A C 1
ATOM 2774 O O . PHE A 1 353 ? -15.774 0.599 15.282 1.00 91.88 353 PHE A O 1
ATOM 2781 N N . ASP A 1 354 ? -15.105 0.226 17.393 1.00 93.75 354 ASP A N 1
ATOM 2782 C CA . ASP A 1 354 ? -13.923 -0.562 17.060 1.00 93.75 354 ASP A CA 1
ATOM 2783 C C . ASP A 1 354 ? -13.957 -1.845 17.890 1.00 93.75 354 ASP A C 1
ATOM 2785 O O . ASP A 1 354 ? -13.928 -1.801 19.120 1.00 93.75 354 ASP A O 1
ATOM 2789 N N . GLY A 1 355 ? -14.087 -2.988 17.222 1.00 94.12 355 GLY A N 1
ATOM 2790 C CA . GLY A 1 355 ? -14.384 -4.248 17.890 1.00 94.12 355 GLY A CA 1
ATOM 2791 C C . GLY A 1 355 ? -14.038 -5.465 17.051 1.00 94.12 355 GLY A C 1
ATOM 2792 O O . GLY A 1 355 ? -13.481 -5.363 15.958 1.00 94.12 355 GLY A O 1
ATOM 2793 N N . GLU A 1 356 ? -14.353 -6.635 17.591 1.00 94.25 356 GLU A N 1
ATOM 2794 C CA . GLU A 1 356 ? -14.112 -7.917 16.939 1.00 94.25 356 GLU A CA 1
ATOM 2795 C C . GLU A 1 356 ? -15.454 -8.554 16.583 1.00 94.25 356 GLU A C 1
ATOM 2797 O O . GLU A 1 356 ? -16.272 -8.797 17.467 1.00 94.25 356 GLU A O 1
ATOM 2802 N N . LEU A 1 357 ? -15.678 -8.835 15.301 1.00 92.44 357 LEU A N 1
ATOM 2803 C CA . LEU A 1 357 ? -16.833 -9.611 14.878 1.00 92.44 357 LEU A CA 1
ATOM 2804 C C . LEU A 1 357 ? -16.558 -11.088 15.160 1.00 92.44 357 LEU A C 1
ATOM 2806 O O . LEU A 1 357 ? -15.547 -11.630 14.708 1.00 92.44 357 LEU A O 1
ATOM 2810 N N . VAL A 1 358 ? -17.463 -11.734 15.886 1.00 92.94 358 VAL A N 1
ATOM 2811 C CA . VAL A 1 358 ? -17.400 -13.155 16.246 1.00 92.94 358 VAL A CA 1
ATOM 2812 C C . VAL A 1 358 ? -18.723 -13.835 15.914 1.00 92.94 358 VAL A C 1
ATOM 2814 O O . VAL A 1 358 ? -19.748 -13.184 15.735 1.00 92.94 358 VAL A O 1
ATOM 2817 N N . VAL A 1 359 ? -18.705 -15.162 15.798 1.00 91.12 359 VAL A N 1
ATOM 2818 C CA . VAL A 1 359 ? -19.932 -15.948 15.626 1.00 91.12 359 VAL A CA 1
ATOM 2819 C C . VAL A 1 359 ? -20.276 -16.595 16.956 1.00 91.12 359 VAL A C 1
ATOM 2821 O O . VAL A 1 359 ? -19.469 -17.349 17.495 1.00 91.12 359 VAL A O 1
ATOM 2824 N N . TRP A 1 360 ? -21.476 -16.321 17.459 1.00 90.12 360 TRP A N 1
ATOM 2825 C CA . TRP A 1 360 ? -22.018 -16.952 18.656 1.00 90.12 360 TRP A CA 1
ATOM 2826 C C . TRP A 1 360 ? -22.974 -18.087 18.278 1.00 90.12 360 TRP A C 1
ATOM 2828 O O . TRP A 1 360 ? -23.963 -17.879 17.570 1.00 90.12 360 TRP A O 1
ATOM 2838 N N . ASN A 1 361 ? -22.675 -19.302 18.738 1.00 89.44 361 ASN A N 1
ATOM 2839 C CA . ASN A 1 361 ? -23.575 -20.441 18.627 1.00 89.44 361 ASN A CA 1
ATOM 2840 C C . ASN A 1 361 ? -24.515 -20.440 19.835 1.00 89.44 361 ASN A C 1
ATOM 2842 O O . ASN A 1 361 ? -24.092 -20.705 20.957 1.00 89.44 361 ASN A O 1
ATOM 2846 N N . ARG A 1 362 ? -25.801 -20.167 19.595 1.00 88.62 362 ARG A N 1
ATOM 2847 C CA . ARG A 1 362 ? -26.810 -20.056 20.658 1.00 88.62 362 ARG A CA 1
ATOM 2848 C C . ARG A 1 362 ? -27.174 -21.385 21.305 1.00 88.62 362 ARG A C 1
ATOM 2850 O O . ARG A 1 362 ? -27.580 -21.392 22.455 1.00 88.62 362 ARG A O 1
ATOM 2857 N N . ARG A 1 363 ? -27.066 -22.494 20.568 1.00 88.19 363 ARG A N 1
ATOM 2858 C CA . ARG A 1 363 ? -27.407 -23.825 21.086 1.00 88.19 363 ARG A CA 1
ATOM 2859 C C . ARG A 1 363 ? -26.373 -24.290 22.099 1.00 88.19 363 ARG A C 1
ATOM 2861 O O . ARG A 1 363 ? -26.731 -24.826 23.140 1.00 88.19 363 ARG A O 1
ATOM 2868 N N . ASP A 1 364 ? -25.110 -24.115 21.736 1.00 91.25 364 ASP A N 1
ATOM 2869 C CA . ASP A 1 364 ? -23.990 -24.624 22.519 1.00 91.25 364 ASP A CA 1
ATOM 2870 C C . ASP A 1 364 ? -23.415 -23.550 23.453 1.00 91.25 364 ASP A C 1
ATOM 2872 O O . ASP A 1 364 ? -22.469 -23.837 24.175 1.00 91.25 364 ASP A O 1
ATOM 2876 N N . GLU A 1 365 ? -23.947 -22.322 23.407 1.00 93.25 365 GLU A N 1
ATOM 2877 C CA . GLU A 1 365 ? -23.500 -21.152 24.177 1.00 93.25 365 GLU A CA 1
ATOM 2878 C C . GLU A 1 365 ? -21.980 -20.940 24.103 1.00 93.25 365 GLU A C 1
ATOM 2880 O O . GLU A 1 365 ? -21.286 -20.717 25.096 1.00 93.25 365 GLU A O 1
ATOM 2885 N N . THR A 1 366 ? -21.441 -21.047 22.888 1.00 93.44 366 THR A N 1
ATOM 2886 C CA . THR A 1 366 ? -20.003 -20.929 22.632 1.00 93.44 366 THR A CA 1
ATOM 2887 C C . THR A 1 366 ? -19.702 -20.091 21.398 1.00 93.44 366 THR A C 1
ATOM 2889 O O . THR A 1 366 ? -20.476 -20.025 20.440 1.00 93.44 366 THR A O 1
ATOM 2892 N N . TYR A 1 367 ? -18.523 -19.466 21.397 1.00 92.62 367 TYR A N 1
ATOM 2893 C CA . TYR A 1 367 ? -17.980 -18.829 20.202 1.00 92.62 367 TYR A CA 1
ATOM 2894 C C . TYR A 1 367 ? -17.563 -19.890 19.185 1.00 92.62 367 TYR A C 1
ATOM 2896 O O . TYR A 1 367 ? -16.816 -20.817 19.506 1.00 92.62 367 TYR A O 1
ATOM 2904 N N . ALA A 1 368 ? -18.007 -19.736 17.940 1.00 91.31 368 ALA A N 1
ATOM 2905 C CA . ALA A 1 368 ? -17.520 -20.571 16.857 1.00 91.31 368 ALA A CA 1
ATOM 2906 C C . ALA A 1 368 ? -16.060 -20.209 16.512 1.00 91.31 368 ALA A C 1
ATOM 2908 O O . ALA A 1 368 ? -15.646 -19.060 16.697 1.00 91.31 368 ALA A O 1
ATOM 2909 N N . PRO A 1 369 ? -15.278 -21.158 15.965 1.00 89.12 369 PRO A N 1
ATOM 2910 C CA . PRO A 1 369 ? -13.909 -20.892 15.537 1.00 89.12 369 PRO A CA 1
ATOM 2911 C C . PRO A 1 369 ? -13.804 -19.790 14.471 1.00 89.12 369 PRO A C 1
ATOM 2913 O O . PRO A 1 369 ? -14.749 -19.516 13.722 1.00 89.12 369 PRO A O 1
ATOM 2916 N N . PHE A 1 370 ? -12.610 -19.213 14.332 1.00 88.19 370 PHE A N 1
ATOM 2917 C CA . PHE A 1 370 ? -12.310 -18.260 13.266 1.00 88.19 370 PHE A CA 1
ATOM 2918 C C . PHE A 1 370 ? -12.635 -18.834 11.869 1.00 88.19 370 PHE A C 1
ATOM 2920 O O . PHE A 1 370 ? -12.352 -19.993 11.564 1.00 88.19 370 PHE A O 1
ATOM 2927 N N . GLY A 1 371 ? -13.209 -17.999 10.994 1.00 85.75 371 GLY A N 1
ATOM 2928 C CA . GLY A 1 371 ? -13.540 -18.341 9.602 1.00 85.75 371 GLY A CA 1
ATOM 2929 C C . GLY A 1 371 ? -15.025 -18.600 9.317 1.00 85.75 371 GLY A C 1
ATOM 2930 O O . GLY A 1 371 ? -15.427 -18.571 8.154 1.00 85.75 371 GLY A O 1
ATOM 2931 N N . TYR A 1 372 ? -15.863 -18.766 10.345 1.00 86.88 372 TYR A N 1
ATOM 2932 C CA . TYR A 1 372 ? -17.308 -18.994 10.175 1.00 86.88 372 TYR A CA 1
ATOM 2933 C C . TYR A 1 372 ? -18.112 -17.728 9.821 1.00 86.88 372 TYR A C 1
ATOM 2935 O O . TYR A 1 372 ? -19.212 -17.834 9.280 1.00 86.88 372 TYR A O 1
ATOM 2943 N N . ILE A 1 373 ? -17.553 -16.535 10.056 1.00 87.69 373 ILE A N 1
ATOM 2944 C CA . ILE A 1 373 ? -18.219 -15.234 9.858 1.00 87.69 373 ILE A CA 1
ATOM 2945 C C . ILE A 1 373 ? -18.736 -15.072 8.426 1.00 87.69 373 ILE A C 1
ATOM 2947 O O . ILE A 1 373 ? -19.908 -14.775 8.214 1.00 87.69 373 ILE A O 1
ATOM 2951 N N . LYS A 1 374 ? -17.890 -15.316 7.418 1.00 83.44 374 LYS A N 1
ATOM 2952 C CA . LYS A 1 374 ? -18.276 -15.138 6.007 1.00 83.44 374 LYS A CA 1
ATOM 2953 C C . LYS A 1 374 ? -19.369 -16.105 5.577 1.00 83.44 374 LYS A C 1
ATOM 2955 O O . LYS A 1 374 ? -20.264 -15.719 4.831 1.00 83.44 374 LYS A O 1
ATOM 2960 N N . SER A 1 375 ? -19.295 -17.351 6.038 1.00 85.75 375 SER A N 1
ATOM 2961 C CA . SER A 1 375 ? -20.324 -18.357 5.774 1.00 85.75 375 SER A CA 1
ATOM 2962 C C . SER A 1 375 ? -21.665 -17.927 6.363 1.00 85.75 375 SER A C 1
ATOM 2964 O O . SER A 1 375 ? -22.679 -18.018 5.677 1.00 85.75 375 SER A O 1
ATOM 2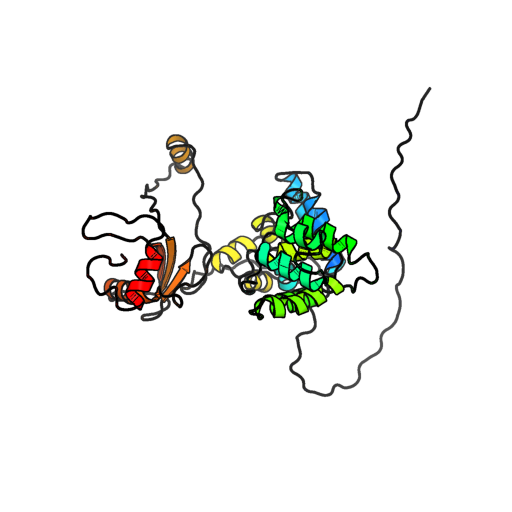966 N N . LEU A 1 376 ? -21.660 -17.386 7.587 1.00 84.31 376 LEU A N 1
ATOM 2967 C CA . LEU A 1 376 ? -22.859 -16.865 8.240 1.00 84.31 376 LEU A CA 1
ATOM 2968 C C . LEU A 1 376 ? -23.436 -15.651 7.500 1.00 84.31 376 LEU A C 1
ATOM 2970 O O . LEU A 1 376 ? -24.619 -15.642 7.177 1.00 84.31 376 LEU A O 1
ATOM 2974 N N . VAL A 1 377 ? -22.605 -14.658 7.174 1.00 83.50 377 VAL A N 1
ATOM 2975 C CA . VAL A 1 377 ? -23.033 -13.455 6.437 1.00 83.50 377 VAL A CA 1
ATOM 2976 C C . VAL A 1 377 ? -23.648 -13.824 5.082 1.00 83.50 377 VAL A C 1
ATOM 2978 O O . VAL A 1 377 ? -24.714 -13.323 4.726 1.00 83.50 377 VAL A O 1
ATOM 2981 N N . ASN A 1 378 ? -23.033 -14.759 4.350 1.00 82.94 378 ASN A N 1
ATOM 2982 C CA . ASN A 1 378 ? -23.596 -15.262 3.096 1.00 82.9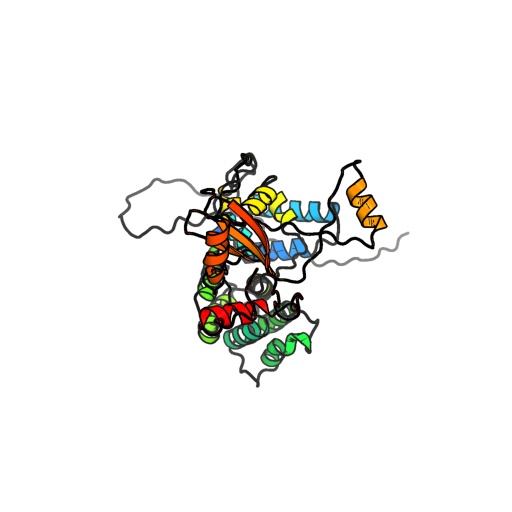4 378 ASN A CA 1
ATOM 2983 C C . ASN A 1 378 ? -24.932 -15.990 3.316 1.00 82.94 378 ASN A C 1
ATOM 2985 O O . ASN A 1 378 ? -25.868 -15.770 2.554 1.00 82.94 378 ASN A O 1
ATOM 2989 N N . ALA A 1 379 ? -25.049 -16.813 4.362 1.00 82.06 379 ALA A N 1
ATOM 2990 C CA . ALA A 1 379 ? -26.295 -17.509 4.680 1.00 82.06 379 ALA A CA 1
ATOM 2991 C C . ALA A 1 379 ? -27.440 -16.534 5.003 1.00 82.06 379 ALA A C 1
ATOM 2993 O O . ALA A 1 379 ? -28.558 -16.731 4.524 1.00 82.06 379 ALA A O 1
ATOM 2994 N N . ILE A 1 380 ? -27.162 -15.466 5.762 1.00 79.56 380 ILE A N 1
ATOM 2995 C CA . ILE A 1 380 ? -28.128 -14.396 6.065 1.00 79.56 380 ILE A CA 1
ATOM 2996 C C . ILE A 1 380 ? -28.596 -13.723 4.774 1.00 79.56 380 ILE A C 1
ATOM 2998 O O . ILE A 1 380 ? -29.799 -13.576 4.561 1.00 79.56 380 ILE A O 1
ATOM 3002 N N . ARG A 1 381 ? -27.660 -13.362 3.888 1.00 75.12 381 ARG A N 1
ATOM 3003 C CA . ARG A 1 381 ? -27.975 -12.702 2.614 1.00 75.12 381 ARG A CA 1
ATOM 3004 C C . ARG A 1 381 ? -28.812 -13.582 1.688 1.00 75.12 381 ARG A C 1
ATOM 3006 O O . ARG A 1 381 ? -29.737 -13.092 1.052 1.00 75.12 381 ARG A O 1
ATOM 3013 N N . ASP A 1 382 ? -28.511 -14.875 1.635 1.00 77.56 382 ASP A N 1
ATOM 3014 C CA . ASP A 1 382 ? -29.211 -15.833 0.778 1.00 77.56 382 ASP A CA 1
ATOM 3015 C C . ASP A 1 382 ? -30.598 -16.229 1.335 1.00 77.56 382 ASP A C 1
ATOM 3017 O O . ASP A 1 382 ? -31.230 -17.147 0.815 1.00 77.56 382 ASP A O 1
ATOM 3021 N N . GLY A 1 383 ? -31.065 -15.593 2.421 1.00 66.62 383 GLY A N 1
ATOM 3022 C CA . GLY A 1 383 ? -32.345 -15.896 3.071 1.00 66.62 383 GLY A CA 1
ATOM 3023 C C . GLY A 1 383 ? -32.379 -17.254 3.780 1.00 66.62 383 GLY A C 1
ATOM 3024 O O . GLY A 1 383 ? -33.413 -17.650 4.308 1.00 66.62 383 GLY A O 1
ATOM 3025 N N . ARG A 1 384 ? -31.246 -17.969 3.821 1.00 57.03 384 ARG A N 1
ATOM 3026 C 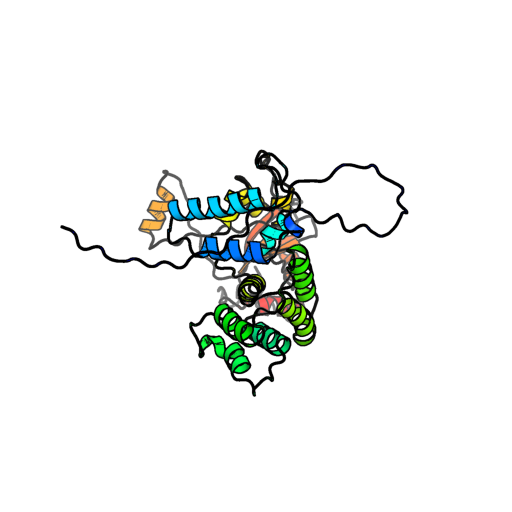CA . ARG A 1 384 ? -31.089 -19.278 4.481 1.00 57.03 384 ARG A CA 1
ATOM 3027 C C . ARG A 1 384 ? -30.694 -19.155 5.951 1.00 57.03 384 ARG A C 1
ATOM 3029 O O . ARG A 1 384 ? -30.720 -20.142 6.671 1.00 57.03 384 ARG A O 1
ATOM 3036 N N . GLY A 1 385 ? -30.338 -17.948 6.391 1.00 46.75 385 GLY A N 1
ATOM 3037 C CA . GLY A 1 385 ? -30.098 -17.596 7.791 1.00 46.75 385 GLY A CA 1
ATOM 3038 C C . GLY A 1 385 ? -31.379 -17.423 8.612 1.00 46.75 385 GLY A C 1
ATOM 3039 O O . GLY A 1 385 ? -31.293 -17.057 9.776 1.00 46.75 385 GLY A O 1
ATOM 3040 N N . GLY A 1 386 ? -32.554 -17.687 8.025 1.00 40.38 386 GLY A N 1
ATOM 3041 C CA . GLY A 1 386 ? -33.851 -17.750 8.708 1.00 40.38 386 GLY A CA 1
ATOM 3042 C C . GLY A 1 386 ? -34.033 -19.000 9.570 1.00 40.38 386 GLY A C 1
ATOM 3043 O O . GLY A 1 386 ? -35.149 -19.477 9.732 1.00 40.38 386 GLY A O 1
ATOM 3044 N N . ASP A 1 387 ? -32.942 -19.540 10.096 1.00 42.12 387 ASP A N 1
ATOM 3045 C CA . ASP A 1 387 ? -33.007 -20.492 11.179 1.00 42.12 387 ASP A CA 1
ATOM 3046 C C . ASP A 1 387 ? -32.339 -19.832 12.374 1.00 42.12 387 ASP A C 1
ATOM 3048 O O . ASP A 1 387 ? -31.176 -19.439 12.293 1.00 42.12 387 ASP A O 1
ATOM 3052 N N . GLU A 1 388 ? -33.082 -19.672 13.465 1.00 47.06 388 GLU A N 1
ATOM 3053 C CA . GLU A 1 388 ? -32.730 -18.933 14.691 1.00 47.06 388 GLU A CA 1
ATOM 3054 C C . GLU A 1 388 ? -31.446 -19.430 15.407 1.00 47.06 388 GLU A C 1
ATOM 3056 O O . GLU A 1 388 ? -31.138 -19.017 16.526 1.00 47.06 388 GLU A O 1
ATOM 3061 N N . ARG A 1 389 ? -30.682 -20.321 14.765 1.00 48.22 389 ARG A N 1
ATOM 3062 C CA . ARG A 1 389 ? -29.561 -21.105 15.282 1.00 48.22 389 ARG A CA 1
ATOM 3063 C C . ARG A 1 389 ? -28.249 -20.322 15.414 1.00 48.22 389 ARG A C 1
ATOM 3065 O O . ARG A 1 389 ? -27.515 -20.575 16.366 1.00 48.22 389 ARG A O 1
ATOM 3072 N N . CYS A 1 390 ? -27.957 -19.368 14.524 1.00 42.53 390 CYS A N 1
ATOM 3073 C CA . CYS A 1 390 ? -26.746 -18.536 14.586 1.00 42.53 390 CYS A CA 1
ATOM 3074 C C . CYS A 1 390 ? -27.070 -17.109 14.138 1.00 42.53 390 CYS A C 1
ATOM 3076 O O . CYS A 1 390 ? -27.405 -16.885 12.977 1.00 42.53 390 CYS A O 1
ATOM 3078 N N . VAL A 1 391 ? -26.950 -16.141 15.042 1.00 49.94 391 VAL A N 1
ATOM 3079 C CA . VAL A 1 391 ? -27.160 -14.718 14.745 1.00 49.94 391 VAL A CA 1
ATOM 3080 C C . VAL A 1 391 ? -25.833 -14.000 14.991 1.00 49.94 391 VAL A C 1
ATOM 3082 O O . VAL A 1 391 ? -25.155 -14.346 15.959 1.00 49.94 391 VAL A O 1
ATOM 3085 N N . PRO A 1 392 ? -25.419 -13.050 14.135 1.00 45.59 392 PRO A N 1
ATOM 3086 C CA . PRO A 1 392 ? -24.283 -12.194 14.450 1.00 45.59 392 PRO A CA 1
ATOM 3087 C C . PRO A 1 392 ? -24.615 -11.379 15.706 1.00 45.59 392 PRO A C 1
ATOM 3089 O O . PRO A 1 392 ? -25.715 -10.827 15.788 1.00 45.59 392 PRO A O 1
ATOM 3092 N N . GLU A 1 393 ? -23.698 -11.321 16.667 1.00 44.59 393 GLU A N 1
ATOM 3093 C CA . GLU A 1 393 ? -23.793 -10.433 17.836 1.00 44.59 393 GLU A CA 1
ATOM 3094 C C . GLU A 1 393 ? -22.822 -9.263 17.727 1.00 44.59 393 GLU A C 1
ATOM 3096 O O . GLU A 1 393 ? -21.688 -9.479 17.230 1.00 44.59 393 GLU A O 1
#

Mean predicted aligned error: 11.01 Å

Organism: Micromonas pusilla (NCBI:txid38833)

pLDDT: mean 81.96, std 19.8, range [23.31, 97.69]

Foldseek 3Di:
DDDDDDDDDDDDDDDDDDDDDDDDDDDDDDDDDDPDPDPDALQQQAFLVLVLVLLVQLLPQPDDDPVSLVSNLVSVVVSCCPRRVADQQGFQPPCLLSVCLVQVLLAPVQDALPCDQQLVLVLLCVLLVHDPPPDPLSVCSNVVCPNDPNDNLVSQLVSLCVSPPPDDQQRRGSNNLVVLSSCSSVDDDSVSNSVSSNVVSVNDHSSSSSSSVCSNVSNNPSVHDPVSVLCSLEVCLVVVCQLASHSVCSSNQCSHRPDDDDDDDRQFVGDHQDDDDDDDPDDVRVCCVCPVPVDDDDDDDDDQAWKWKWWDNFLQDIFTQTNSGDTCCVVQCVLCSVVCNVVCVVPRDTDMDIDGWWKAFPVVRDTDHYPCVSVLSVCVVVVNNPPPGIDTD

Nearest PDB structures (foldseek):
  7lsy-assembly1_Y  TM=8.223E-01  e=1.039E-15  Homo sapiens
  6bkg-assembly1_A  TM=8.222E-01  e=2.051E-15  Homo sapiens
  6bkf-assembly1_A  TM=7.945E-01  e=4.049E-15  Homo sapiens
  3w1g-assembly1_A  TM=7.587E-01  e=3.377E-15  Homo sapiens
  3w1b-assembly1_A  TM=7.774E-01  e=1.377E-14  Homo sapiens

Sequence (393 aa):
RGLARSDARPRASPRVAASLAMDAATPRDAPVGTSAEAPPSAFSSLLFADVCELFEAIREVNHSGYKGNYKKRTLLSRFFEQLTNIPDDKPRVGSFELYRLMLPNVDKERGSYNLKEAALARCVGTALGLKRHESPDFLALEGWRKSGSGDFAHTVFEVVRKHRPDRGVRRCTVGEINAALDALCRKKSADEKAATMRALVDATDATQMRWLVKIILKDLKIGYGENAILRQYHTDAVDLYNLCCDLRRVCETLATRGERLKRQDLEPGSLVKAMMASRARGCAQAFEAMGKAGKTFAIETKFDGERIQVHRVDETTFHYFTRNNNDFGPRGYDALDRLFRARLSERKTKCVFDGELVVWNRRDETYAPFGYIKSLVNAIRDGRGGDERCVPE

InterPro domains:
  IPR012308 DNA ligase, ATP-dependent, N-terminal [PF04675] (48-234)
  IPR012310 DNA ligase, ATP-dependent, central [PF01068] (275-375)
  IPR016059 DNA ligase, ATP-dependent, conserved site [PS00697] (300-308)
  IPR029710 DNA ligase 4 [PTHR45997] (44-387)
  IPR036599 DNA ligase, ATP-dependent, N-terminal domain superfamily [G3DSA:1.10.3260.10] (35-265)
  IPR036599 DNA ligase, ATP-dependent, N-terminal domain superfamily [SSF117018] (40-230)

Radius of gyration: 26.48 Å; Cα contacts (8 Å, |Δi|>4): 487; chains: 1; bounding box: 95×62×67 Å

Secondary structure (DSSP, 8-state):
--------PPPPPP-------------------S--PPPPPTTTTSBHHHHHHHHHHHHT----HHHHHHHHHHHHHHHHHHHH---TTS--TTTHHHHHHHSTTT--SS------HHHHHHHHHHHTTPPTTT-HHHHHHHTTTTSSSS-HHHHHHHHHHHHS-SS-----BHHHHHHHHHHHHH--SHHHHHHHHHHHHHTS-HHHHHHHHHHHTT----S--HHHHHHHH-TTHHHHHHHH--HHHHHHHT-STT---------TTS--PPP-PPPPSSHHHHHHHHHTTS----------SEEEEEEE-SSS-EEEEETT--B-GGGTGGGGHHHHHHHHTT----EEEEEEE-EEETTTTEEPPTTHHHHHHHHHHTTTT-STTEEE-